Protein 5D01 (pdb70)

Foldseek 3Di:
DAFEEEEEDACPPPPVNVQRVVLQVVSVVVPHQYEYEYCHPRDSYYYHHFDWDCPVPNPDTCRLQSSLVVVLVCCVVVVGQEYEYEALPPTLVSVLSSCVVDPDHHAYEYEYECVVVVVCVVPVVCLQVSLVSQQSHRAYEYQAVLSVVVCCVRNVRPHDYHHQHAADDPLVVLCVVVVNDPQAAEEEEADQQDVQQPVVLVLLLVLLVVVVGHYAYEYEAYYDCVVVNVVSCVVSVCVVRYDYYHDPPLSPLLNHAEYEGQGNDGQAPPVVLSSLVSQHAYEYEPDHCPCVQDDDQALHHYHHRPPSVVSNVRVVCRRPDVPSSNRNSVRNVVCNVPRRHCVVSSVVVVVVSVVRD/DAFEEEEEEACDDDPVNQQRVVLQQVSVVVPHQYEYQYDDDDPRYHYDHQDFDDPDDDPDGPSLQSSLVRCLVCCVVVVGQEYEYEDLPPGLVSVLSSCVVNVDDRAYEYEYEQVVVVVCVVPVVCLASSLVSQQSHNAAEYQAPLSVVVNCVSNVHPHDYHYFHAADDDPLVVLCVVVVHDPQEAEEEEADQQDVQQVVVLVVLLVLLVVVPGHYAYEYEEYHDCPVVNVVSCVVSVVVVRYHPPYHDDPVLSRLLNHAEYERQGPDGQAPPVVLSNLVNLHAYEYAPDHRPCVQQPDQQQHHYDHRPPSVVSNVRVCVRRVDVPSSNRSSVSNVVCNVPSHDCVVSSVVVVVVSVVSD

Secondary structure (DSSP, 8-state):
---EEEEES-TTSHHHHHHHHHHHHHHHTTT-EEEEEE----SSEEEEE-----TTT-SS--HHHHHHHHHHHHHHHHT-SEEEEESIIIIIHHHHHHHHH-SS--EEEEEE-SHHHHHHHH-GGGHHHHHHHHHTSSEEEESSHHHHHHHHHHH--SS-EEE-------HHHHHHHTT--TT-EEEEEE----GGG-HHHHHHHHHHHHTTS-EEEEEE---TTHHHHHHHHHHHT-GGGEEEE----HHHHHT-SEEEE--S--S--HHHHHHHHTT--EEEESSTTHHHH--TTTSSEEE-TT-HHHHHHHHHHHHT-HHHHHHHHHHHHHHHHHTT-HHHHHHHHHHHHHHH-/---EEEEES-S-STHHHHHHHHHHHHHHHTT-EEEEEE----TTEEEEE-----SSS-SS--HHHHHHHHHHHHHHHTT-SEEEEESIIIIIHHHHHHHHHHTS--EEEEEE-SHHHHHHHH-GGGHHHHHHHHHTSSEEEESSHHHHHHHHHHT--SS-EEE--------HHHHHHHTT--TT-EEEEEE----GGG-HHHHHHHHHHHHTTSSEEEEEE---TTHHHHHHHHHHHT-STTEEE--S-S-HHHHHHT-SEEEE--S--S--HHHHHHHHTT--EEEESSTTGGGTSPTTTSSEEE-TT-HHHHHHHHHHHHH-HHHHHHHHHHHHHHHHTTT-HHHHHHHHHHHHHHH-

Sequence (717 aa):
RKLKIGITCYPSVGGSGIIATELGKQLAEKGHEIHFITSSYHPNIHFHEVEVNQYAVFKYPPYDLTLASKIAEVAERENLDIIHAHYALPHAVCAYLAKQMLKRNIGIVTTLHGTDITVLGYDPSLKDLIRFAIESSDRVTAVSSALAAETYYDLIKPEKKIETIYNFIKNTAAIKEKHGILPDEKVVIHVSNFRKVKRVQDVIRVFRNIAGKTKAKLLLVGDGPEKSTACELIRKYGLEDQVLMLGNQVEDLYSISDLKLLLSEKESFGLVLLEAMACGVPCIGTNIGGIPEVIKNNVSGFLVDVGDVTAATARAMSILEDEQLSNRFTKAAIEMLENEFSSKKIVSSQYEQIYADLARKLKIGITCYPSVGGSGIIATELGKQLAEKGHEIHFITSSYHPNIHFHEVEVNQYAVFKYPPYDLTLASKIAEVAERENLDIIHAHYALPHAVCAYLAKQMLKRNIGIVTTLHGTDITVLGYDPSLKDLIRFAIESSDRVTAVSSALAAETYDLIKPEKKIETIYNFIDKNTAAIKEKHGILPDEKVVIHVSNFRKVKRVQDVIRVFRNIAGKTKAKLLLVGDGPEKSTACELIRKYGLEDQVLMLGNQDRVEDLYSISDLKLLLSEKESFGLVLLEAMACGVPCIGTNIGGIPEVIKNNVSGFLVDVGDVTAATARAMSILEDEQLSNRFTKAAIEMLENEFSSKKIVSSQYEQIYADLA

Solvent-accessible surface area: 28253 Å² total; per-residue (Å²): 128,86,19,63,0,0,0,0,3,6,33,84,44,46,29,15,0,72,2,0,39,56,0,0,104,52,0,1,120,116,34,14,51,0,4,6,0,5,24,108,160,63,109,46,21,67,141,26,102,8,119,24,60,77,50,68,14,7,90,76,28,5,6,7,4,13,0,0,6,35,1,9,53,0,5,116,118,39,109,9,45,0,1,0,0,1,5,0,1,0,0,2,1,0,0,19,1,1,39,67,36,26,114,64,121,5,5,0,0,0,0,3,23,3,25,6,14,30,7,20,61,109,11,94,61,6,90,63,0,0,59,20,1,0,53,28,4,42,42,0,0,0,2,0,54,31,4,7,50,69,4,74,99,73,1,128,1,150,52,129,11,32,42,7,39,8,6,86,111,100,51,73,49,19,42,139,160,34,47,9,90,129,93,14,69,0,0,0,0,12,14,64,0,92,153,45,23,51,4,52,3,0,0,77,0,0,91,35,0,20,68,136,47,98,3,21,0,0,0,3,0,88,20,99,34,42,71,58,2,46,97,21,8,145,163,57,41,12,90,121,58,14,28,63,50,38,116,135,68,126,79,14,1,36,3,10,47,0,0,0,0,5,0,79,54,22,14,6,6,17,29,0,0,30,0,3,51,38,30,2,6,1,0,0,1,77,40,35,0,0,50,39,0,1,105,79,78,64,1,0,20,29,10,85,57,31,54,28,112,18,1,8,46,89,0,21,47,4,11,128,59,158,143,24,25,78,110,1,19,137,17,4,60,104,12,11,124,92,67,0,23,24,178,96,1,2,51,58,0,33,111,5,0,58,83,53,72,118,130,16,70,0,0,0,0,3,16,39,72,64,41,30,15,0,77,2,0,38,29,0,0,85,51,0,1,127,86,29,4,48,0,2,5,0,7,18,107,194,52,116,40,13,66,93,26,81,6,119,37,52,81,135,25,19,14,101,72,36,5,4,8,3,10,0,0,7,47,1,6,56,0,0,121,129,43,97,1,50,0,0,0,0,1,13,0,2,0,0,1,0,0,0,21,3,1,34,57,20,29,152,96,128,3,7,1,0,0,0,3,23,4,24,6,13,37,0,15,64,142,24,93,56,5,61,64,1,0,82,28,0,0,54,25,3,48,59,0,0,0,1,0,56,32,4,8,61,65,3,85,91,65,0,112,10,145,55,152,13,37,43,6,48,8,3,44,100,136,96,47,72,48,20,42,136,146,27,43,7,85,127,97,14,65,0,0,0,0,19,15,53,0,83,151,48,25,48,5,49,5,0,0,86,0,0,23,69,0,16,72,136,43,95,3,25,0,0,1,4,4,88,26,98,31,48,71,57,1,52,117,21,8,56,158,76,44,14,98,130,56,13,27,59,30,16,114,62,89,51,40,93,50,4,1,35,4,10,50,0,0,0,1,5,0,75,48,22,13,6,6,15,29,0,0,35,0,2,40,41,31,2,6,0,0,0,1,77,38,36,0,0,45,49,0,0,117,79,72,74,0,0,21,32,11,95,56,36,53,24,110,18,1,6,43,79,0,13,45,3,9,131,53,152,150,27,22,104,103,0,28,154,12,4,63,108,10,19,119,88,64,4,24,22,80,93,0,4,48,64,0,36,104,5,0,52,83,57,75

Radius of gyration: 32.42 Å; Cα contacts (8 Å, |Δi|>4): 1448; chains: 2; bounding box: 80×82×54 Å

B-factor: mean 44.94, std 14.2, range [20.78, 127.15]

InterPro domains:
  IPR001296 Glycosyl transferase, family 1 [PF00534] (188-351)
  IPR023881 N-acetyl-alpha-D-glucosaminyl L-malate synthase BshA [TIGR03999] (4-374)
  IPR028098 Glycosyltransferase subfamily 4-like, N-terminal domain [PF13439] (14-178)
  IPR050194 Glycosyltransferase group 1 [PTHR45947] (9-374)

Structure (mmCIF, N/CA/C/O backbone):
data_5D01
#
_entry.id   5D01
#
_cell.length_a   89.060
_cell.length_b   163.250
_cell.length_c   97.246
_cell.angle_alpha   90.000
_cell.angle_beta   90.000
_cell.angle_gamma   90.000
#
_symmetry.space_group_name_H-M   'C 2 2 21'
#
loop_
_entity.id
_entity.type
_entity.pdbx_description
1 polymer 'N-acetyl-alpha-D-glucosaminyl L-malate synthase'
2 non-polymer '(2S)-2-{[2-acetamido-2-deoxy-alpha-D-glucopyranosyl]oxy}butanedioic acid'
3 water water
#
loop_
_atom_site.group_PDB
_atom_site.id
_atom_site.type_symbol
_atom_site.label_atom_id
_atom_site.label_alt_id
_atom_site.label_comp_id
_atom_site.label_asym_id
_atom_site.label_entity_id
_atom_site.label_seq_id
_atom_site.pdbx_PDB_ins_code
_atom_site.Cartn_x
_atom_site.Cartn_y
_atom_site.Cartn_z
_atom_site.occupancy
_atom_site.B_iso_or_equiv
_atom_site.auth_seq_id
_atom_site.auth_comp_id
_atom_site.auth_asym_id
_atom_site.auth_atom_id
_atom_site.pdbx_PDB_model_num
ATOM 1 N N . ARG A 1 4 ? -45.894 -15.939 -4.959 1.00 59.27 2 ARG A N 1
ATOM 2 C CA . ARG A 1 4 ? -47.193 -16.663 -4.733 1.00 56.00 2 ARG A CA 1
ATOM 3 C C . ARG A 1 4 ? -47.238 -17.100 -3.287 1.00 55.35 2 ARG A C 1
ATOM 4 O O . ARG A 1 4 ? -46.332 -17.781 -2.848 1.00 60.02 2 ARG A O 1
ATOM 6 N N . LYS A 1 5 ? -48.254 -16.662 -2.540 1.00 54.90 3 LYS A N 1
ATOM 7 C CA . LYS A 1 5 ? -48.464 -17.085 -1.181 1.00 57.41 3 LYS A CA 1
ATOM 8 C C . LYS A 1 5 ? -48.839 -18.576 -1.217 1.00 58.44 3 LYS A C 1
ATOM 9 O O . LYS A 1 5 ? -49.534 -19.029 -2.134 1.00 52.77 3 LYS A O 1
ATOM 11 N N . LEU A 1 6 ? -48.341 -19.332 -0.233 1.00 54.83 4 LEU A N 1
ATOM 12 C CA . LEU A 1 6 ? -48.472 -20.794 -0.224 1.00 49.74 4 LEU A CA 1
ATOM 13 C C . LEU A 1 6 ? -48.979 -21.258 1.106 1.00 48.87 4 LEU A C 1
ATOM 14 O O . LEU A 1 6 ? -48.927 -20.548 2.120 1.00 50.39 4 LEU A O 1
ATOM 19 N N . LYS A 1 7 ? -49.485 -22.481 1.075 1.00 52.70 5 LYS A N 1
ATOM 20 C CA . LYS A 1 7 ? -49.950 -23.159 2.279 1.00 61.31 5 LYS A CA 1
ATOM 21 C C . LYS A 1 7 ? -48.914 -24.262 2.582 1.00 50.59 5 LYS A C 1
ATOM 22 O O . LYS A 1 7 ? -48.710 -25.173 1.773 1.00 50.42 5 LYS A O 1
ATOM 28 N N . ILE A 1 8 ? -48.224 -24.109 3.718 1.00 53.34 6 ILE A N 1
ATOM 29 C CA . ILE A 1 8 ? -47.043 -24.931 4.080 1.00 47.36 6 ILE A CA 1
ATOM 30 C C . ILE A 1 8 ? -47.300 -25.635 5.408 1.00 43.03 6 ILE A C 1
ATOM 31 O O . ILE A 1 8 ? -47.537 -25.002 6.414 1.00 39.65 6 ILE A O 1
ATOM 36 N N . GLY A 1 9 ? -47.301 -26.959 5.355 1.00 39.09 7 GLY A N 1
ATOM 37 C CA . GLY A 1 9 ? -47.324 -27.775 6.520 1.00 41.24 7 GLY A CA 1
ATOM 38 C C . GLY A 1 9 ? -45.901 -27.950 7.039 1.00 35.84 7 GLY A C 1
ATOM 39 O O . GLY A 1 9 ? -44.992 -28.090 6.270 1.00 34.90 7 GLY A O 1
ATOM 40 N N . ILE A 1 10 ? -45.759 -27.955 8.352 1.00 34.96 8 ILE A N 1
ATOM 41 C CA . ILE A 1 10 ? -44.484 -28.224 9.008 1.00 37.88 8 ILE A CA 1
ATOM 42 C C . ILE A 1 10 ? -44.676 -29.267 10.050 1.00 36.21 8 ILE A C 1
ATOM 43 O O . ILE A 1 10 ? -45.468 -29.099 10.957 1.00 41.28 8 ILE A O 1
ATOM 48 N N . THR A 1 11 ? -43.937 -30.351 9.914 1.00 31.36 9 THR A N 1
ATOM 49 C CA . THR A 1 11 ? -43.984 -31.400 10.894 1.00 32.50 9 THR A CA 1
ATOM 50 C C . THR A 1 11 ? -42.573 -31.635 11.488 1.00 32.62 9 THR A C 1
ATOM 51 O O . THR A 1 11 ? -41.557 -31.760 10.758 1.00 25.62 9 THR A O 1
ATOM 55 N N . CYS A 1 12 ? -42.539 -31.734 12.818 1.00 28.50 10 CYS A N 1
ATOM 56 C CA . CYS A 1 12 ? -41.302 -31.856 13.599 1.00 27.60 10 CYS A CA 1
ATOM 57 C C . CYS A 1 12 ? -41.673 -32.128 15.053 1.00 34.88 10 CYS A C 1
ATOM 58 O O . CYS A 1 12 ? -42.874 -32.107 15.451 1.00 25.85 10 CYS A O 1
ATOM 61 N N . TYR A 1 13 ? -40.657 -32.404 15.849 1.00 33.37 11 TYR A N 1
ATOM 62 C CA . TYR A 1 13 ? -40.809 -32.455 17.309 1.00 39.28 11 TYR A CA 1
ATOM 63 C C . TYR A 1 13 ? -40.574 -31.027 17.780 1.00 40.90 11 TYR A C 1
ATOM 64 O O . TYR A 1 13 ? -39.472 -30.523 17.713 1.00 47.66 11 TYR A O 1
ATOM 73 N N . PRO A 1 14 ? -41.605 -30.369 18.297 1.00 58.16 12 PRO A N 1
ATOM 74 C CA . PRO A 1 14 ? -41.668 -28.893 18.237 1.00 62.95 12 PRO A CA 1
ATOM 75 C C . PRO A 1 14 ? -40.698 -28.089 19.131 1.00 63.88 12 PRO A C 1
ATOM 76 O O . PRO A 1 14 ? -40.416 -26.942 18.792 1.00 61.50 12 PRO A O 1
ATOM 80 N N . SER A 1 15 ? -40.213 -28.660 20.209 1.00 62.13 13 SER A N 1
ATOM 81 C CA . SER A 1 15 ? -38.938 -28.212 20.685 1.00 74.80 13 SER A CA 1
ATOM 82 C C . SER A 1 15 ? -38.093 -29.195 21.402 1.00 70.83 13 SER A C 1
ATOM 83 O O . SER A 1 15 ? -37.873 -29.139 22.583 1.00 63.03 13 SER A O 1
ATOM 86 N N . VAL A 1 16 ? -37.521 -30.048 20.569 1.00 71.71 14 VAL A N 1
ATOM 87 C CA . VAL A 1 16 ? -36.233 -30.666 20.712 1.00 80.63 14 VAL A CA 1
ATOM 88 C C . VAL A 1 16 ? -35.409 -29.423 20.550 1.00 79.81 14 VAL A C 1
ATOM 89 O O . VAL A 1 16 ? -35.885 -28.539 19.891 1.00 87.11 14 VAL A O 1
ATOM 93 N N . GLY A 1 17 ? -34.303 -29.265 21.242 1.00 67.92 15 GLY A N 1
ATOM 94 C CA . GLY A 1 17 ? -33.691 -27.958 21.240 1.00 60.83 15 GLY A CA 1
ATOM 95 C C . GLY A 1 17 ? -33.476 -27.070 20.030 1.00 49.88 15 GLY A C 1
ATOM 96 O O . GLY A 1 17 ? -34.123 -26.076 19.853 1.00 46.09 15 GLY A O 1
ATOM 97 N N . GLY A 1 18 ? -32.519 -27.439 19.218 1.00 37.44 16 GLY A N 1
ATOM 98 C CA . GLY A 1 18 ? -32.118 -26.619 18.123 1.00 32.80 16 GLY A CA 1
ATOM 99 C C . GLY A 1 18 ? -33.066 -26.762 16.974 1.00 27.76 16 GLY A C 1
ATOM 100 O O . GLY A 1 18 ? -33.501 -25.795 16.447 1.00 26.81 16 GLY A O 1
ATOM 101 N N . SER A 1 19 ? -33.342 -27.976 16.553 1.00 29.24 17 SER A N 1
ATOM 102 C CA . SER A 1 19 ? -34.171 -28.150 15.340 1.00 29.97 17 SER A CA 1
ATOM 103 C C . SER A 1 19 ? -35.585 -27.643 15.534 1.00 34.84 17 SER A C 1
ATOM 104 O O . SER A 1 19 ? -36.227 -27.157 14.587 1.00 29.20 17 SER A O 1
ATOM 107 N N . GLY A 1 20 ? -36.104 -27.772 16.759 1.00 31.36 18 GLY A N 1
ATOM 108 C CA . GLY A 1 20 ? -37.430 -27.228 17.027 1.00 34.28 18 GLY A CA 1
ATOM 109 C C . GLY A 1 20 ? -37.500 -25.709 17.034 1.00 33.88 18 GLY A C 1
ATOM 110 O O . GLY A 1 20 ? -38.510 -25.139 16.651 1.00 36.25 18 GLY A O 1
ATOM 111 N N . ILE A 1 21 ? -36.407 -25.051 17.418 1.00 38.24 19 ILE A N 1
ATOM 112 C CA . ILE A 1 21 ? -36.321 -23.578 17.296 1.00 36.91 19 ILE A CA 1
ATOM 113 C C . ILE A 1 21 ? -36.300 -23.157 15.818 1.00 36.00 19 ILE A C 1
ATOM 114 O O . ILE A 1 21 ? -36.991 -22.245 15.359 1.00 39.14 19 ILE A O 1
ATOM 119 N N . ILE A 1 22 ? -35.516 -23.874 15.052 1.00 32.93 20 ILE A N 1
ATOM 120 C CA . ILE A 1 22 ? -35.382 -23.593 13.640 1.00 30.29 20 ILE A CA 1
ATOM 121 C C . ILE A 1 22 ? -36.694 -23.788 12.873 1.00 34.26 20 ILE A C 1
ATOM 122 O O . ILE A 1 22 ? -37.107 -22.945 12.055 1.00 36.86 20 ILE A O 1
ATOM 127 N N . ALA A 1 23 ? -37.352 -24.901 13.141 1.00 34.93 21 ALA A N 1
ATOM 128 C CA . ALA A 1 23 ? -38.580 -25.190 12.436 1.00 35.48 21 ALA A CA 1
ATOM 129 C C . ALA A 1 23 ? -39.640 -24.150 12.776 1.00 36.12 21 ALA A C 1
ATOM 130 O O . ALA A 1 23 ? -40.319 -23.682 11.902 1.00 38.10 21 ALA A O 1
ATOM 132 N N . THR A 1 24 ? -39.822 -23.847 14.049 1.00 36.22 22 THR A N 1
ATOM 133 C CA . THR A 1 24 ? -40.787 -22.834 14.457 1.00 41.66 22 THR A CA 1
ATOM 134 C C . THR A 1 24 ? -40.425 -21.398 14.035 1.00 40.99 22 THR A C 1
ATOM 135 O O . THR A 1 24 ? -41.270 -20.715 13.457 1.00 44.16 22 THR A O 1
ATOM 139 N N . GLU A 1 25 ? -39.196 -20.962 14.219 1.00 43.74 23 GLU A N 1
ATOM 140 C CA . GLU A 1 25 ? -38.771 -19.672 13.705 1.00 43.29 23 GLU A CA 1
ATOM 141 C C . GLU A 1 25 ? -38.974 -19.550 12.197 1.00 40.59 23 GLU A C 1
ATOM 142 O O . GLU A 1 25 ? -39.361 -18.534 11.710 1.00 41.78 23 GLU A O 1
ATOM 148 N N . LEU A 1 26 ? -38.650 -20.595 11.470 1.00 36.62 24 LEU A N 1
ATOM 149 C CA . LEU A 1 26 ? -38.828 -20.652 10.026 1.00 35.84 24 LEU A CA 1
ATOM 150 C C . LEU A 1 26 ? -40.300 -20.475 9.706 1.00 39.43 24 LEU A C 1
ATOM 151 O O . LEU A 1 26 ? -40.643 -19.697 8.841 1.00 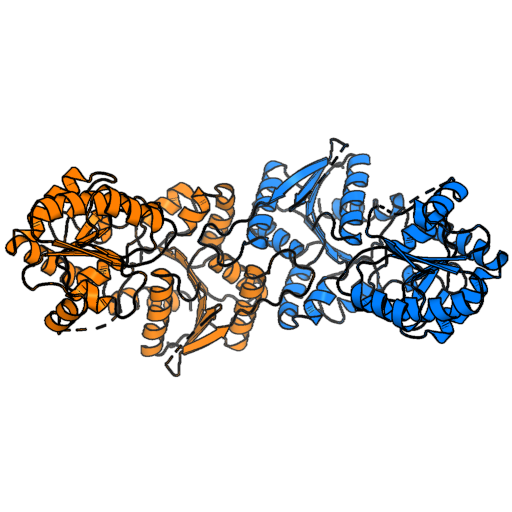38.51 24 LEU A O 1
ATOM 156 N N . GLY A 1 27 ? -41.165 -21.138 10.436 1.00 42.64 25 GLY A N 1
ATOM 157 C CA . GLY A 1 27 ? -42.579 -20.940 10.280 1.00 45.13 25 GLY A CA 1
ATOM 158 C C . GLY A 1 27 ? -42.978 -19.492 10.498 1.00 50.79 25 GLY A C 1
ATOM 159 O O . GLY A 1 27 ? -43.659 -18.925 9.707 1.00 45.49 25 GLY A O 1
ATOM 160 N N . LYS A 1 28 ? -42.523 -18.914 11.583 1.00 51.69 26 LYS A N 1
ATOM 161 C CA . LYS A 1 28 ? -42.803 -17.537 11.898 1.00 57.09 26 LYS A CA 1
ATOM 162 C C . LYS A 1 28 ? -42.406 -16.623 10.782 1.00 55.28 26 LYS A C 1
ATOM 163 O O . LYS A 1 28 ? -43.137 -15.751 10.413 1.00 59.68 26 LYS A O 1
ATOM 169 N N . GLN A 1 29 ? -41.219 -16.814 10.263 1.00 56.06 27 GLN A N 1
ATOM 170 C CA . GLN A 1 29 ? -40.693 -15.963 9.216 1.00 52.15 27 GLN A CA 1
ATOM 171 C C . GLN A 1 29 ? -41.500 -16.036 7.956 1.00 53.53 27 GLN A C 1
ATOM 172 O O . GLN A 1 29 ? -41.638 -15.039 7.241 1.00 47.90 27 GLN A O 1
ATOM 178 N N . LEU A 1 30 ? -42.011 -17.226 7.653 1.00 50.20 28 LEU A N 1
ATOM 179 C CA . LEU A 1 30 ? -42.828 -17.436 6.438 1.00 52.15 28 LEU A CA 1
ATOM 180 C C . LEU A 1 30 ? -44.247 -16.827 6.577 1.00 49.09 28 LEU A C 1
ATOM 181 O O . LEU A 1 30 ? -44.820 -16.318 5.615 1.00 49.53 28 LEU A O 1
ATOM 186 N N . ALA A 1 31 ? -44.800 -16.910 7.781 1.00 49.46 29 ALA A N 1
ATOM 187 C CA . ALA A 1 31 ? -46.068 -16.321 8.090 1.00 52.99 29 ALA A CA 1
ATOM 188 C C . ALA A 1 31 ? -45.933 -14.798 8.037 1.00 58.50 29 ALA A C 1
ATOM 189 O O . ALA A 1 31 ? -46.775 -14.171 7.416 1.00 52.00 29 ALA A O 1
ATOM 191 N N . GLU A 1 32 ? -44.859 -14.237 8.634 1.00 58.12 30 GLU A N 1
ATOM 192 C CA . GLU A 1 32 ? -44.470 -12.795 8.470 1.00 64.55 30 GLU A CA 1
ATOM 193 C C . GLU A 1 32 ? -44.278 -12.315 7.027 1.00 61.93 30 GLU A C 1
ATOM 194 O O . GLU A 1 32 ? -44.315 -11.124 6.792 1.00 75.03 30 GLU A O 1
ATOM 200 N N . LYS A 1 33 ? -44.013 -13.218 6.086 1.00 58.19 31 LYS A N 1
ATOM 201 C CA . LYS A 1 33 ? -44.020 -12.891 4.668 1.00 54.51 31 LYS A CA 1
ATOM 202 C C . LYS A 1 33 ? -45.348 -13.375 4.088 1.00 61.42 31 LYS A C 1
ATOM 203 O O . LYS A 1 33 ? -45.563 -13.377 2.869 1.00 54.68 31 LYS A O 1
ATOM 209 N N . GLY A 1 34 ? -46.242 -13.816 4.964 1.00 60.92 32 GLY A N 1
ATOM 210 C CA . GLY A 1 34 ? -47.626 -13.967 4.569 1.00 65.46 32 GLY A CA 1
ATOM 211 C C . GLY A 1 34 ? -48.088 -15.324 4.083 1.00 66.06 32 GLY A C 1
ATOM 212 O O . GLY A 1 34 ? -49.275 -15.482 3.831 1.00 56.46 32 GLY A O 1
ATOM 213 N N . HIS A 1 35 ? -47.184 -16.302 3.928 1.00 62.97 33 HIS A N 1
ATOM 214 C CA . HIS A 1 35 ? -47.621 -17.672 3.644 1.00 53.04 33 HIS A CA 1
ATOM 215 C C . HIS A 1 35 ? -48.547 -18.169 4.758 1.00 55.11 33 HIS A C 1
ATOM 216 O O . HIS A 1 35 ? -48.510 -17.690 5.896 1.00 55.35 33 HIS A O 1
ATOM 223 N N . GLU A 1 36 ? -49.370 -19.155 4.435 1.00 53.62 34 GLU A N 1
ATOM 224 C CA . GLU A 1 36 ? -50.244 -19.744 5.434 1.00 54.43 34 GLU A CA 1
ATOM 225 C C . GLU A 1 36 ? -49.500 -20.944 6.006 1.00 48.47 34 GLU A C 1
ATOM 226 O O . GLU A 1 36 ? -49.203 -21.880 5.265 1.00 42.88 34 GLU A O 1
ATOM 232 N N . ILE A 1 37 ? -49.190 -20.904 7.305 1.00 48.64 35 ILE A N 1
ATOM 233 C CA . ILE A 1 37 ? -48.451 -21.985 7.994 1.00 47.36 35 ILE A CA 1
ATOM 234 C C . ILE A 1 37 ? -49.276 -22.886 8.912 1.00 49.31 35 ILE A C 1
ATOM 235 O O . ILE A 1 37 ? -50.048 -22.415 9.768 1.00 55.48 35 ILE A O 1
ATOM 240 N N . HIS A 1 38 ? -49.061 -24.200 8.755 1.00 48.65 36 HIS A N 1
ATOM 241 C CA . HIS A 1 38 ? -49.734 -25.191 9.551 1.00 46.28 36 HIS A CA 1
ATOM 242 C C . HIS A 1 38 ? -48.768 -26.145 10.188 1.00 45.72 36 HIS A C 1
ATOM 243 O O . HIS A 1 38 ? -48.198 -26.993 9.513 1.00 36.28 36 HIS A O 1
ATOM 250 N N . PHE A 1 39 ? -48.646 -26.044 11.502 1.00 43.03 37 PHE A N 1
ATOM 251 C CA . PHE A 1 39 ? -47.843 -26.983 12.253 1.00 45.82 37 PHE A CA 1
ATOM 252 C C . PHE A 1 39 ? -48.657 -28.213 12.546 1.00 47.33 37 PHE A C 1
ATOM 253 O O . PHE A 1 39 ? -49.796 -28.111 12.964 1.00 47.46 37 PHE A O 1
ATOM 261 N N . ILE A 1 40 ? -48.066 -29.381 12.304 1.00 41.03 38 ILE A N 1
ATOM 262 C CA . ILE A 1 40 ? -48.717 -30.663 12.586 1.00 42.28 38 ILE A CA 1
ATOM 263 C C . ILE A 1 40 ? -47.718 -31.451 13.422 1.00 47.22 38 ILE A C 1
ATOM 264 O O . ILE A 1 40 ? -46.650 -31.864 12.914 1.00 38.52 38 ILE A O 1
ATOM 269 N N . THR A 1 41 ? -48.026 -31.576 14.714 1.00 48.37 39 THR A N 1
ATOM 270 C CA . THR A 1 41 ? -47.079 -32.102 15.691 1.00 50.44 39 THR A CA 1
ATOM 271 C C . THR A 1 41 ? -47.752 -32.863 16.869 1.00 56.00 39 THR A C 1
ATOM 272 O O . THR A 1 41 ? -48.913 -33.311 16.805 1.00 57.15 39 THR A O 1
ATOM 276 N N . SER A 1 42 ? -46.978 -33.039 17.927 1.00 62.87 40 SER A N 1
ATOM 277 C CA . SER A 1 42 ? -47.497 -33.397 19.234 1.00 64.04 40 SER A CA 1
ATOM 278 C C . SER A 1 42 ? -47.804 -32.150 20.078 1.00 64.38 40 SER A C 1
ATOM 279 O O . SER A 1 42 ? -48.806 -32.131 20.790 1.00 74.18 40 SER A O 1
ATOM 282 N N . SER A 1 43 ?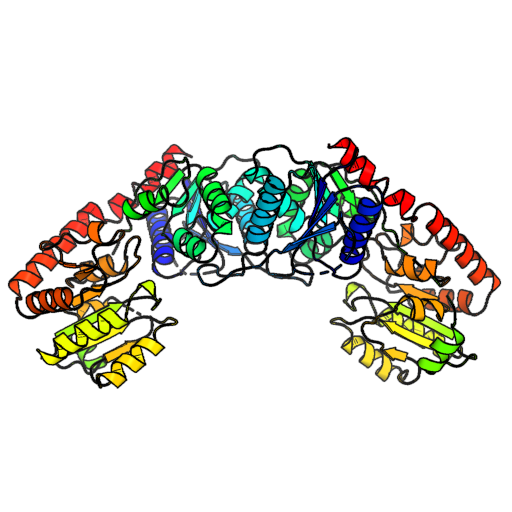 -46.945 -31.128 19.989 1.00 66.92 41 SER A N 1
ATOM 283 C CA . SER A 1 43 ? -46.938 -29.945 20.889 1.00 72.28 41 SER A CA 1
ATOM 284 C C . SER A 1 43 ? -46.732 -30.297 22.354 1.00 66.44 41 SER A C 1
ATOM 285 O O . SER A 1 43 ? -47.376 -31.210 22.842 1.00 58.04 41 SER A O 1
ATOM 288 N N . TYR A 1 51 ? -48.186 -16.011 18.192 1.00 78.82 49 TYR A N 1
ATOM 289 C CA . TYR A 1 51 ? -49.330 -15.100 18.254 1.00 82.60 49 TYR A CA 1
ATOM 290 C C . TYR A 1 51 ? -49.935 -14.827 16.852 1.00 85.30 49 TYR A C 1
ATOM 291 O O . TYR A 1 51 ? -51.152 -14.636 16.718 1.00 86.66 49 TYR A O 1
ATOM 293 N N . HIS A 1 52 ? -49.089 -14.859 15.816 1.00 84.14 50 HIS A N 1
ATOM 294 C CA . HIS A 1 52 ? -49.475 -14.520 14.425 1.00 77.73 50 HIS A CA 1
ATOM 295 C C . HIS A 1 52 ? -50.653 -15.369 13.932 1.00 83.39 50 HIS A C 1
ATOM 296 O O . HIS A 1 52 ? -50.804 -16.496 14.373 1.00 92.99 50 HIS A O 1
ATOM 303 N N . PRO A 1 53 ? -51.501 -14.832 13.028 1.00 90.77 51 PRO A N 1
ATOM 304 C CA . PRO A 1 53 ? -52.665 -15.619 12.618 1.00 89.59 51 PRO A CA 1
ATOM 305 C C . PRO A 1 53 ? -52.600 -16.200 11.194 1.00 91.09 51 PRO A C 1
ATOM 306 O O . PRO A 1 53 ? -53.594 -16.777 10.757 1.00 89.46 51 PRO A O 1
ATOM 310 N N . ASN A 1 54 ? -51.448 -16.117 10.536 1.00 82.99 52 ASN A N 1
ATOM 311 C CA . ASN A 1 54 ? -51.210 -16.868 9.319 1.00 76.55 52 ASN A CA 1
ATOM 312 C C . ASN A 1 54 ? -50.543 -18.201 9.747 1.00 74.04 52 ASN A C 1
ATOM 313 O O . ASN A 1 54 ? -49.990 -18.900 8.930 1.00 63.07 52 ASN A O 1
ATOM 318 N N . ILE A 1 55 ? -50.604 -18.525 11.030 1.00 67.83 53 ILE A N 1
ATOM 319 C CA . ILE A 1 55 ? -49.964 -19.692 11.618 1.00 72.23 53 ILE A CA 1
ATOM 320 C C . ILE A 1 55 ? -50.957 -20.477 12.454 1.00 74.06 53 ILE A C 1
ATOM 321 O O . ILE A 1 55 ? -51.530 -19.933 13.398 1.00 83.32 53 ILE A O 1
ATOM 326 N N . HIS A 1 56 ? -51.130 -21.763 12.159 1.00 76.39 54 HIS A N 1
ATOM 327 C CA . HIS A 1 56 ? -52.034 -22.605 12.964 1.00 67.37 54 HIS A CA 1
ATOM 328 C C . HIS A 1 56 ? -51.361 -23.869 13.424 1.00 64.35 54 HIS A C 1
ATOM 329 O O . HIS A 1 56 ? -50.259 -24.199 12.983 1.00 57.32 54 HIS A O 1
ATOM 336 N N . PHE A 1 57 ? -52.057 -24.579 14.295 1.00 56.80 55 PHE A N 1
ATOM 337 C CA . PHE A 1 57 ? -51.495 -25.690 14.980 1.00 58.18 55 PHE A CA 1
ATOM 338 C C . PHE A 1 57 ? -52.450 -26.846 14.936 1.00 61.99 55 PHE A C 1
ATOM 339 O O . PHE A 1 57 ? -53.633 -26.677 15.220 1.00 63.86 55 PHE A O 1
ATOM 347 N N . HIS A 1 58 ? -51.923 -28.016 14.613 1.00 51.36 56 HIS A N 1
ATOM 348 C CA . HIS A 1 58 ? -52.682 -29.227 14.612 1.00 45.87 56 HIS A CA 1
ATOM 349 C C . HIS A 1 58 ? -51.957 -30.251 15.398 1.00 47.27 56 HIS A C 1
ATOM 350 O O . HIS A 1 58 ? -50.792 -30.400 15.254 1.00 45.05 56 HIS A O 1
ATOM 357 N N . GLU A 1 59 ? -52.667 -30.973 16.231 1.00 53.24 57 GLU A N 1
ATOM 358 C CA . GLU A 1 59 ? -52.038 -31.871 17.150 1.00 59.73 57 GLU A CA 1
ATOM 359 C C . GLU A 1 59 ? -52.380 -33.300 16.888 1.00 61.53 57 GLU A C 1
ATOM 360 O O . GLU A 1 59 ? -53.477 -33.617 16.501 1.00 59.63 57 GLU A O 1
ATOM 366 N N . VAL A 1 60 ? -51.411 -34.163 17.122 1.00 57.49 58 VAL A N 1
ATOM 367 C CA . VAL A 1 60 ? -51.578 -35.569 16.985 1.00 58.97 58 VAL A CA 1
ATOM 368 C C . VAL A 1 60 ? -51.702 -36.150 18.361 1.00 65.22 58 VAL A C 1
ATOM 369 O O . VAL A 1 60 ? -50.906 -35.844 19.203 1.00 67.62 58 VAL A O 1
ATOM 373 N N . GLU A 1 61 ? -52.676 -37.024 18.558 1.00 66.55 59 GLU A N 1
ATOM 374 C CA . GLU A 1 61 ? -52.922 -37.685 19.817 1.00 63.73 59 GLU A CA 1
ATOM 375 C C . GLU A 1 61 ? -52.702 -39.137 19.577 1.00 60.04 59 GLU A C 1
ATOM 376 O O . GLU A 1 61 ? -53.138 -39.638 18.586 1.00 56.62 59 GLU A O 1
ATOM 382 N N . VAL A 1 62 ? -52.041 -39.826 20.481 1.00 59.68 60 VAL A N 1
ATOM 383 C CA . VAL A 1 62 ? -51.650 -41.183 20.212 1.00 59.23 60 VAL A CA 1
ATOM 384 C C . VAL A 1 62 ? -51.864 -42.147 21.349 1.00 59.06 60 VAL A C 1
ATOM 385 O O . VAL A 1 62 ? -51.328 -41.985 22.430 1.00 52.95 60 VAL A O 1
ATOM 389 N N . ASN A 1 63 ? -52.643 -43.174 21.071 1.00 51.99 61 ASN A N 1
ATOM 390 C CA . ASN A 1 63 ? -53.102 -44.077 22.091 1.00 54.47 61 ASN A CA 1
ATOM 391 C C . ASN A 1 63 ? -53.012 -45.505 21.656 1.00 52.69 61 ASN A C 1
ATOM 392 O O . ASN A 1 63 ? -53.058 -45.776 20.478 1.00 55.65 61 ASN A O 1
ATOM 397 N N . GLN A 1 64 ? -52.881 -46.419 22.595 1.00 43.16 62 GLN A N 1
ATOM 398 C CA . GLN A 1 64 ? -52.882 -47.806 22.253 1.00 49.96 62 GLN A CA 1
ATOM 399 C C . GLN A 1 64 ? -54.317 -48.319 22.056 1.00 48.20 62 GLN A C 1
ATOM 400 O O . GLN A 1 64 ? -54.578 -49.095 21.168 1.00 49.62 62 GLN A O 1
ATOM 406 N N . TYR A 1 65 ? -55.233 -47.900 22.909 1.00 42.88 63 TYR A N 1
ATOM 407 C CA . TYR A 1 65 ? -56.606 -48.370 22.838 1.00 45.41 63 TYR A CA 1
ATOM 408 C C . TYR A 1 65 ? -56.748 -49.875 23.017 1.00 42.73 63 TYR A C 1
ATOM 409 O O . TYR A 1 65 ? -57.651 -50.469 22.498 1.00 56.86 63 TYR A O 1
ATOM 418 N N . ALA A 1 66 ? -55.854 -50.484 23.752 1.00 42.58 64 ALA A N 1
ATOM 419 C CA . ALA A 1 66 ? -55.822 -51.904 23.949 1.00 44.73 64 ALA A CA 1
ATOM 420 C C . ALA A 1 66 ? -55.738 -52.699 22.665 1.00 40.70 64 ALA A C 1
ATOM 421 O O . ALA A 1 66 ? -55.880 -53.912 22.723 1.00 43.94 64 ALA A O 1
ATOM 423 N N . VAL A 1 67 ? -55.498 -52.054 21.521 1.00 35.58 65 VAL A N 1
ATOM 424 C CA . VAL A 1 67 ? -55.134 -52.805 20.314 1.00 33.86 65 VAL A CA 1
ATOM 425 C C . VAL A 1 67 ? -53.623 -52.693 19.982 1.00 30.35 65 VAL A C 1
ATOM 426 O O . VAL A 1 67 ? -52.972 -53.665 19.613 1.00 33.03 65 VAL A O 1
ATOM 430 N N . PHE A 1 68 ? -53.110 -51.480 19.965 1.00 30.03 66 PHE A N 1
ATOM 431 C CA . PHE A 1 68 ? -51.750 -51.272 19.574 1.00 36.76 66 PHE A CA 1
ATOM 432 C C . PHE A 1 68 ? -50.794 -51.628 20.734 1.00 42.14 66 PHE A C 1
ATOM 433 O O . PHE A 1 68 ? -51.002 -51.209 21.865 1.00 31.66 66 PHE A O 1
ATOM 441 N N . LYS A 1 69 ? -49.725 -52.338 20.413 1.00 46.17 67 LYS A N 1
ATOM 442 C CA . LYS A 1 69 ? -48.739 -52.768 21.378 1.00 46.65 67 LYS A CA 1
ATOM 443 C C . LYS A 1 69 ? -47.998 -51.549 21.857 1.00 46.19 67 LYS A C 1
ATOM 444 O O . LYS A 1 69 ? -47.701 -51.418 23.022 1.00 43.74 67 LYS A O 1
ATOM 450 N N . TYR A 1 70 ? -47.675 -50.662 20.932 1.00 39.23 68 TYR A N 1
ATOM 451 C CA . TYR A 1 70 ? -47.124 -49.356 21.238 1.00 41.71 68 TYR A CA 1
ATOM 452 C C . TYR A 1 70 ? -47.943 -48.249 20.629 1.00 44.29 68 TYR A C 1
ATOM 453 O O . TYR A 1 70 ? -48.538 -48.465 19.593 1.00 42.64 68 TYR A O 1
ATOM 462 N N . PRO A 1 71 ? -47.940 -47.046 21.227 1.00 49.42 69 PRO A N 1
ATOM 463 C CA . PRO A 1 71 ? -48.675 -45.953 20.568 1.00 52.79 69 PRO A CA 1
ATOM 464 C C . PRO A 1 71 ? -48.126 -45.635 19.142 1.00 50.67 69 PRO A C 1
ATOM 465 O O . PRO A 1 71 ? -46.902 -45.411 18.991 1.00 40.34 69 PRO A O 1
ATOM 469 N N . PRO A 1 72 ? -48.998 -45.653 18.103 1.00 48.53 70 PRO A N 1
ATOM 470 C CA . PRO A 1 72 ? -48.504 -45.552 16.727 1.00 42.32 70 PRO A CA 1
ATOM 471 C C . PRO A 1 72 ? -48.466 -44.082 16.361 1.00 39.78 70 PRO A C 1
ATOM 472 O O . PRO A 1 72 ? -49.403 -43.513 15.766 1.00 36.46 70 PRO A O 1
ATOM 476 N N . TYR A 1 73 ? -47.386 -43.445 16.805 1.00 36.94 71 TYR A N 1
ATOM 477 C CA . TYR A 1 73 ? -47.162 -42.064 16.552 1.00 34.95 71 TYR A CA 1
ATOM 478 C C . TYR A 1 73 ? -46.994 -41.870 15.078 1.00 32.77 71 TYR A C 1
ATOM 479 O O . TYR A 1 73 ? -47.577 -40.943 14.540 1.00 32.68 71 TYR A O 1
ATOM 488 N N . ASP A 1 74 ? -46.219 -42.742 14.437 1.00 32.53 72 ASP A N 1
ATOM 489 C CA . ASP A 1 74 ? -45.839 -42.521 13.058 1.00 37.92 72 ASP A CA 1
ATOM 490 C C . ASP A 1 74 ? -47.105 -42.632 12.197 1.00 35.99 72 ASP A C 1
ATOM 491 O O . ASP A 1 74 ? -47.300 -41.855 11.314 1.00 31.04 72 ASP A O 1
ATOM 496 N N . LEU A 1 75 ? -47.967 -43.611 12.473 1.00 34.68 73 LEU A N 1
ATOM 497 C CA . LEU A 1 75 ? -49.198 -43.749 11.696 1.00 34.60 73 LEU A CA 1
ATOM 498 C C . LEU A 1 75 ? -50.242 -42.707 11.995 1.00 36.10 73 LEU A C 1
ATOM 499 O O . LEU A 1 75 ? -50.952 -42.319 11.105 1.00 35.90 73 LEU A O 1
ATOM 504 N N . THR A 1 76 ? -50.342 -42.253 13.232 1.00 28.43 74 THR A N 1
ATOM 505 C CA . THR A 1 76 ? -51.260 -41.216 13.556 1.00 32.95 74 THR A CA 1
ATOM 506 C C . THR A 1 76 ? -50.814 -39.905 12.948 1.00 32.16 74 THR A C 1
ATOM 507 O O . THR A 1 76 ? -51.608 -39.082 12.495 1.00 33.89 74 THR A O 1
ATOM 511 N N . LEU A 1 77 ? -49.512 -39.651 12.974 1.00 31.47 75 LEU A N 1
ATOM 512 C CA . LEU A 1 77 ? -49.013 -38.427 12.439 1.00 28.03 75 LEU A CA 1
ATOM 513 C C . LEU A 1 77 ? -49.231 -38.411 10.935 1.00 27.19 75 LEU A C 1
ATOM 514 O O . LEU A 1 77 ? -49.568 -37.390 10.425 1.00 31.53 75 LEU A O 1
ATOM 519 N N . ALA A 1 78 ? -48.985 -39.521 10.243 1.00 26.62 76 ALA A N 1
ATOM 520 C CA . ALA A 1 78 ? -49.120 -39.548 8.781 1.00 26.04 76 ALA A CA 1
ATOM 521 C C . ALA A 1 78 ? -50.628 -39.311 8.450 1.00 29.60 76 ALA A C 1
ATOM 522 O O . ALA A 1 78 ? -50.981 -38.516 7.585 1.00 30.02 76 ALA A O 1
ATOM 524 N N . SER A 1 79 ? -51.481 -39.951 9.208 1.00 32.44 77 SER A N 1
ATOM 525 C CA . SER A 1 79 ? -52.903 -39.710 9.131 1.00 33.37 77 SER A CA 1
ATOM 526 C C . SER A 1 79 ? -53.248 -38.232 9.292 1.00 35.19 77 SER A C 1
ATOM 527 O O . SER A 1 79 ? -53.959 -37.705 8.504 1.00 37.94 77 SER A O 1
ATOM 530 N N . LYS A 1 80 ? -52.701 -37.561 10.285 1.00 35.26 78 LYS A N 1
ATOM 531 C CA . LYS A 1 80 ? -53.006 -36.168 10.499 1.00 35.19 78 LYS A CA 1
ATOM 532 C C . LYS A 1 80 ? -52.491 -35.256 9.415 1.00 37.35 78 LYS A C 1
ATOM 533 O O . LYS A 1 80 ? -53.123 -34.308 9.096 1.00 38.79 78 LYS A O 1
ATOM 539 N N . ILE A 1 81 ? -51.334 -35.556 8.864 1.00 36.06 79 ILE A N 1
ATOM 540 C CA . ILE A 1 81 ? -50.779 -34.767 7.795 1.00 33.51 79 ILE A CA 1
ATOM 541 C C . ILE A 1 81 ? -51.677 -34.840 6.576 1.00 32.09 79 ILE A C 1
ATOM 542 O O . ILE A 1 81 ? -51.936 -33.850 5.971 1.00 33.41 79 ILE A O 1
ATOM 547 N N . ALA A 1 82 ? -52.125 -36.031 6.235 1.00 29.33 80 ALA A N 1
ATOM 548 C CA . ALA A 1 82 ? -53.085 -36.261 5.129 1.00 35.17 80 ALA A CA 1
ATOM 549 C C . ALA A 1 82 ? -54.361 -35.510 5.396 1.00 36.13 80 ALA A C 1
ATOM 550 O O . ALA A 1 82 ? -54.861 -34.869 4.513 1.00 37.71 80 ALA A O 1
ATOM 552 N N . GLU A 1 83 ? -54.839 -35.549 6.624 1.00 40.98 81 GLU A N 1
ATOM 553 C CA . GLU A 1 83 ? -56.050 -34.855 6.991 1.00 44.73 81 GLU A CA 1
ATOM 554 C C . GLU A 1 83 ? -55.907 -33.337 6.842 1.00 47.62 81 GLU A C 1
ATOM 555 O O . GLU A 1 83 ? -56.736 -32.709 6.229 1.00 40.82 81 GLU A O 1
ATOM 561 N N . VAL A 1 84 ? -54.839 -32.761 7.367 1.00 43.55 82 VAL A N 1
ATOM 562 C CA . VAL A 1 84 ? -54.638 -31.338 7.293 1.00 39.91 82 VAL A CA 1
ATOM 563 C C . VAL A 1 84 ? -54.370 -30.931 5.862 1.00 42.11 82 VAL A C 1
ATOM 564 O O . VAL A 1 84 ? -54.837 -29.898 5.424 1.00 41.18 82 VAL A O 1
ATOM 568 N N . ALA A 1 85 ? -53.641 -31.755 5.116 1.00 41.99 83 ALA A N 1
ATOM 569 C CA . ALA A 1 85 ? -53.225 -31.383 3.779 1.00 46.16 83 ALA A CA 1
ATOM 570 C C . ALA A 1 85 ? -54.429 -31.260 2.867 1.00 55.31 83 ALA A C 1
ATOM 571 O O . ALA A 1 85 ? -54.511 -30.323 2.072 1.00 55.39 83 ALA A O 1
ATOM 573 N N . GLU A 1 86 ? -55.323 -32.232 2.971 1.00 55.75 84 GLU A N 1
ATOM 574 C CA . GLU A 1 86 ? -56.555 -32.235 2.215 1.00 60.57 84 GLU A CA 1
ATOM 575 C C . GLU A 1 86 ? -57.389 -31.051 2.624 1.00 59.20 84 GLU A C 1
ATOM 576 O O . GLU A 1 86 ? -57.742 -30.226 1.790 1.00 67.06 84 GLU A O 1
ATOM 582 N N . ARG A 1 87 ? -57.687 -30.947 3.907 1.00 50.05 85 ARG A N 1
ATOM 583 C CA . ARG A 1 87 ? -58.564 -29.895 4.348 1.00 53.17 85 ARG A CA 1
ATOM 584 C C . ARG A 1 87 ? -58.132 -28.513 3.911 1.00 56.55 85 ARG A C 1
ATOM 585 O O . ARG A 1 87 ? -58.978 -27.725 3.500 1.00 57.24 85 ARG A O 1
ATOM 593 N N . GLU A 1 88 ? -56.829 -28.218 3.991 1.00 50.80 86 GLU A N 1
ATOM 594 C CA . GLU A 1 88 ? -56.340 -26.864 3.826 1.00 47.73 86 GLU A CA 1
ATOM 595 C C . GLU A 1 88 ? -55.642 -26.709 2.513 1.00 47.47 86 GLU A C 1
ATOM 596 O O . GLU A 1 88 ? -55.041 -25.675 2.238 1.00 60.91 86 GLU A O 1
ATOM 602 N N . ASN A 1 89 ? -55.662 -27.755 1.711 1.00 47.18 87 ASN A N 1
ATOM 603 C CA . ASN A 1 89 ? -55.101 -27.689 0.381 1.00 52.32 87 ASN A CA 1
ATOM 604 C C . ASN A 1 89 ? -53.642 -27.279 0.414 1.00 51.05 87 ASN A C 1
ATOM 605 O O . ASN A 1 89 ? -53.221 -26.395 -0.359 1.00 44.34 87 ASN A O 1
ATOM 610 N N . LEU A 1 90 ? -52.862 -27.931 1.288 1.00 47.42 88 LEU A N 1
ATOM 611 C CA . LEU A 1 90 ? -51.438 -27.597 1.424 1.00 45.08 88 LEU A CA 1
ATOM 612 C C . LEU A 1 90 ? -50.669 -27.835 0.155 1.00 39.89 88 LEU A C 1
ATOM 613 O O . LEU A 1 90 ? -50.814 -28.853 -0.498 1.00 40.47 88 LEU A O 1
ATOM 618 N N . ASP A 1 91 ? -49.808 -26.900 -0.192 1.00 41.11 89 ASP A N 1
ATOM 619 C CA . ASP A 1 91 ? -48.926 -27.091 -1.307 1.00 40.09 89 ASP A CA 1
ATOM 620 C C . ASP A 1 91 ? -47.714 -27.911 -0.878 1.00 37.75 89 ASP A C 1
ATOM 621 O O . ASP A 1 91 ? -47.144 -28.623 -1.697 1.00 37.05 89 ASP A O 1
ATOM 626 N N . ILE A 1 92 ? -47.305 -27.763 0.387 1.00 42.23 90 ILE A N 1
ATOM 627 C CA . ILE A 1 92 ? -45.989 -28.296 0.861 1.00 39.85 90 ILE A CA 1
ATOM 628 C C . ILE A 1 92 ? -46.139 -28.938 2.240 1.00 35.67 90 ILE A C 1
ATOM 629 O O . ILE A 1 92 ? -46.885 -28.461 3.087 1.00 34.86 90 ILE A O 1
ATOM 634 N N . ILE A 1 93 ? -45.412 -30.017 2.468 1.00 34.11 91 ILE A N 1
ATOM 635 C CA . ILE A 1 93 ? -45.214 -30.497 3.854 1.00 35.29 91 ILE A CA 1
ATOM 636 C C . ILE A 1 93 ? -43.695 -30.522 4.047 1.00 30.41 91 ILE A C 1
ATOM 637 O O . ILE A 1 93 ? -43.008 -31.106 3.242 1.00 32.79 91 ILE A O 1
ATOM 642 N N . HIS A 1 94 ? -43.205 -29.786 5.040 1.00 30.01 92 HIS A N 1
ATOM 643 C CA . HIS A 1 94 ? -41.764 -29.665 5.291 1.00 31.66 92 HIS A CA 1
ATOM 644 C C . HIS A 1 94 ? -41.461 -30.450 6.547 1.00 26.79 92 HIS A C 1
ATOM 645 O O . HIS A 1 94 ? -41.938 -30.052 7.616 1.00 27.80 92 HIS A O 1
ATOM 652 N N . ALA A 1 95 ? -40.822 -31.607 6.390 1.00 29.48 93 ALA A N 1
ATOM 653 C CA . ALA A 1 95 ? -40.492 -32.522 7.516 1.00 27.84 93 ALA A CA 1
ATOM 654 C C . ALA A 1 95 ? -39.117 -32.169 8.036 1.00 31.17 93 ALA A C 1
ATOM 655 O O . ALA A 1 95 ? -38.219 -31.933 7.241 1.00 26.32 93 ALA A O 1
ATOM 657 N N . HIS A 1 96 ? -38.957 -32.147 9.359 1.00 26.29 94 HIS A N 1
ATOM 658 C CA . HIS A 1 96 ? -37.600 -32.059 9.991 1.00 26.63 94 HIS A CA 1
ATOM 659 C C . HIS A 1 96 ? -37.281 -33.390 10.630 1.00 27.13 94 HIS A C 1
ATOM 660 O O . HIS A 1 96 ? -38.046 -33.849 11.482 1.00 24.55 94 HIS A O 1
ATOM 667 N N . TYR A 1 97 ? -36.189 -34.000 10.149 1.00 23.07 95 TYR A N 1
ATOM 668 C CA . TYR A 1 97 ? -35.733 -35.340 10.389 1.00 23.85 95 TYR A CA 1
ATOM 669 C C . TYR A 1 97 ? -36.256 -36.256 9.301 1.00 26.68 95 TYR A C 1
ATOM 670 O O . TYR A 1 97 ? -37.470 -36.307 9.050 1.00 26.44 95 TYR A O 1
ATOM 679 N N . ALA A 1 98 ? -35.387 -37.119 8.817 1.00 26.51 96 ALA A N 1
ATOM 680 C CA . ALA A 1 98 ? -35.826 -38.216 7.949 1.00 29.22 96 ALA A CA 1
ATOM 681 C C . ALA A 1 98 ? -36.737 -39.174 8.693 1.00 26.29 96 ALA A C 1
ATOM 682 O O . ALA A 1 98 ? -37.778 -39.575 8.194 1.00 27.21 96 ALA A O 1
ATOM 684 N N . LEU A 1 99 ? -36.306 -39.575 9.896 1.00 25.55 97 LEU A N 1
ATOM 685 C CA . LEU A 1 99 ? -37.114 -40.389 10.785 1.00 25.07 97 LEU A CA 1
ATOM 686 C C . LEU A 1 99 ? -37.531 -39.688 12.062 1.00 25.32 97 LEU A C 1
ATOM 687 O O . LEU A 1 99 ? -36.722 -39.052 12.727 1.00 28.38 97 LEU A O 1
ATOM 692 N N . PRO A 1 100 ? -38.837 -39.722 12.379 1.00 26.98 98 PRO A N 1
ATOM 693 C CA . PRO A 1 100 ? -39.936 -40.390 11.615 1.00 25.59 98 PRO A CA 1
ATOM 694 C C . PRO A 1 100 ? -40.577 -39.549 10.504 1.00 24.40 98 PRO A C 1
ATOM 695 O O . PRO A 1 100 ? -41.347 -40.066 9.684 1.00 24.97 98 PRO A O 1
ATOM 699 N N . HIS A 1 101 ? -40.321 -38.262 10.552 1.00 21.40 99 HIS A N 1
ATOM 700 C CA . HIS A 1 101 ? -41.134 -37.246 9.933 1.00 24.75 99 HIS A CA 1
ATOM 701 C C . HIS A 1 101 ? -41.200 -37.335 8.385 1.00 27.68 99 HIS A C 1
ATOM 702 O O . HIS A 1 101 ? -42.301 -37.165 7.849 1.00 27.85 99 HIS A O 1
ATOM 709 N N . ALA A 1 102 ? -40.089 -37.620 7.684 1.00 26.13 100 ALA A N 1
ATOM 710 C CA . ALA A 1 102 ? -40.160 -37.735 6.230 1.00 30.22 100 ALA A CA 1
ATOM 711 C C . ALA A 1 102 ? -40.946 -38.960 5.815 1.00 29.48 100 ALA A C 1
ATOM 712 O O . ALA A 1 102 ? -41.711 -38.895 4.857 1.00 29.26 100 ALA A O 1
ATOM 714 N N . VAL A 1 103 ? -40.810 -40.055 6.562 1.00 27.42 101 VAL A N 1
ATOM 715 C CA . VAL A 1 103 ? -41.613 -41.223 6.315 1.00 27.43 101 VAL A CA 1
ATOM 716 C C . VAL A 1 103 ? -43.106 -40.994 6.540 1.00 31.05 101 VAL A C 1
ATOM 717 O O . VAL A 1 103 ? -43.911 -41.468 5.747 1.00 30.75 101 VAL A O 1
ATOM 721 N N . CYS A 1 104 ? -43.469 -40.260 7.579 1.00 29.63 102 CYS A N 1
ATOM 722 C CA . CYS A 1 104 ? -44.840 -39.894 7.807 1.00 26.98 102 CYS A CA 1
ATOM 723 C C . CYS A 1 104 ? -45.386 -38.990 6.671 1.00 29.45 102 CYS A C 1
ATOM 724 O O . CYS A 1 104 ? -46.530 -39.151 6.233 1.00 30.01 102 CYS A O 1
ATOM 727 N N . ALA A 1 105 ? -44.552 -38.109 6.156 1.00 32.49 103 ALA A N 1
ATOM 728 C CA . ALA A 1 105 ? -44.947 -37.242 5.053 1.00 31.97 103 ALA A CA 1
ATOM 729 C C . ALA A 1 105 ? -45.148 -38.036 3.742 1.00 32.43 103 ALA A C 1
ATOM 730 O O . ALA A 1 105 ? -46.110 -37.794 2.976 1.00 32.48 103 ALA A O 1
ATOM 732 N N . TYR A 1 106 ? -44.270 -38.986 3.510 1.00 31.25 104 TYR A N 1
ATOM 733 C CA . TYR A 1 106 ? -44.400 -39.907 2.417 1.00 30.82 104 TYR A CA 1
ATOM 734 C C . TYR A 1 106 ? -45.709 -40.676 2.471 1.00 32.94 104 TYR A C 1
ATOM 735 O O . TYR A 1 106 ? -46.390 -40.749 1.493 1.00 32.22 104 TYR A O 1
ATOM 744 N N . LEU A 1 107 ? -46.024 -41.272 3.601 1.00 28.58 105 LEU A N 1
ATOM 745 C CA . LEU A 1 107 ? -47.261 -42.010 3.718 1.00 32.48 105 LEU A CA 1
ATOM 746 C C . LEU A 1 107 ? -48.417 -41.108 3.407 1.00 30.10 105 LEU A C 1
ATOM 747 O O . LEU A 1 107 ? -49.230 -41.463 2.621 1.00 36.67 105 LEU A O 1
ATOM 752 N N . ALA A 1 108 ? -48.463 -39.932 4.006 1.00 31.19 106 ALA A N 1
ATOM 753 C CA . ALA A 1 108 ? -49.552 -38.996 3.790 1.00 30.16 106 ALA A CA 1
ATOM 754 C C . ALA A 1 108 ? -49.748 -38.668 2.335 1.00 36.54 106 ALA A C 1
ATOM 755 O O . ALA A 1 108 ? -50.825 -38.708 1.842 1.00 27.52 106 ALA A O 1
ATOM 757 N N . LYS A 1 109 ? -48.655 -38.345 1.678 1.00 34.44 107 LYS A N 1
ATOM 758 C CA . LYS A 1 109 ? -48.630 -38.096 0.234 1.00 36.86 107 LYS A CA 1
ATOM 759 C C . LYS A 1 109 ? -49.235 -39.224 -0.563 1.00 37.55 107 LYS A C 1
ATOM 760 O O . LYS A 1 109 ? -50.013 -38.965 -1.477 1.00 41.45 107 LYS A O 1
ATOM 766 N N . GLN A 1 110 ? -48.803 -40.455 -0.290 1.00 40.52 108 GLN A N 1
ATOM 767 C CA . GLN A 1 110 ? -49.416 -41.655 -0.872 1.00 35.32 108 GLN A CA 1
ATOM 768 C C . GLN A 1 110 ? -50.915 -41.774 -0.582 1.00 38.34 108 GLN A C 1
ATOM 769 O O . GLN A 1 110 ? -51.651 -42.141 -1.466 1.00 38.53 108 GLN A O 1
ATOM 775 N N . MET A 1 111 ? -51.369 -41.456 0.637 1.00 38.30 109 MET A N 1
ATOM 776 C CA . MET A 1 111 ? -52.816 -41.337 0.936 1.00 41.60 109 MET A CA 1
ATOM 777 C C . MET A 1 111 ? -53.567 -40.219 0.154 1.00 47.65 109 MET A C 1
ATOM 778 O O . MET A 1 111 ? -54.735 -40.364 -0.143 1.00 46.15 109 MET A O 1
ATOM 783 N N . LEU A 1 112 ? -52.884 -39.135 -0.174 1.00 41.73 110 LEU A N 1
ATOM 784 C CA . LEU A 1 112 ? -53.501 -38.008 -0.825 1.00 46.13 110 LEU A CA 1
ATOM 785 C C . LEU A 1 112 ? -53.756 -38.193 -2.322 1.00 43.24 110 LEU A C 1
ATOM 786 O O . LEU A 1 112 ? -52.916 -38.735 -3.070 1.00 35.76 110 LEU A O 1
ATOM 791 N N . LYS A 1 113 ? -54.951 -37.754 -2.722 1.00 53.11 111 LYS A N 1
ATOM 792 C CA . LYS A 1 113 ? -55.346 -37.646 -4.129 1.00 64.27 111 LYS A CA 1
ATOM 793 C C . LYS A 1 113 ? -54.549 -36.505 -4.821 1.00 67.54 111 LYS A C 1
ATOM 794 O O . LYS A 1 113 ? -53.896 -36.734 -5.842 1.00 60.97 111 LYS A O 1
ATOM 796 N N . ARG A 1 114 ? -54.587 -35.299 -4.240 1.00 72.53 112 ARG A N 1
ATOM 797 C CA . ARG A 1 114 ? -53.632 -34.218 -4.562 1.00 72.15 112 ARG A CA 1
ATOM 798 C C . ARG A 1 114 ? -52.185 -34.717 -4.625 1.00 67.93 112 ARG A C 1
ATOM 799 O O . ARG A 1 114 ? -51.760 -35.555 -3.839 1.00 72.94 112 ARG A O 1
ATOM 801 N N . ASN A 1 115 ? -51.428 -34.206 -5.575 1.00 64.61 113 ASN A N 1
ATOM 802 C CA . ASN A 1 115 ? -49.994 -34.151 -5.403 1.00 66.93 113 ASN A CA 1
ATOM 803 C C . ASN A 1 115 ? -49.704 -33.122 -4.271 1.00 61.56 113 ASN A C 1
ATOM 804 O O . ASN A 1 115 ? -50.566 -32.274 -3.935 1.00 60.88 113 ASN A O 1
ATOM 809 N N . ILE A 1 116 ? -48.524 -33.250 -3.658 1.00 47.38 114 ILE A N 1
ATOM 810 C CA . ILE A 1 116 ? -48.027 -32.317 -2.628 1.00 42.06 114 ILE A CA 1
ATOM 811 C C . ILE A 1 116 ? -46.496 -32.449 -2.654 1.00 33.37 114 ILE A C 1
ATOM 812 O O . ILE A 1 116 ? -45.974 -33.512 -2.944 1.00 32.92 114 ILE A O 1
ATOM 817 N N . GLY A 1 117 ? -45.796 -31.350 -2.419 1.00 34.27 115 GLY A N 1
ATOM 818 C CA . GLY A 1 117 ? -44.342 -31.369 -2.354 1.00 34.72 115 GLY A CA 1
ATOM 819 C C . GLY A 1 117 ? -43.824 -31.733 -0.937 1.00 32.73 115 GLY A C 1
ATOM 820 O O . GLY A 1 117 ? -44.148 -31.074 0.052 1.00 30.46 115 GLY A O 1
ATOM 821 N N . ILE A 1 118 ? -42.964 -32.724 -0.865 1.00 33.87 116 ILE A N 1
ATOM 822 C CA . ILE A 1 118 ? -42.372 -33.088 0.427 1.00 36.30 116 ILE A CA 1
ATOM 823 C C . ILE A 1 118 ? -40.959 -32.542 0.499 1.00 27.30 116 ILE A C 1
ATOM 824 O O . ILE A 1 118 ? -40.120 -32.883 -0.313 1.00 31.79 116 ILE A O 1
ATOM 829 N N . VAL A 1 119 ? -40.748 -31.636 1.435 1.00 29.47 117 VAL A N 1
ATOM 830 C CA . VAL A 1 119 ? -39.414 -31.109 1.746 1.00 25.81 117 VAL A CA 1
ATOM 831 C C . VAL A 1 119 ? -38.989 -31.676 3.090 1.00 28.45 117 VAL A C 1
ATOM 832 O O . VAL A 1 119 ? -39.773 -31.675 4.048 1.00 29.27 117 VAL A O 1
ATOM 836 N N . THR A 1 120 ? -37.812 -32.261 3.120 1.00 27.79 118 THR A N 1
ATOM 837 C CA . THR A 1 120 ? -37.265 -32.832 4.365 1.00 30.61 118 THR A CA 1
ATOM 838 C C . THR A 1 120 ? -35.984 -32.143 4.718 1.00 29.55 118 THR A C 1
ATOM 839 O O . THR A 1 120 ? -35.093 -32.047 3.865 1.00 28.21 118 THR A O 1
ATOM 843 N N . THR A 1 121 ? -35.815 -31.705 5.958 1.00 28.36 119 THR A N 1
ATOM 844 C CA . THR A 1 121 ? -34.520 -31.121 6.331 1.00 27.04 119 THR A CA 1
ATOM 845 C C . THR A 1 121 ? -33.855 -32.090 7.310 1.00 28.86 119 THR A C 1
ATOM 846 O O . THR A 1 121 ? -34.500 -32.539 8.255 1.00 25.41 119 THR A O 1
ATOM 850 N N . LEU A 1 122 ? -32.580 -32.395 7.073 1.00 22.62 120 LEU A N 1
ATOM 851 C CA . LEU A 1 122 ? -31.815 -33.244 7.911 1.00 25.50 120 LEU A CA 1
ATOM 852 C C . LEU A 1 122 ? -31.095 -32.341 8.912 1.00 22.19 120 LEU A C 1
ATOM 853 O O . LEU A 1 122 ? -30.479 -31.316 8.537 1.00 25.65 120 LEU A O 1
ATOM 858 N N . HIS A 1 123 ? -31.146 -32.730 10.164 1.00 23.96 121 HIS A N 1
ATOM 859 C CA . HIS A 1 123 ? -30.421 -32.019 11.199 1.00 21.81 121 HIS A CA 1
ATOM 860 C C . HIS A 1 123 ? -29.336 -32.821 11.841 1.00 24.17 121 HIS A C 1
ATOM 861 O O . HIS A 1 123 ? -28.602 -32.266 12.684 1.00 25.69 121 HIS A O 1
ATOM 868 N N . GLY A 1 124 ? -29.258 -34.101 11.531 1.00 26.47 122 GLY A N 1
ATOM 869 C CA . GLY A 1 124 ? -28.151 -34.988 11.989 1.00 26.88 122 GLY A CA 1
ATOM 870 C C . GLY A 1 124 ? -28.588 -36.076 12.940 1.00 24.74 122 GLY A C 1
ATOM 871 O O . GLY A 1 124 ? -27.837 -36.927 13.263 1.00 23.56 122 GLY A O 1
ATOM 872 N N . THR A 1 125 ? -29.862 -36.087 13.292 1.00 24.02 123 THR A N 1
ATOM 873 C CA . THR A 1 125 ? -30.376 -37.123 14.186 1.00 23.64 123 THR A CA 1
ATOM 874 C C . THR A 1 125 ? -30.504 -38.439 13.518 1.00 24.07 123 THR A C 1
ATOM 875 O O . THR A 1 125 ? -30.513 -39.503 14.157 1.00 23.81 123 THR A O 1
ATOM 879 N N . ASP A 1 126 ? -30.632 -38.438 12.185 1.00 21.88 124 ASP A N 1
ATOM 880 C CA . ASP A 1 126 ? -30.719 -39.679 11.520 1.00 22.39 124 ASP A CA 1
ATOM 881 C C . ASP A 1 126 ? -29.356 -40.399 11.566 1.00 23.75 124 ASP A C 1
ATOM 882 O O . ASP A 1 126 ? -29.271 -41.688 11.574 1.00 24.66 124 ASP A O 1
ATOM 887 N N . ILE A 1 127 ? -28.274 -39.615 11.598 1.00 24.13 125 ILE A N 1
ATOM 888 C CA . ILE A 1 127 ? -26.966 -40.211 11.868 1.00 25.77 125 ILE A CA 1
ATOM 889 C C . ILE A 1 127 ? -26.931 -40.837 13.276 1.00 27.04 125 ILE A C 1
ATOM 890 O O . ILE A 1 127 ? -26.471 -41.987 13.470 1.00 28.32 125 ILE A O 1
ATOM 895 N N . THR A 1 128 ? -27.465 -40.101 14.243 1.00 28.28 126 THR A N 1
ATOM 896 C CA . THR A 1 128 ? -27.507 -40.619 15.625 1.00 28.52 126 THR A CA 1
ATOM 897 C C . THR A 1 128 ? -28.283 -41.921 15.650 1.00 28.06 126 THR A C 1
ATOM 898 O O . THR A 1 128 ? -27.851 -42.882 16.255 1.00 28.06 126 THR A O 1
ATOM 902 N N . VAL A 1 129 ? -29.478 -41.943 15.029 1.00 28.53 127 VAL A N 1
ATOM 903 C CA . VAL A 1 129 ? -30.326 -43.160 15.031 1.00 30.49 127 VAL A CA 1
ATOM 904 C C . VAL A 1 129 ? -29.594 -44.339 14.461 1.00 31.50 127 VAL A C 1
ATOM 905 O O . VAL A 1 129 ? -29.646 -45.446 15.011 1.00 27.83 127 VAL A O 1
ATOM 909 N N . LEU A 1 130 ? -28.976 -44.129 13.281 1.00 29.57 128 LEU A N 1
ATOM 910 C CA . LEU A 1 130 ? -28.202 -45.173 12.620 1.00 29.09 128 LEU A CA 1
ATOM 911 C C . LEU A 1 130 ? -27.031 -45.730 13.494 1.00 30.58 128 LEU A C 1
ATOM 912 O O . LEU A 1 130 ? -26.763 -46.908 13.517 1.00 24.50 128 LEU A O 1
ATOM 917 N N . GLY A 1 131 ? -26.323 -44.868 14.203 1.00 33.09 129 GLY A N 1
ATOM 918 C CA . GLY A 1 131 ? -25.302 -45.363 15.110 1.00 36.54 129 GLY A CA 1
ATOM 919 C C . GLY A 1 131 ? -25.900 -46.376 16.070 1.00 37.16 129 GLY A C 1
ATOM 920 O O . GLY A 1 131 ? -25.313 -47.424 16.293 1.00 45.48 129 GLY A O 1
ATOM 921 N N . TYR A 1 132 ? -27.094 -46.096 16.609 1.00 36.71 130 TYR A N 1
ATOM 922 C CA . TYR A 1 132 ? -27.665 -46.987 17.647 1.00 38.66 130 TYR A CA 1
ATOM 923 C C . TYR A 1 132 ? -28.274 -48.214 16.991 1.00 41.94 130 TYR A C 1
ATOM 924 O O . TYR A 1 132 ? -28.212 -49.299 17.529 1.00 39.74 130 TYR A O 1
ATOM 933 N N . ASP A 1 133 ? -28.908 -48.042 15.830 1.00 37.44 131 ASP A N 1
ATOM 934 C CA . ASP A 1 133 ? -29.525 -49.168 15.157 1.00 34.63 131 ASP A CA 1
ATOM 935 C C . ASP A 1 133 ? -29.155 -49.191 13.693 1.00 35.54 131 ASP A C 1
ATOM 936 O O . ASP A 1 133 ? -29.860 -48.602 12.865 1.00 29.46 131 ASP A O 1
ATOM 941 N N . PRO A 1 134 ? -28.054 -49.901 13.371 1.00 39.08 132 PRO A N 1
ATOM 942 C CA . PRO A 1 134 ? -27.582 -50.016 11.996 1.00 41.82 132 PRO A CA 1
ATOM 943 C C . PRO A 1 134 ? -28.602 -50.658 11.030 1.00 40.79 132 PRO A C 1
ATOM 944 O O . PRO A 1 134 ? -28.571 -50.380 9.832 1.00 38.73 132 PRO A O 1
ATOM 948 N N . SER A 1 135 ? -29.495 -51.496 11.524 1.00 39.83 133 SER A N 1
ATOM 949 C CA . SER A 1 135 ? -30.581 -51.998 10.665 1.00 41.46 133 SER A CA 1
ATOM 950 C C . SER A 1 135 ? -31.526 -50.933 10.042 1.00 37.02 133 SER A C 1
ATOM 951 O O . SER A 1 135 ? -32.296 -51.252 9.123 1.00 40.72 133 SER A O 1
ATOM 954 N N . LEU A 1 136 ? -31.499 -49.667 10.491 1.00 37.27 134 LEU A N 1
ATOM 955 C CA . LEU A 1 136 ? -32.440 -48.712 9.903 1.00 32.44 134 LEU A CA 1
ATOM 956 C C . LEU A 1 136 ? -31.837 -47.982 8.707 1.00 32.24 134 LEU A C 1
ATOM 957 O O . LEU A 1 136 ? -32.467 -47.065 8.175 1.00 26.27 134 LEU A O 1
ATOM 962 N N . LYS A 1 137 ? -30.613 -48.352 8.297 1.00 29.01 135 LYS A N 1
ATOM 963 C CA . LYS A 1 137 ? -29.990 -47.661 7.156 1.00 30.73 135 LYS A CA 1
ATOM 964 C C . LYS A 1 137 ? -30.939 -47.583 5.933 1.00 24.95 135 LYS A C 1
ATOM 965 O O . LYS A 1 137 ? -31.122 -46.510 5.362 1.00 26.88 135 LYS A O 1
ATOM 971 N N . ASP A 1 138 ? -31.490 -48.703 5.529 1.00 29.20 136 ASP A N 1
ATOM 972 C CA . ASP A 1 138 ? -32.266 -48.748 4.236 1.00 32.89 136 ASP A CA 1
ATOM 973 C C . ASP A 1 138 ? -33.543 -47.895 4.390 1.00 27.63 136 ASP A C 1
ATOM 974 O O . ASP A 1 138 ? -33.991 -47.189 3.462 1.00 23.81 136 ASP A O 1
ATOM 979 N N . LEU A 1 139 ? -34.097 -47.887 5.616 1.00 29.37 137 LEU A N 1
ATOM 980 C CA . LEU A 1 139 ? -35.289 -47.044 5.889 1.00 27.77 137 LEU A CA 1
ATOM 981 C C . LEU A 1 139 ? -34.941 -45.591 5.795 1.00 25.52 137 LEU A C 1
ATOM 982 O O . LEU A 1 139 ? -35.626 -44.766 5.140 1.00 26.65 137 LEU A O 1
ATOM 987 N N . ILE A 1 140 ? -33.864 -45.223 6.451 1.00 25.93 138 ILE A N 1
ATOM 988 C CA . ILE A 1 140 ? -33.431 -43.891 6.357 1.00 24.45 138 ILE A CA 1
ATOM 989 C C . ILE A 1 140 ? -33.157 -43.504 4.852 1.00 23.91 138 ILE A C 1
ATOM 990 O O . ILE A 1 140 ? -33.534 -42.410 4.405 1.00 25.41 138 ILE A O 1
ATOM 995 N N . ARG A 1 141 ? -32.502 -44.371 4.112 1.00 27.67 139 ARG A N 1
ATOM 996 C CA . ARG A 1 141 ? -32.238 -44.051 2.685 1.00 29.97 139 ARG A CA 1
ATOM 997 C C . ARG A 1 141 ? -33.548 -43.908 1.953 1.00 26.44 139 ARG A C 1
ATOM 998 O O . ARG A 1 141 ? -33.770 -42.954 1.226 1.00 32.57 139 ARG A O 1
ATOM 1006 N N . PHE A 1 142 ? -34.473 -44.815 2.253 1.00 32.09 140 PHE A N 1
ATOM 1007 C CA . PHE A 1 142 ? -35.823 -44.678 1.681 1.00 28.46 140 PHE A CA 1
ATOM 1008 C C . PHE A 1 142 ? -36.541 -43.350 1.986 1.00 30.50 140 PHE A C 1
ATOM 1009 O O . PHE A 1 142 ? -37.055 -42.619 1.073 1.00 30.66 140 PHE A O 1
ATOM 1017 N N . ALA A 1 143 ? -36.431 -42.905 3.240 1.00 30.85 141 ALA A N 1
ATOM 1018 C CA . ALA A 1 143 ? -37.008 -41.656 3.634 1.00 28.22 141 ALA A CA 1
ATOM 1019 C C . ALA A 1 143 ? -36.457 -40.539 2.817 1.00 26.59 141 ALA A C 1
ATOM 1020 O O . ALA A 1 143 ? -37.161 -39.643 2.381 1.00 26.77 141 ALA A O 1
ATOM 1022 N N . ILE A 1 144 ? -35.147 -40.541 2.658 1.00 27.69 142 ILE A N 1
ATOM 1023 C CA . ILE A 1 144 ? -34.521 -39.458 1.973 1.00 26.17 142 ILE A CA 1
ATOM 1024 C C . ILE A 1 144 ? -34.932 -39.506 0.472 1.00 26.72 142 ILE A C 1
ATOM 1025 O O . ILE A 1 144 ? -35.321 -38.512 -0.121 1.00 27.52 142 ILE A O 1
ATOM 1030 N N . GLU A 1 145 ? -34.822 -40.671 -0.114 1.00 36.05 143 GLU A N 1
ATOM 1031 C CA . GLU A 1 145 ? -35.052 -40.818 -1.554 1.00 38.42 143 GLU A CA 1
ATOM 1032 C C . GLU A 1 145 ? -36.511 -40.498 -1.900 1.00 34.71 143 GLU A C 1
ATOM 1033 O O . GLU A 1 145 ? -36.778 -39.870 -2.888 1.00 38.45 143 GLU A O 1
ATOM 1039 N N . SER A 1 146 ? -37.443 -40.797 -1.011 1.00 37.61 144 SER A N 1
ATOM 1040 C CA . SER A 1 146 ? -38.873 -40.535 -1.238 1.00 36.96 144 SER A CA 1
ATOM 1041 C C . SER A 1 146 ? -39.363 -39.121 -0.951 1.00 35.21 144 SER A C 1
ATOM 1042 O O . SER A 1 146 ? -40.554 -38.848 -1.100 1.00 38.49 144 SER A O 1
ATOM 1045 N N . SER A 1 147 ? -38.512 -38.238 -0.444 1.00 34.94 145 SER A N 1
ATOM 1046 C CA . SER A 1 147 ? -38.872 -36.844 -0.312 1.00 32.59 145 SER A CA 1
ATOM 1047 C C . SER A 1 147 ? -38.610 -36.170 -1.689 1.00 34.53 145 SER A C 1
ATOM 1048 O O . SER A 1 147 ? -37.708 -36.581 -2.404 1.00 38.70 145 SER A O 1
ATOM 1051 N N . ASP A 1 148 ? -39.331 -35.107 -1.996 1.00 34.54 146 ASP A N 1
ATOM 1052 C CA . ASP A 1 148 ? -39.161 -34.412 -3.299 1.00 39.36 146 ASP A CA 1
ATOM 1053 C C . ASP A 1 148 ? -37.880 -33.580 -3.289 1.00 37.85 146 ASP A C 1
ATOM 1054 O O . ASP A 1 148 ? -37.060 -33.674 -4.191 1.00 34.80 146 ASP A O 1
ATOM 1059 N N . ARG A 1 149 ? -37.674 -32.846 -2.204 1.00 33.14 147 ARG A N 1
ATOM 1060 C CA . ARG A 1 149 ? -36.454 -32.025 -2.029 1.00 34.75 147 ARG A CA 1
ATOM 1061 C C . ARG A 1 149 ? -35.869 -32.257 -0.617 1.00 33.29 147 ARG A C 1
ATOM 1062 O O . ARG A 1 149 ? -36.620 -32.308 0.313 1.00 31.67 147 ARG A O 1
ATOM 1070 N N . VAL A 1 150 ? -34.562 -32.386 -0.466 1.00 33.70 148 VAL A N 1
ATOM 1071 C CA . VAL A 1 150 ? -34.007 -32.617 0.851 1.00 34.22 148 VAL A CA 1
ATOM 1072 C C . VAL A 1 150 ? -32.942 -31.580 1.092 1.00 35.45 148 VAL A C 1
ATOM 1073 O O . VAL A 1 150 ? -32.152 -31.238 0.157 1.00 31.17 148 VAL A O 1
ATOM 1077 N N . THR A 1 151 ? -32.922 -31.073 2.329 1.00 29.65 149 THR A N 1
ATOM 1078 C CA . THR A 1 151 ? -31.961 -30.087 2.778 1.00 28.84 149 THR A CA 1
ATOM 1079 C C . THR A 1 151 ? -31.203 -30.649 4.003 1.00 28.57 149 THR A C 1
ATOM 1080 O O . THR A 1 151 ? -31.635 -31.632 4.620 1.00 27.38 149 THR A O 1
ATOM 1084 N N . ALA A 1 152 ? -30.036 -30.094 4.256 1.00 27.90 150 ALA A N 1
ATOM 1085 C CA . ALA A 1 152 ? -29.203 -30.481 5.422 1.00 26.28 150 ALA A CA 1
ATOM 1086 C C . ALA A 1 152 ? -28.675 -29.154 5.950 1.00 28.94 150 ALA A C 1
ATOM 1087 O O . ALA A 1 152 ? -28.416 -28.216 5.185 1.00 29.59 150 ALA A O 1
ATOM 1089 N N . VAL A 1 153 ? -28.567 -29.053 7.274 1.00 26.36 151 VAL A N 1
ATOM 1090 C CA . VAL A 1 153 ? -28.215 -27.821 7.909 1.00 26.40 151 VAL A CA 1
ATOM 1091 C C . VAL A 1 153 ? -26.694 -27.492 7.812 1.00 25.13 151 VAL A C 1
ATOM 1092 O O . VAL A 1 153 ? -26.294 -26.431 8.255 1.00 26.89 151 VAL A O 1
ATOM 1096 N N . SER A 1 154 ? -25.880 -28.420 7.326 1.00 26.45 152 SER A N 1
ATOM 1097 C CA . SER A 1 154 ? -24.507 -28.100 6.925 1.00 26.62 152 SER A CA 1
ATOM 1098 C C . SER A 1 154 ? -24.052 -28.939 5.733 1.00 28.87 152 SER A C 1
ATOM 1099 O O . SER A 1 154 ? -24.650 -29.973 5.471 1.00 26.11 152 SER A O 1
ATOM 1102 N N . SER A 1 155 ? -22.987 -28.514 5.022 1.00 27.20 153 SER A N 1
ATOM 1103 C CA . SER A 1 155 ? -22.408 -29.376 3.962 1.00 29.76 153 SER A CA 1
ATOM 1104 C C . SER A 1 155 ? -21.697 -30.588 4.519 1.00 29.55 153 SER A C 1
ATOM 1105 O O . SER A 1 155 ? -21.720 -31.660 3.919 1.00 27.76 153 SER A O 1
ATOM 1108 N N . ALA A 1 156 ? -21.073 -30.469 5.703 1.00 29.08 154 ALA A N 1
ATOM 1109 C CA . ALA A 1 156 ? -20.631 -31.668 6.424 1.00 24.49 154 ALA A CA 1
ATOM 1110 C C . ALA A 1 156 ? -21.680 -32.738 6.668 1.00 25.06 154 ALA A C 1
ATOM 1111 O O . ALA A 1 156 ? -21.444 -33.937 6.448 1.00 25.04 154 ALA A O 1
ATOM 1113 N N . LEU A 1 157 ? -22.872 -32.335 7.132 1.00 28.06 155 LEU A N 1
ATOM 1114 C CA . LEU A 1 157 ? -23.927 -33.311 7.324 1.00 26.87 155 LEU A CA 1
ATOM 1115 C C . LEU A 1 157 ? -24.358 -33.912 5.983 1.00 23.27 155 LEU A C 1
ATOM 1116 O O . LEU A 1 157 ? -24.529 -35.122 5.904 1.00 26.02 155 LEU A O 1
ATOM 1121 N N . ALA A 1 158 ? -24.540 -33.085 4.953 1.00 28.35 156 ALA A N 1
ATOM 1122 C CA . ALA A 1 158 ? -24.889 -33.611 3.626 1.00 28.93 156 ALA A CA 1
ATOM 1123 C C . ALA A 1 158 ? -23.917 -34.667 3.214 1.00 26.84 156 ALA A C 1
ATOM 1124 O O . ALA A 1 158 ? -24.369 -35.761 2.822 1.00 27.30 156 ALA A O 1
ATOM 1126 N N . ALA A 1 159 ? -22.601 -34.406 3.425 1.00 26.93 157 ALA A N 1
ATOM 1127 C CA . ALA A 1 159 ? -21.545 -35.360 3.025 1.00 27.39 157 ALA A CA 1
ATOM 1128 C C . ALA A 1 159 ? -21.475 -36.606 3.836 1.00 31.17 157 ALA A C 1
ATOM 1129 O O . ALA A 1 159 ? -21.318 -37.697 3.282 1.00 29.71 157 ALA A O 1
ATOM 1131 N N . GLU A 1 160 ? -21.628 -36.489 5.161 1.00 28.08 158 GLU A N 1
ATOM 1132 C CA . GLU A 1 160 ? -21.712 -37.646 5.982 1.00 26.28 158 GLU A CA 1
ATOM 1133 C C . GLU A 1 160 ? -22.960 -38.491 5.687 1.00 23.31 158 GLU A C 1
ATOM 1134 O O . GLU A 1 160 ? -22.911 -39.686 5.747 1.00 26.45 158 GLU A O 1
ATOM 1140 N N . THR A 1 161 ? -24.097 -37.859 5.467 1.00 25.41 159 THR A N 1
ATOM 1141 C CA . THR A 1 161 ? -25.269 -38.607 5.059 1.00 27.44 159 THR A CA 1
ATOM 1142 C C . THR A 1 161 ? -25.017 -39.501 3.810 1.00 31.82 159 THR A C 1
ATOM 1143 O O . THR A 1 161 ? -25.194 -40.734 3.843 1.00 30.12 159 THR A O 1
ATOM 1147 N N A TYR A 1 162 ? -24.604 -38.837 2.737 0.50 34.98 160 TYR A N 1
ATOM 1148 N N B TYR A 1 162 ? -24.522 -38.892 2.726 0.50 34.78 160 TYR A N 1
ATOM 1149 C CA A TYR A 1 162 ? -24.150 -39.509 1.541 0.50 34.56 160 TYR A CA 1
ATOM 1150 C CA B TYR A 1 162 ? -24.085 -39.678 1.560 0.50 33.39 160 TYR A CA 1
ATOM 1151 C C A TYR A 1 162 ? -23.163 -40.672 1.831 0.50 32.00 160 TYR A C 1
ATOM 1152 C C B TYR A 1 162 ? -23.178 -40.797 1.938 0.50 31.93 160 TYR A C 1
ATOM 1153 O O A TYR A 1 162 ? -23.363 -41.745 1.315 0.50 33.90 160 TYR A O 1
ATOM 1154 O O B TYR A 1 162 ? -23.404 -41.940 1.600 0.50 33.02 160 TYR A O 1
ATOM 1171 N N . ASP A 1 163 ? -22.136 -40.476 2.664 1.00 35.94 161 ASP A N 1
ATOM 1172 C CA . ASP A 1 163 ? -21.134 -41.493 2.964 1.00 34.53 161 ASP A CA 1
ATOM 1173 C C . ASP A 1 163 ? -21.665 -42.646 3.809 1.00 40.57 161 ASP A C 1
ATOM 1174 O O . ASP A 1 163 ? -21.153 -43.731 3.704 1.00 41.66 161 ASP A O 1
ATOM 1179 N N . LEU A 1 164 ? -22.630 -42.402 4.668 1.00 35.31 162 LEU A N 1
ATOM 1180 C CA . LEU A 1 164 ? -23.132 -43.420 5.559 1.00 34.39 162 LEU A CA 1
ATOM 1181 C C . LEU A 1 164 ? -24.413 -44.072 5.064 1.00 33.00 162 LEU A C 1
ATOM 1182 O O . LEU A 1 164 ? -24.591 -45.223 5.273 1.00 33.53 162 LEU A O 1
ATOM 1187 N N . ILE A 1 165 ? -25.290 -43.308 4.437 1.00 37.35 163 ILE A N 1
ATOM 1188 C CA . ILE A 1 165 ? -26.596 -43.775 3.992 1.00 40.46 163 ILE A CA 1
ATOM 1189 C C . ILE A 1 165 ? -26.643 -44.019 2.496 1.00 38.64 163 ILE A C 1
ATOM 1190 O O . ILE A 1 165 ? -27.311 -44.879 2.050 1.00 36.21 163 ILE A O 1
ATOM 1195 N N . LYS A 1 166 ? -25.939 -43.215 1.736 1.00 39.57 164 LYS A N 1
ATOM 1196 C CA . LYS A 1 166 ? -25.847 -43.373 0.302 1.00 43.63 164 LYS A CA 1
ATOM 1197 C C . LYS A 1 166 ? -27.167 -43.191 -0.438 1.00 41.30 164 LYS A C 1
ATOM 1198 O O . LYS A 1 166 ? -27.486 -43.938 -1.338 1.00 44.03 164 LYS A O 1
ATOM 1204 N N . PRO A 1 167 ? -27.940 -42.119 0.025 1.00 34.50 165 PRO A N 1
ATOM 1205 C CA . PRO A 1 167 ? -29.167 -41.928 -0.739 1.00 35.50 165 PRO A CA 1
ATOM 1206 C C . PRO A 1 167 ? -28.799 -41.310 -2.040 1.00 42.24 165 PRO A C 1
ATOM 1207 O O . PRO A 1 167 ? -27.972 -40.432 -2.063 1.00 39.75 165 PRO A O 1
ATOM 1211 N N . GLU A 1 168 ? -29.423 -41.757 -3.106 1.00 46.26 166 GLU A N 1
ATOM 1212 C CA . GLU A 1 168 ? -29.262 -41.080 -4.364 1.00 54.66 166 GLU A CA 1
ATOM 1213 C C . GLU A 1 168 ? -30.429 -40.100 -4.452 1.00 47.39 166 GLU A C 1
ATOM 1214 O O . GLU A 1 168 ? -31.555 -40.418 -4.797 1.00 54.83 166 GLU A O 1
ATOM 1220 N N . LYS A 1 169 ? -30.088 -38.907 -4.013 1.00 41.12 167 LYS A N 1
ATOM 1221 C CA . LYS A 1 169 ? -30.956 -37.784 -3.878 1.00 40.34 167 LYS A CA 1
ATOM 1222 C C . LYS A 1 169 ? -30.001 -36.658 -3.634 1.00 37.30 167 LYS A C 1
ATOM 1223 O O . LYS A 1 169 ? -28.950 -36.861 -3.052 1.00 38.61 167 LYS A O 1
ATOM 1229 N N . LYS A 1 170 ? -30.338 -35.495 -4.150 1.00 38.45 168 LYS A N 1
ATOM 1230 C CA . LYS A 1 170 ? -29.568 -34.295 -3.902 1.00 40.95 168 LYS A CA 1
ATOM 1231 C C . LYS A 1 170 ? -29.898 -33.815 -2.479 1.00 36.30 168 LYS A C 1
ATOM 1232 O O . LYS A 1 170 ? -31.050 -33.686 -2.108 1.00 32.16 168 LYS A O 1
ATOM 1238 N N . ILE A 1 171 ? -28.877 -33.549 -1.702 1.00 35.91 169 ILE A N 1
ATOM 1239 C CA . ILE A 1 171 ? -29.086 -32.868 -0.434 1.00 34.16 169 ILE A CA 1
ATOM 1240 C C . ILE A 1 171 ? -28.475 -31.495 -0.448 1.00 32.54 169 ILE A C 1
ATOM 1241 O O . ILE A 1 171 ? -27.256 -31.328 -0.516 1.00 35.98 169 ILE A O 1
ATOM 1246 N N . GLU A 1 172 ? -29.325 -30.494 -0.302 1.00 34.32 170 GLU A N 1
ATOM 1247 C CA . GLU A 1 172 ? -28.925 -29.101 -0.514 1.00 36.89 170 GLU A CA 1
ATOM 1248 C C . GLU A 1 172 ? -28.596 -28.486 0.843 1.00 34.28 170 GLU A C 1
ATOM 1249 O O . GLU A 1 172 ? -29.375 -28.610 1.785 1.00 33.71 170 GLU A O 1
ATOM 1255 N N . THR A 1 173 ? -27.474 -27.797 0.944 1.00 35.77 171 THR A N 1
ATOM 1256 C CA . THR A 1 173 ? -27.086 -27.113 2.220 1.00 33.46 171 THR A CA 1
ATOM 1257 C C . THR A 1 173 ? -27.840 -25.821 2.391 1.00 34.40 171 THR A C 1
ATOM 1258 O O . THR A 1 173 ? -27.782 -24.941 1.510 1.00 35.71 171 THR A O 1
ATOM 1262 N N . ILE A 1 174 ? -28.627 -25.722 3.471 1.00 25.79 172 ILE A N 1
ATOM 1263 C CA . ILE A 1 174 ? -29.268 -24.496 3.848 1.00 26.53 172 ILE A CA 1
ATOM 1264 C C . ILE A 1 174 ? -28.996 -24.443 5.361 1.00 29.29 172 ILE A C 1
ATOM 1265 O O . ILE A 1 174 ? -29.291 -25.408 6.072 1.00 23.22 172 ILE A O 1
ATOM 1270 N N . TYR A 1 175 ? -28.322 -23.372 5.781 1.00 29.62 173 TYR A N 1
ATOM 1271 C CA . TYR A 1 175 ? -27.736 -23.291 7.105 1.00 29.83 173 TYR A CA 1
ATOM 1272 C C . TYR A 1 175 ? -28.845 -22.949 8.038 1.00 31.80 173 TYR A C 1
ATOM 1273 O O . TYR A 1 175 ? -29.939 -22.553 7.616 1.00 30.48 173 TYR A O 1
ATOM 1282 N N . ASN A 1 176 ? -28.560 -23.086 9.323 1.00 29.21 174 ASN A N 1
ATOM 1283 C CA . ASN A 1 176 ? -29.366 -22.503 10.326 1.00 28.40 174 ASN A CA 1
ATOM 1284 C C . ASN A 1 176 ? -29.101 -21.014 10.423 1.00 31.20 174 ASN A C 1
ATOM 1285 O O . ASN A 1 176 ? -28.120 -20.531 9.906 1.00 32.46 174 ASN A O 1
ATOM 1290 N N . PHE A 1 177 ? -30.050 -20.296 11.034 1.00 31.55 175 PHE A N 1
ATOM 1291 C CA . PHE A 1 177 ? -30.032 -18.819 11.117 1.00 36.64 175 PHE A CA 1
ATOM 1292 C C . PHE A 1 177 ? -30.362 -18.337 12.529 1.00 41.19 175 PHE A C 1
ATOM 1293 O O . PHE A 1 177 ? -30.846 -19.112 13.345 1.00 37.35 175 PHE A O 1
ATOM 1301 N N . ILE A 1 178 ? -30.141 -17.059 12.794 1.00 45.78 176 ILE A N 1
ATOM 1302 C CA . ILE A 1 178 ? -30.620 -16.447 14.045 1.00 47.88 176 ILE A CA 1
ATOM 1303 C C . ILE A 1 178 ? -31.400 -15.205 13.658 1.00 46.84 176 ILE A C 1
ATOM 1304 O O . ILE A 1 178 ? -31.125 -14.649 12.587 1.00 43.79 176 ILE A O 1
ATOM 1309 N N . LYS A 1 186 ? -27.564 -5.189 27.770 1.00 62.58 184 LYS A N 1
ATOM 1310 C CA . LYS A 1 186 ? -28.202 -5.733 28.970 1.00 69.79 184 LYS A CA 1
ATOM 1311 C C . LYS A 1 186 ? -27.552 -5.143 30.264 1.00 70.50 184 LYS A C 1
ATOM 1312 O O . LYS A 1 186 ? -26.440 -4.611 30.220 1.00 66.29 184 LYS A O 1
ATOM 1314 N N . ASN A 1 187 ? -28.264 -5.201 31.395 1.00 66.39 185 ASN A N 1
ATOM 1315 C CA . ASN A 1 187 ? -27.668 -4.847 32.678 1.00 59.64 185 ASN A CA 1
ATOM 1316 C C . ASN A 1 187 ? -26.818 -6.008 33.190 1.00 56.19 185 ASN A C 1
ATOM 1317 O O . ASN A 1 187 ? -27.222 -6.794 34.053 1.00 58.49 185 ASN A O 1
ATOM 1322 N N . THR A 1 188 ? -25.622 -6.129 32.641 1.00 54.24 186 THR A N 1
ATOM 1323 C CA . THR A 1 188 ? -24.785 -7.245 32.969 1.00 52.03 186 THR A CA 1
ATOM 1324 C C . THR A 1 188 ? -24.440 -7.246 34.472 1.00 53.10 186 THR A C 1
ATOM 1325 O O . THR A 1 188 ? -24.272 -8.306 35.071 1.00 44.21 186 THR A O 1
ATOM 1329 N N . ALA A 1 189 ? -24.381 -6.062 35.077 1.00 49.31 187 ALA A N 1
ATOM 1330 C CA . ALA A 1 189 ? -24.077 -5.935 36.512 1.00 45.07 187 ALA A CA 1
ATOM 1331 C C . ALA A 1 189 ? -25.107 -6.701 37.300 1.00 46.42 187 ALA A C 1
ATOM 1332 O O . ALA A 1 189 ? -24.742 -7.621 38.040 1.00 45.96 187 ALA A O 1
ATOM 1334 N N . ALA A 1 190 ? -26.384 -6.340 37.118 1.00 40.09 188 ALA A N 1
ATOM 1335 C CA . ALA A 1 190 ? -27.481 -6.987 37.835 1.00 45.53 188 ALA A CA 1
ATOM 1336 C C . ALA A 1 190 ? -27.511 -8.515 37.640 1.00 51.25 188 ALA A C 1
ATOM 1337 O O . ALA A 1 190 ? -27.550 -9.276 38.615 1.00 47.78 188 ALA A O 1
ATOM 1339 N N . ILE A 1 191 ? -27.451 -8.971 36.389 1.00 48.03 189 ILE A N 1
ATOM 1340 C CA . ILE A 1 191 ? -27.386 -10.407 36.096 1.00 39.58 189 ILE A CA 1
ATOM 1341 C C . ILE A 1 191 ? -26.219 -11.077 36.767 1.00 39.29 189 ILE A C 1
ATOM 1342 O O . ILE A 1 191 ? -26.346 -12.201 37.255 1.00 40.76 189 ILE A O 1
ATOM 1347 N N . LYS A 1 192 ? -25.067 -10.454 36.775 1.00 39.25 190 LYS A N 1
ATOM 1348 C CA . LYS A 1 192 ? -23.928 -11.094 37.374 1.00 43.30 190 LYS A CA 1
ATOM 1349 C C . LYS A 1 192 ? -24.113 -11.196 38.885 1.00 54.50 190 LYS A C 1
ATOM 1350 O O . LYS A 1 192 ? -23.644 -12.125 39.524 1.00 46.36 190 LYS A O 1
ATOM 1356 N N . GLU A 1 193 ? -24.821 -10.214 39.425 1.00 58.67 191 GLU A N 1
ATOM 1357 C CA . GLU A 1 193 ? -25.130 -10.129 40.831 1.00 62.66 191 GLU A CA 1
ATOM 1358 C C . GLU A 1 193 ? -26.094 -11.191 41.284 1.00 60.92 191 GLU A C 1
ATOM 1359 O O . GLU A 1 193 ? -25.874 -11.832 42.271 1.00 55.53 191 GLU A O 1
ATOM 1365 N N . LYS A 1 194 ? -27.149 -11.358 40.510 1.00 57.50 192 LYS A N 1
ATOM 1366 C CA . LYS A 1 194 ? -28.085 -12.446 40.627 1.00 58.51 192 LYS A CA 1
ATOM 1367 C C . LYS A 1 194 ? -27.412 -13.807 40.724 1.00 56.70 192 LYS A C 1
ATOM 1368 O O . LYS A 1 194 ? -27.915 -14.668 41.385 1.00 58.27 192 LYS A O 1
ATOM 1374 N N . HIS A 1 195 ? -26.271 -13.992 40.085 1.00 50.47 193 HIS A N 1
ATOM 1375 C CA . HIS A 1 195 ? -25.615 -15.279 40.059 1.00 46.99 193 HIS A CA 1
ATOM 1376 C C . HIS A 1 195 ? -24.369 -15.337 40.944 1.00 51.73 193 HIS A C 1
ATOM 1377 O O . HIS A 1 195 ? -23.582 -16.262 40.866 1.00 45.32 193 HIS A O 1
ATOM 1384 N N . GLY A 1 196 ? -24.194 -14.345 41.798 1.00 54.54 194 GLY A N 1
ATOM 1385 C CA . GLY A 1 196 ? -23.003 -14.316 42.637 1.00 50.50 194 GLY A CA 1
ATOM 1386 C C . GLY A 1 196 ? -21.702 -14.272 41.854 1.00 49.66 194 GLY A C 1
ATOM 1387 O O . GLY A 1 196 ? -20.665 -14.717 42.338 1.00 48.67 194 GLY A O 1
ATOM 1388 N N . ILE A 1 197 ? -21.752 -13.727 40.634 1.00 50.59 195 ILE A N 1
ATOM 1389 C CA . ILE A 1 197 ? -20.552 -13.555 39.824 1.00 48.44 195 ILE A CA 1
ATOM 1390 C C . ILE A 1 197 ? -20.045 -12.191 40.204 1.00 45.24 195 ILE A C 1
ATOM 1391 O O . ILE A 1 197 ? -20.831 -11.244 40.228 1.00 43.26 195 ILE A O 1
ATOM 1396 N N . LEU A 1 198 ? -18.769 -12.121 40.554 1.00 47.07 196 LEU A N 1
ATOM 1397 C CA . LEU A 1 198 ? -18.158 -10.889 41.047 1.00 51.35 196 LEU A CA 1
ATOM 1398 C C . LEU A 1 198 ? -17.564 -10.195 39.818 1.00 55.61 196 LEU A C 1
ATOM 1399 O O . LEU A 1 198 ? -17.349 -10.838 38.776 1.00 36.16 196 LEU A O 1
ATOM 1404 N N . PRO A 1 199 ? -17.231 -8.898 39.952 1.00 59.78 197 PRO A N 1
ATOM 1405 C CA . PRO A 1 199 ? -16.882 -8.116 38.768 1.00 52.42 197 PRO A CA 1
ATOM 1406 C C . PRO A 1 199 ? -15.492 -8.387 38.230 1.00 53.61 197 PRO A C 1
ATOM 1407 O O . PRO A 1 199 ? -15.155 -7.901 37.143 1.00 56.54 197 PRO A O 1
ATOM 1411 N N . ASP A 1 200 ? -14.681 -9.157 38.951 1.00 47.80 198 ASP A N 1
ATOM 1412 C CA . ASP A 1 200 ? -13.341 -9.463 38.462 1.00 52.33 198 ASP A CA 1
ATOM 1413 C C . ASP A 1 200 ? -13.233 -10.926 38.053 1.00 47.22 198 ASP A C 1
ATOM 1414 O O . ASP A 1 200 ? -12.147 -11.461 37.851 1.00 49.46 198 ASP A O 1
ATOM 1419 N N . GLU A 1 201 ? -14.391 -11.567 37.912 1.00 48.53 199 GLU A N 1
ATOM 1420 C CA . GLU A 1 201 ? -14.448 -12.952 37.439 1.00 45.60 199 GLU A CA 1
ATOM 1421 C C . GLU A 1 201 ? -14.788 -12.992 35.955 1.00 43.63 199 GLU A C 1
ATOM 1422 O O . GLU A 1 201 ? -15.872 -12.495 35.552 1.00 39.74 199 GLU A O 1
ATOM 1428 N N . LYS A 1 202 ? -13.863 -13.562 35.192 1.00 40.44 200 LYS A N 1
ATOM 1429 C CA . LYS A 1 202 ? -14.101 -14.073 33.831 1.00 47.15 200 LYS A CA 1
ATOM 1430 C C . LYS A 1 202 ? -15.123 -15.209 33.828 1.00 50.95 200 LYS A C 1
ATOM 1431 O O . LYS A 1 202 ? -15.261 -15.977 34.806 1.00 50.97 200 LYS A O 1
ATOM 1437 N N . VAL A 1 203 ? -15.869 -15.319 32.739 1.00 46.86 201 VAL A N 1
ATOM 1438 C CA . VAL A 1 203 ? -17.048 -16.188 32.737 1.00 41.01 201 VAL A CA 1
ATOM 1439 C C . VAL A 1 203 ? -17.031 -16.977 31.448 1.00 45.56 201 VAL A C 1
ATOM 1440 O O . VAL A 1 203 ? -17.059 -16.370 30.365 1.00 34.93 201 VAL A O 1
ATOM 1444 N N . VAL A 1 204 ? -16.911 -18.288 31.574 1.00 40.56 202 VAL A N 1
ATOM 1445 C CA . VAL A 1 204 ? -16.878 -19.188 30.469 1.00 37.58 202 VAL A CA 1
ATOM 1446 C C . VAL A 1 204 ? -18.269 -19.817 30.411 1.00 44.82 202 VAL A C 1
ATOM 1447 O O . VAL A 1 204 ? -18.829 -20.147 31.465 1.00 39.78 202 VAL A O 1
ATOM 1451 N N . ILE A 1 205 ? -18.850 -19.980 29.210 1.00 35.93 203 ILE A N 1
ATOM 1452 C CA . ILE A 1 205 ? -20.187 -20.595 29.115 1.00 34.85 203 ILE A CA 1
ATOM 1453 C C . ILE A 1 205 ? -20.224 -21.823 28.187 1.00 36.26 203 ILE A C 1
ATOM 1454 O O . ILE A 1 205 ? -19.430 -21.925 27.234 1.00 37.52 203 ILE A O 1
ATOM 1459 N N . HIS A 1 206 ? -21.062 -22.808 28.549 1.00 39.30 204 HIS A N 1
ATOM 1460 C CA . HIS A 1 206 ? -21.342 -23.977 27.715 1.00 34.14 204 HIS A CA 1
ATOM 1461 C C . HIS A 1 206 ? -22.805 -24.302 27.800 1.00 36.91 204 HIS A C 1
ATOM 1462 O O . HIS A 1 206 ? -23.328 -24.520 28.892 1.00 33.24 204 HIS A O 1
ATOM 1469 N N . VAL A 1 207 ? -23.448 -24.358 26.631 1.00 35.65 205 VAL A N 1
ATOM 1470 C CA . VAL A 1 207 ? -24.885 -24.617 26.471 1.00 34.62 205 VAL A CA 1
ATOM 1471 C C . VAL A 1 207 ? -25.073 -25.876 25.600 1.00 36.21 205 VAL A C 1
ATOM 1472 O O . VAL A 1 207 ? -24.617 -25.963 24.427 1.00 33.84 205 VAL A O 1
ATOM 1476 N N . SER A 1 208 ? -25.694 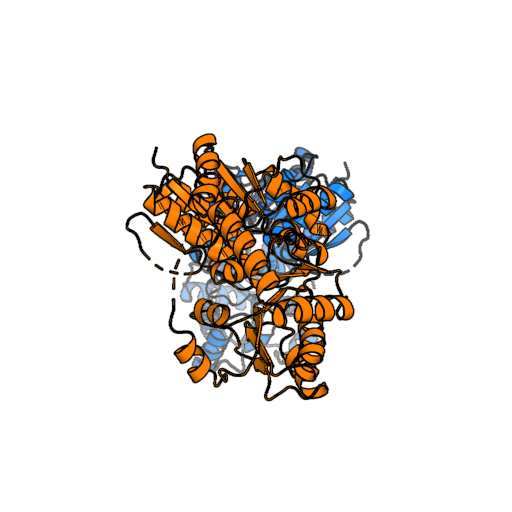-26.884 26.191 1.00 35.07 206 SER A N 1
ATOM 1477 C CA . SER A 1 208 ? -25.952 -28.144 25.497 1.00 36.21 206 SER A CA 1
ATOM 1478 C C . SER A 1 208 ? -27.062 -28.993 26.149 1.00 36.93 206 SER A C 1
ATOM 1479 O O . SER A 1 208 ? -27.705 -28.617 27.194 1.00 34.66 206 SER A O 1
ATOM 1482 N N . ASN A 1 209 ? -27.298 -30.134 25.501 1.00 34.75 207 ASN A N 1
ATOM 1483 C CA . ASN A 1 209 ? -28.279 -31.120 25.967 1.00 33.88 207 ASN A CA 1
ATOM 1484 C C . ASN A 1 209 ? -27.570 -32.218 26.760 1.00 34.82 207 ASN A C 1
ATOM 1485 O O . ASN A 1 209 ? -28.149 -33.231 27.075 1.00 39.91 207 ASN A O 1
ATOM 1490 N N . PHE A 1 210 ? -26.278 -32.058 26.972 1.00 37.99 208 PHE A N 1
ATOM 1491 C CA . PHE A 1 210 ? -25.495 -32.909 27.840 1.00 41.65 208 PHE A CA 1
ATOM 1492 C C . PHE A 1 210 ? -25.448 -34.368 27.407 1.00 45.15 208 PHE A C 1
ATOM 1493 O O . PHE A 1 210 ? -25.477 -35.290 28.213 1.00 40.62 208 PHE A O 1
ATOM 1501 N N . ARG A 1 211 ? -25.283 -34.586 26.122 1.00 39.32 209 ARG A N 1
ATOM 1502 C CA . ARG A 1 211 ? -25.192 -35.915 25.631 1.00 36.74 209 ARG A CA 1
ATOM 1503 C C . ARG A 1 211 ? -23.746 -36.213 25.579 1.00 37.42 209 ARG A C 1
ATOM 1504 O O . ARG A 1 211 ? -22.953 -35.307 25.616 1.00 34.15 209 ARG A O 1
ATOM 1512 N N . LYS A 1 212 ? -23.418 -37.480 25.422 1.00 37.12 210 LYS A N 1
ATOM 1513 C CA . LYS A 1 212 ? -22.034 -37.887 25.395 1.00 40.61 210 LYS A CA 1
ATOM 1514 C C . LYS A 1 212 ? -21.221 -37.195 24.301 1.00 41.30 210 LYS A C 1
ATOM 1515 O O . LYS A 1 212 ? -20.063 -36.842 24.513 1.00 32.53 210 LYS A O 1
ATOM 1521 N N . VAL A 1 213 ? -21.819 -37.042 23.114 1.00 36.95 211 VAL A N 1
ATOM 1522 C CA . VAL A 1 213 ? -21.110 -36.431 22.000 1.00 36.72 211 VAL A CA 1
ATOM 1523 C C . VAL A 1 213 ? -20.755 -34.950 22.185 1.00 32.84 211 VAL A C 1
ATOM 1524 O O . VAL A 1 213 ? -19.967 -34.420 21.391 1.00 34.05 211 VAL A O 1
ATOM 1528 N N . LYS A 1 214 ? -21.325 -34.308 23.193 1.00 32.69 212 LYS A N 1
ATOM 1529 C CA . LYS A 1 214 ? -20.954 -32.974 23.583 1.00 33.27 212 LYS A CA 1
ATOM 1530 C C . LYS A 1 214 ? -19.651 -32.916 24.403 1.00 37.36 212 LYS A C 1
ATOM 1531 O O . LYS A 1 214 ? -19.048 -31.852 24.494 1.00 36.13 212 LYS A O 1
ATOM 1537 N N . ARG A 1 215 ? -19.221 -34.025 25.013 1.00 37.01 213 ARG A N 1
ATOM 1538 C CA . ARG A 1 215 ? -17.906 -34.031 25.697 1.00 36.65 213 ARG A CA 1
ATOM 1539 C C . ARG A 1 215 ? -17.776 -32.935 26.760 1.00 36.39 213 ARG A C 1
ATOM 1540 O O . ARG A 1 215 ? -16.819 -32.155 26.782 1.00 37.55 213 ARG A O 1
ATOM 1548 N N . VAL A 1 216 ? -18.801 -32.840 27.589 1.00 35.67 214 VAL A N 1
ATOM 1549 C CA . VAL A 1 216 ? -18.819 -31.856 28.672 1.00 45.01 214 VAL A CA 1
ATOM 1550 C C . VAL A 1 216 ? -17.626 -32.072 29.607 1.00 43.68 214 VAL A C 1
ATOM 1551 O O . VAL A 1 216 ? -17.123 -31.111 30.223 1.00 49.31 214 VAL A O 1
ATOM 1555 N N . GLN A 1 217 ? -17.165 -33.307 29.669 1.00 39.53 215 GLN A N 1
ATOM 1556 C CA . GLN A 1 217 ? -15.981 -33.618 30.467 1.00 48.27 215 GLN A CA 1
ATOM 1557 C C . GLN A 1 217 ? -14.812 -32.780 29.933 1.00 51.53 215 GLN A C 1
ATOM 1558 O O . GLN A 1 217 ? -14.061 -32.186 30.720 1.00 46.26 215 GLN A O 1
ATOM 1564 N N . ASP A 1 218 ? -14.679 -32.692 28.605 1.00 48.67 216 ASP A N 1
ATOM 1565 C CA . ASP A 1 218 ? -13.617 -31.864 28.024 1.00 46.86 216 ASP A CA 1
ATOM 1566 C C . ASP A 1 218 ? -13.773 -30.367 28.290 1.00 44.82 216 ASP A C 1
ATOM 1567 O O . ASP A 1 218 ? -12.762 -29.632 28.418 1.00 44.16 216 ASP A O 1
ATOM 1572 N N . VAL A 1 219 ? -15.019 -29.923 28.382 1.00 42.22 217 VAL A N 1
ATOM 1573 C CA . VAL A 1 219 ? -15.310 -28.543 28.666 1.00 46.67 217 VAL A CA 1
ATOM 1574 C C . VAL A 1 219 ? -14.798 -28.277 30.071 1.00 49.43 217 VAL A C 1
ATOM 1575 O O . VAL A 1 219 ? -14.182 -27.248 30.336 1.00 42.01 217 VAL A O 1
ATOM 1579 N N . ILE A 1 220 ? -15.071 -29.224 30.956 1.00 53.60 218 ILE A N 1
ATOM 1580 C CA . ILE A 1 220 ? -14.759 -29.051 32.385 1.00 49.38 218 ILE A CA 1
ATOM 1581 C C . ILE A 1 220 ? -13.264 -29.096 32.614 1.00 41.95 218 ILE A C 1
ATOM 1582 O O . ILE A 1 220 ? -12.772 -28.297 33.383 1.00 50.33 218 ILE A O 1
ATOM 1587 N N . ARG A 1 221 ? -12.527 -29.948 31.900 1.00 44.94 219 ARG A N 1
ATOM 1588 C CA . ARG A 1 221 ? -11.041 -29.945 31.989 1.00 50.97 219 ARG A CA 1
ATOM 1589 C C . ARG A 1 221 ? -10.397 -28.636 31.571 1.00 55.29 219 ARG A C 1
ATOM 1590 O O . ARG A 1 221 ? -9.587 -28.041 32.313 1.00 51.19 219 ARG A O 1
ATOM 1598 N N . VAL A 1 222 ? -10.739 -28.207 30.366 1.00 51.57 220 VAL A N 1
ATOM 1599 C CA . VAL A 1 222 ? -10.408 -26.880 29.895 1.00 46.56 220 VAL A CA 1
ATOM 1600 C C . VAL A 1 222 ? -10.731 -25.820 30.936 1.00 47.89 220 VAL A C 1
ATOM 1601 O O . VAL A 1 222 ? -9.898 -24.967 31.220 1.00 42.03 220 VAL A O 1
ATOM 1605 N N . PHE A 1 223 ? -11.938 -25.829 31.501 1.00 45.83 221 PHE A N 1
ATOM 1606 C CA . PHE A 1 223 ? -12.251 -24.782 32.479 1.00 46.08 221 PHE A CA 1
ATOM 1607 C C . PHE A 1 223 ? -11.373 -24.808 33.764 1.00 54.94 221 PHE A C 1
ATOM 1608 O O . PHE A 1 223 ? -11.089 -23.749 34.366 1.00 56.06 221 PHE A O 1
ATOM 1616 N N . ARG A 1 224 ? -10.994 -26.013 34.192 1.00 54.59 222 ARG A N 1
ATOM 1617 C CA . ARG A 1 224 ? -10.184 -26.188 35.387 1.00 57.86 222 ARG A CA 1
ATOM 1618 C C . ARG A 1 224 ? -8.874 -25.488 35.158 1.00 53.61 222 ARG A C 1
ATOM 1619 O O . ARG A 1 224 ? -8.393 -24.764 36.013 1.00 58.45 222 ARG A O 1
ATOM 1627 N N . ASN A 1 225 ? -8.298 -25.733 33.992 1.00 53.23 223 ASN A N 1
ATOM 1628 C CA . ASN A 1 225 ? -7.099 -25.051 33.549 1.00 52.23 223 ASN A CA 1
ATOM 1629 C C . ASN A 1 225 ? -7.243 -23.540 33.555 1.00 56.70 223 ASN A C 1
ATOM 1630 O O . ASN A 1 225 ? -6.315 -22.832 33.932 1.00 57.45 223 ASN A O 1
ATOM 1635 N N . ILE A 1 226 ? -8.401 -23.039 33.137 1.00 54.64 224 ILE A N 1
ATOM 1636 C CA . ILE A 1 226 ? -8.612 -21.607 33.080 1.00 51.39 224 ILE A CA 1
ATOM 1637 C C . ILE A 1 226 ? -8.730 -21.054 34.501 1.00 55.00 224 ILE A C 1
ATOM 1638 O O . ILE A 1 226 ? -8.096 -20.042 34.851 1.00 50.83 224 ILE A O 1
ATOM 1643 N N . ALA A 1 227 ? -9.601 -21.681 35.281 1.00 53.14 225 ALA A N 1
ATOM 1644 C CA . ALA A 1 227 ? -9.890 -21.233 36.656 1.00 54.07 225 ALA A CA 1
ATOM 1645 C C . ALA A 1 227 ? -8.647 -21.337 37.529 1.00 53.33 225 ALA A C 1
ATOM 1646 O O . ALA A 1 227 ? -8.568 -20.659 38.537 1.00 45.64 225 ALA A O 1
ATOM 1648 N N . GLY A 1 228 ? -7.698 -22.181 37.115 1.00 54.31 226 GLY A N 1
ATOM 1649 C CA . GLY A 1 228 ? -6.364 -22.239 37.697 1.00 59.20 226 GLY A CA 1
ATOM 1650 C C . GLY A 1 228 ? -5.415 -21.134 37.254 1.00 62.99 226 GLY A C 1
ATOM 1651 O O . GLY A 1 228 ? -4.402 -20.927 37.891 1.00 60.97 226 GLY A O 1
ATOM 1652 N N . LYS A 1 229 ? -5.738 -20.415 36.175 1.00 60.74 227 LYS A N 1
ATOM 1653 C CA . LYS A 1 229 ? -4.884 -19.347 35.635 1.00 58.59 227 LYS A CA 1
ATOM 1654 C C . LYS A 1 229 ? -5.477 -17.973 35.834 1.00 53.84 227 LYS A C 1
ATOM 1655 O O . LYS A 1 229 ? -4.830 -16.961 35.559 1.00 63.67 227 LYS A O 1
ATOM 1661 N N . THR A 1 230 ? -6.703 -17.911 36.314 1.00 50.61 228 THR A N 1
ATOM 1662 C CA . THR A 1 230 ? -7.349 -16.630 36.418 1.00 49.74 228 THR A CA 1
ATOM 1663 C C . THR A 1 230 ? -8.656 -16.855 37.112 1.00 48.15 228 THR A C 1
ATOM 1664 O O . THR A 1 230 ? -9.207 -17.948 37.088 1.00 58.51 228 THR A O 1
ATOM 1668 N N . LYS A 1 231 ? -9.178 -15.805 37.713 1.00 52.51 229 LYS A N 1
ATOM 1669 C CA . LYS A 1 231 ? -10.424 -15.896 38.458 1.00 57.34 229 LYS A CA 1
ATOM 1670 C C . LYS A 1 231 ? -11.655 -16.020 37.546 1.00 59.77 229 LYS A C 1
ATOM 1671 O O . LYS A 1 231 ? -11.999 -15.071 36.833 1.00 55.81 229 LYS A O 1
ATOM 1677 N N . ALA A 1 232 ? -12.343 -17.166 37.624 1.00 58.51 230 ALA A N 1
ATOM 1678 C CA . ALA A 1 232 ? -13.341 -17.546 36.614 1.00 55.67 230 ALA A CA 1
ATOM 1679 C C . ALA A 1 232 ? -14.550 -18.331 37.144 1.00 54.27 230 ALA A C 1
ATOM 1680 O O . ALA A 1 232 ? -14.430 -19.136 38.079 1.00 53.46 230 ALA A O 1
ATOM 1682 N N . LYS A 1 233 ? -15.721 -18.057 36.586 1.00 47.19 231 LYS A N 1
ATOM 1683 C CA . LYS A 1 233 ? -16.893 -18.910 36.759 1.00 44.75 231 LYS A CA 1
ATOM 1684 C C . LYS A 1 233 ? -17.226 -19.635 35.431 1.00 49.98 231 LYS A C 1
ATOM 1685 O O . LYS A 1 233 ? -16.731 -19.235 34.336 1.00 43.55 231 LYS A O 1
ATOM 1691 N N . LEU A 1 234 ? -17.998 -20.724 35.560 1.00 44.06 232 LEU A N 1
ATOM 1692 C CA . LEU A 1 234 ? -18.493 -21.533 34.440 1.00 44.39 232 LEU A CA 1
ATOM 1693 C C . LEU A 1 234 ? -20.014 -21.675 34.534 1.00 50.12 232 LEU A C 1
ATOM 1694 O O . LEU A 1 234 ? -20.565 -22.124 35.549 1.00 49.89 232 LEU A O 1
ATOM 1699 N N . LEU A 1 235 ? -20.706 -21.233 33.490 1.00 43.41 233 LEU A N 1
ATOM 1700 C CA . LEU A 1 235 ? -22.124 -21.457 33.401 1.00 45.20 233 LEU A CA 1
ATOM 1701 C C . LEU A 1 235 ? -22.292 -22.719 32.554 1.00 52.99 233 LEU A C 1
ATOM 1702 O O . LEU A 1 235 ? -21.851 -22.787 31.367 1.00 43.82 233 LEU A O 1
ATOM 1707 N N . LEU A 1 236 ? -22.863 -23.744 33.178 1.00 43.93 234 LEU A N 1
ATOM 1708 C CA . LEU A 1 236 ? -23.202 -24.935 32.437 1.00 44.91 234 LEU A CA 1
ATOM 1709 C C . LEU A 1 236 ? -24.678 -24.890 32.266 1.00 44.03 234 LEU A C 1
ATOM 1710 O O . LEU A 1 236 ? -25.423 -24.969 33.251 1.00 41.74 234 LEU A O 1
ATOM 1715 N N . VAL A 1 237 ? -25.127 -24.794 31.014 1.00 37.43 235 VAL A N 1
ATOM 1716 C CA . VAL A 1 237 ? -26.528 -24.535 30.800 1.00 35.84 235 VAL A CA 1
ATOM 1717 C C . VAL A 1 237 ? -27.201 -25.632 29.979 1.00 41.46 235 VAL A C 1
ATOM 1718 O O . VAL A 1 237 ? -26.797 -25.951 28.845 1.00 39.86 235 VAL A O 1
ATOM 1722 N N . GLY A 1 238 ? -28.251 -26.187 30.543 1.00 38.05 236 GLY A N 1
ATOM 1723 C CA . GLY A 1 238 ? -29.023 -27.235 29.925 1.00 41.55 236 GLY A CA 1
ATOM 1724 C C . GLY A 1 238 ? -29.113 -28.440 30.825 1.00 46.06 236 GLY A C 1
ATOM 1725 O O . GLY A 1 238 ? -28.571 -28.435 31.904 1.00 48.76 236 GLY A O 1
ATOM 1726 N N . ASP A 1 239 ? -29.801 -29.473 30.379 1.00 50.02 237 ASP A N 1
ATOM 1727 C CA . ASP A 1 239 ? -29.887 -30.729 31.123 1.00 52.94 237 ASP A CA 1
ATOM 1728 C C . ASP A 1 239 ? -29.689 -31.928 30.194 1.00 51.79 237 ASP A C 1
ATOM 1729 O O . ASP A 1 239 ? -29.759 -31.810 28.996 1.00 45.56 237 ASP A O 1
ATOM 1734 N N . GLY A 1 240 ? -29.415 -33.076 30.768 1.00 49.64 238 GLY A N 1
ATOM 1735 C CA . GLY A 1 240 ? -29.201 -34.259 29.996 1.00 45.04 238 GLY A CA 1
ATOM 1736 C C . GLY A 1 240 ? -28.425 -35.307 30.731 1.00 47.24 238 GLY A C 1
ATOM 1737 O O . GLY A 1 240 ? -27.837 -35.077 31.759 1.00 44.96 238 GLY A O 1
ATOM 1738 N N . PRO A 1 241 ? -28.418 -36.485 30.176 1.00 46.87 239 PRO A N 1
ATOM 1739 C CA . PRO A 1 241 ? -27.942 -37.629 30.920 1.00 50.72 239 PRO A CA 1
ATOM 1740 C C . PRO A 1 241 ? -26.591 -37.413 31.583 1.00 51.53 239 PRO A C 1
ATOM 1741 O O . PRO A 1 241 ? -26.354 -37.925 32.684 1.00 50.04 239 PRO A O 1
ATOM 1745 N N . GLU A 1 242 ? -25.711 -36.667 30.911 1.00 50.00 240 GLU A N 1
ATOM 1746 C CA . GLU A 1 242 ? -24.327 -36.561 31.330 1.00 41.40 240 GLU A CA 1
ATOM 1747 C C . GLU A 1 242 ? -24.130 -35.431 32.323 1.00 45.39 240 GLU A C 1
ATOM 1748 O O . GLU A 1 242 ? -22.988 -35.066 32.653 1.00 40.82 240 GLU A O 1
ATOM 1754 N N . LYS A 1 243 ? -25.220 -34.887 32.825 1.00 42.48 241 LYS A N 1
ATOM 1755 C CA . LYS A 1 243 ? -25.056 -33.816 33.774 1.00 49.37 241 LYS A CA 1
ATOM 1756 C C . LYS A 1 243 ? -24.369 -34.337 35.055 1.00 53.01 241 LYS A C 1
ATOM 1757 O O . LYS A 1 243 ? -23.522 -33.651 35.649 1.00 45.58 241 LYS A O 1
ATOM 1763 N N . SER A 1 244 ? -24.730 -35.570 35.441 1.00 54.89 242 SER A N 1
ATOM 1764 C CA . SER A 1 244 ? -24.202 -36.231 36.628 1.00 51.03 242 SER A CA 1
ATOM 1765 C C . SER A 1 244 ? -22.713 -36.469 36.504 1.00 47.93 242 SER A C 1
ATOM 1766 O O . SER A 1 244 ? -21.958 -36.178 37.426 1.00 59.60 242 SER A O 1
ATOM 1769 N N . THR A 1 245 ? -22.299 -37.034 35.378 1.00 45.19 243 THR A N 1
ATOM 1770 C CA . THR A 1 245 ? -20.892 -37.133 34.984 1.00 46.86 243 THR A CA 1
ATOM 1771 C C . THR A 1 245 ? -20.188 -35.794 35.246 1.00 52.84 243 THR A C 1
ATOM 1772 O O . THR A 1 245 ? -19.126 -35.737 35.899 1.00 49.65 243 THR A O 1
ATOM 1776 N N . ALA A 1 246 ? -20.826 -34.718 34.764 1.00 51.72 244 ALA A N 1
ATOM 1777 C CA . ALA A 1 246 ? -20.286 -33.366 34.859 1.00 52.23 244 ALA A CA 1
ATOM 1778 C C . ALA A 1 246 ? -20.087 -32.977 36.333 1.00 49.60 244 ALA A C 1
ATOM 1779 O O . ALA A 1 246 ? -19.011 -32.592 36.680 1.00 39.66 244 ALA A O 1
ATOM 1781 N N . CYS A 1 247 ? -21.135 -33.065 37.150 1.00 53.72 245 CYS A N 1
ATOM 1782 C CA . CYS A 1 247 ? -21.084 -32.752 38.588 1.00 50.90 245 CYS A CA 1
ATOM 1783 C C . CYS A 1 247 ? -20.019 -33.461 39.397 1.00 50.01 245 CYS A C 1
ATOM 1784 O O . CYS A 1 247 ? -19.574 -32.936 40.394 1.00 55.92 245 CYS A O 1
ATOM 1787 N N . GLU A 1 248 ? -19.685 -34.676 38.999 1.00 53.81 246 GLU A N 1
ATOM 1788 C CA . GLU A 1 248 ? -18.690 -35.484 39.693 1.00 61.92 246 GLU A CA 1
ATOM 1789 C C . GLU A 1 248 ? -17.313 -35.007 39.321 1.00 60.02 246 GLU A C 1
ATOM 1790 O O . GLU A 1 248 ? -16.366 -35.065 40.134 1.00 52.47 246 GLU A O 1
ATOM 1796 N N . LEU A 1 249 ? -17.190 -34.560 38.072 1.00 56.32 247 LEU A N 1
ATOM 1797 C CA . LEU A 1 249 ? -15.911 -34.097 37.581 1.00 51.80 247 LEU A CA 1
ATOM 1798 C C . LEU A 1 249 ? -15.624 -32.765 38.239 1.00 48.00 247 LEU A C 1
ATOM 1799 O O . LEU A 1 249 ? -14.472 -32.416 38.513 1.00 56.83 247 LEU A O 1
ATOM 1804 N N . ILE A 1 250 ? -16.681 -32.014 38.466 1.00 43.57 248 ILE A N 1
ATOM 1805 C CA . ILE A 1 250 ? -16.557 -30.770 39.174 1.00 51.77 248 ILE A CA 1
ATOM 1806 C C . ILE A 1 250 ? -16.042 -31.078 40.610 1.00 56.68 248 ILE A C 1
ATOM 1807 O O . ILE A 1 250 ? -14.920 -30.699 40.966 1.00 50.13 248 ILE A O 1
ATOM 1812 N N . ARG A 1 251 ? -16.825 -31.815 41.397 1.00 56.39 249 ARG A N 1
ATOM 1813 C CA . ARG A 1 251 ? -16.364 -32.255 42.734 1.00 56.53 249 ARG A CA 1
ATOM 1814 C C . ARG A 1 251 ? -14.952 -32.897 42.676 1.00 54.93 249 ARG A C 1
ATOM 1815 O O . ARG A 1 251 ? -14.070 -32.523 43.442 1.00 53.58 249 ARG A O 1
ATOM 1823 N N . LYS A 1 252 ? -14.672 -33.767 41.712 1.00 54.44 250 LYS A N 1
ATOM 1824 C CA . LYS A 1 252 ? -13.336 -34.372 41.654 1.00 56.34 250 LYS A CA 1
ATOM 1825 C C . LYS A 1 252 ? -12.201 -33.328 41.550 1.00 67.51 250 LYS A C 1
ATOM 1826 O O . LYS A 1 252 ? -11.060 -33.563 41.991 1.00 63.56 250 LYS A O 1
ATOM 1832 N N . TYR A 1 253 ? -12.523 -32.177 40.968 1.00 73.13 251 TYR A N 1
ATOM 1833 C CA . TYR A 1 253 ? -11.593 -31.062 40.871 1.00 70.59 251 TYR A CA 1
ATOM 1834 C C . TYR A 1 253 ? -11.908 -29.958 41.903 1.00 62.65 251 TYR A C 1
ATOM 1835 O O . TYR A 1 253 ? -11.250 -28.930 41.898 1.00 57.97 251 TYR A O 1
ATOM 1844 N N . GLY A 1 254 ? -12.929 -30.149 42.739 1.00 59.96 252 GLY A N 1
ATOM 1845 C CA . GLY A 1 254 ? -13.356 -29.147 43.727 1.00 57.51 252 GLY A CA 1
ATOM 1846 C C . GLY A 1 254 ? -13.805 -27.791 43.186 1.00 64.81 252 GLY A C 1
ATOM 1847 O O . GLY A 1 254 ? -13.596 -26.742 43.825 1.00 65.07 252 GLY A O 1
ATOM 1848 N N . LEU A 1 255 ? -14.451 -27.784 42.023 1.00 64.40 253 LEU A N 1
ATOM 1849 C CA . LEU A 1 255 ? -14.854 -26.521 41.393 1.00 58.74 253 LEU A CA 1
ATOM 1850 C C . LEU A 1 255 ? -16.289 -26.183 41.689 1.00 59.76 253 LEU A C 1
ATOM 1851 O O . LEU A 1 255 ? -16.855 -25.283 41.078 1.00 58.68 253 LEU A O 1
ATOM 1856 N N . GLU A 1 256 ? -16.884 -26.866 42.655 1.00 53.82 254 GLU A N 1
ATOM 1857 C CA . GLU A 1 256 ? -18.315 -26.703 42.879 1.00 63.74 254 GLU A CA 1
ATOM 1858 C C . GLU A 1 256 ? -18.699 -25.251 42.958 1.00 60.53 254 GLU A C 1
ATOM 1859 O O . GLU A 1 256 ? -19.756 -24.844 42.481 1.00 63.53 254 GLU A O 1
ATOM 1865 N N . ASP A 1 257 ? -17.852 -24.471 43.605 1.00 64.85 255 ASP A N 1
ATOM 1866 C CA . ASP A 1 257 ? -18.205 -23.110 43.973 1.00 63.53 255 ASP A CA 1
ATOM 1867 C C . ASP A 1 257 ? -18.025 -22.188 42.756 1.00 59.28 255 ASP A C 1
ATOM 1868 O O . ASP A 1 257 ? -18.670 -21.159 42.629 1.00 62.31 255 ASP A O 1
ATOM 1873 N N . GLN A 1 258 ? -17.180 -22.618 41.835 1.00 59.29 256 GLN A N 1
ATOM 1874 C CA . GLN A 1 258 ? -16.907 -21.875 40.621 1.00 57.47 256 GLN A CA 1
ATOM 1875 C C . GLN A 1 258 ? -17.794 -22.257 39.397 1.00 59.18 256 GLN A C 1
ATOM 1876 O O . GLN A 1 258 ? -17.553 -21.737 38.279 1.00 54.60 256 GLN A O 1
ATOM 1882 N N . VAL A 1 259 ? -18.820 -23.109 39.606 1.00 57.41 257 VAL A N 1
ATOM 1883 C CA . VAL A 1 259 ? -19.742 -23.537 38.525 1.00 50.65 257 VAL A CA 1
ATOM 1884 C C . VAL A 1 259 ? -21.206 -23.282 38.887 1.00 49.97 257 VAL A C 1
ATOM 1885 O O . VAL A 1 259 ? -21.647 -23.566 39.995 1.00 50.80 257 VAL A O 1
ATOM 1889 N N . LEU A 1 260 ? -21.934 -22.723 37.950 1.00 37.96 258 LEU A N 1
ATOM 1890 C CA . LEU A 1 260 ? -23.344 -22.586 38.088 1.00 36.22 258 LEU A CA 1
ATOM 1891 C C . LEU A 1 260 ? -23.942 -23.586 37.167 1.00 46.14 258 LEU A C 1
ATOM 1892 O O . LEU A 1 260 ? -23.602 -23.631 36.013 1.00 40.28 258 LEU A O 1
ATOM 1897 N N . MET A 1 261 ? -24.826 -24.414 37.681 1.00 45.63 259 MET A N 1
ATOM 1898 C CA . MET A 1 261 ? -25.518 -25.342 36.829 1.00 50.11 259 MET A CA 1
ATOM 1899 C C . MET A 1 261 ? -26.920 -24.890 36.738 1.00 50.13 259 MET A C 1
ATOM 1900 O O . MET A 1 261 ? -27.630 -24.913 37.692 1.00 47.62 259 MET A O 1
ATOM 1905 N N . LEU A 1 262 ? -27.311 -24.468 35.565 1.00 49.06 260 LEU A N 1
ATOM 1906 C CA . LEU A 1 262 ? -28.669 -24.057 35.360 1.00 55.20 260 LEU A CA 1
ATOM 1907 C C . LEU A 1 262 ? -29.339 -24.968 34.374 1.00 64.96 260 LEU A C 1
ATOM 1908 O O . LEU A 1 262 ? -28.703 -25.566 33.531 1.00 57.39 260 LEU A O 1
ATOM 1913 N N . GLY A 1 263 ? -30.644 -25.083 34.498 1.00 69.11 261 GLY A N 1
ATOM 1914 C CA . GLY A 1 263 ? -31.425 -25.800 33.491 1.00 77.20 261 GLY A CA 1
ATOM 1915 C C . GLY A 1 263 ? -31.582 -24.879 32.299 1.00 73.64 261 GLY A C 1
ATOM 1916 O O . GLY A 1 263 ? -30.725 -24.045 32.045 1.00 79.58 261 GLY A O 1
ATOM 1917 N N . ASN A 1 264 ? -32.673 -25.021 31.569 1.00 75.43 262 ASN A N 1
ATOM 1918 C CA . ASN A 1 264 ? -32.986 -24.075 30.511 1.00 75.98 262 ASN A CA 1
ATOM 1919 C C . ASN A 1 264 ? -33.904 -22.979 31.038 1.00 80.34 262 ASN A C 1
ATOM 1920 O O . ASN A 1 264 ? -34.677 -23.209 31.988 1.00 80.35 262 ASN A O 1
ATOM 1925 N N . GLN A 1 265 ? -33.791 -21.776 30.482 1.00 69.39 263 GLN A N 1
ATOM 1926 C CA . GLN A 1 265 ? -34.844 -20.777 30.674 1.00 72.51 263 GLN A CA 1
ATOM 1927 C C . GLN A 1 265 ? -35.160 -20.231 29.292 1.00 79.39 263 GLN A C 1
ATOM 1928 O O . GLN A 1 265 ? -35.020 -20.971 28.308 1.00 79.01 263 GLN A O 1
ATOM 1930 N N . VAL A 1 268 ? -31.789 -17.459 27.524 1.00 49.54 266 VAL A N 1
ATOM 1931 C CA . VAL A 1 268 ? -30.356 -17.776 27.565 1.00 43.87 266 VAL A CA 1
ATOM 1932 C C . VAL A 1 268 ? -29.493 -16.552 27.167 1.00 38.19 266 VAL A C 1
ATOM 1933 O O . VAL A 1 268 ? -28.322 -16.473 27.503 1.00 40.01 266 VAL A O 1
ATOM 1937 N N . GLU A 1 269 ? -30.082 -15.584 26.473 1.00 45.23 267 GLU A N 1
ATOM 1938 C CA . GLU A 1 269 ? -29.390 -14.324 26.112 1.00 50.35 267 GLU A CA 1
ATOM 1939 C C . GLU A 1 269 ? -28.717 -13.655 27.311 1.00 51.75 267 GLU A C 1
ATOM 1940 O O . GLU A 1 269 ? -27.602 -13.142 27.195 1.00 45.37 267 GLU A O 1
ATOM 1946 N N . ASP A 1 270 ? -29.419 -13.649 28.454 1.00 46.66 268 ASP A N 1
ATOM 1947 C CA . ASP A 1 270 ? -28.919 -13.018 29.687 1.00 46.45 268 ASP A CA 1
ATOM 1948 C C . ASP A 1 270 ? -27.589 -13.554 29.984 1.00 40.99 268 ASP A C 1
ATOM 1949 O O . ASP A 1 270 ? -26.717 -12.827 30.371 1.00 37.51 268 ASP A O 1
ATOM 1954 N N . LEU A 1 271 ? -27.442 -14.867 29.839 1.00 40.37 269 LEU A N 1
ATOM 1955 C CA . LEU A 1 271 ? -26.231 -15.548 30.227 1.00 35.89 269 LEU A CA 1
ATOM 1956 C C . LEU A 1 271 ? -25.098 -15.403 29.259 1.00 36.58 269 LEU A C 1
ATOM 1957 O O . LEU A 1 271 ? -23.879 -15.357 29.627 1.00 30.47 269 LEU A O 1
ATOM 1962 N N . TYR A 1 272 ? -25.476 -15.511 27.985 1.00 39.27 270 TYR A N 1
ATOM 1963 C CA . TYR A 1 272 ? -24.556 -15.182 26.944 1.00 37.76 270 TYR A CA 1
ATOM 1964 C C . TYR A 1 272 ? -24.021 -13.737 27.201 1.00 32.63 270 TYR A C 1
ATOM 1965 O O . TYR A 1 272 ? -22.842 -13.536 27.100 1.00 32.90 270 TYR A O 1
ATOM 1974 N N . SER A 1 273 ? -24.862 -12.766 27.552 1.00 36.55 271 SER A N 1
ATOM 1975 C CA . SER A 1 273 ? -24.358 -11.395 27.712 1.00 41.81 271 SER A CA 1
ATOM 1976 C C . SER A 1 273 ? -23.345 -11.190 28.852 1.00 42.64 271 SER A C 1
ATOM 1977 O O . SER A 1 273 ? -22.527 -10.276 28.790 1.00 39.28 271 SER A O 1
ATOM 1980 N N . ILE A 1 274 ? -23.320 -12.059 29.843 1.00 38.62 272 ILE A N 1
ATOM 1981 C CA . ILE A 1 274 ? -22.338 -11.880 30.912 1.00 40.84 272 ILE A CA 1
ATOM 1982 C C . ILE A 1 274 ? -21.131 -12.737 30.677 1.00 41.56 272 ILE A C 1
ATOM 1983 O O . ILE A 1 274 ? -20.211 -12.759 31.497 1.00 44.28 272 ILE A O 1
ATOM 1988 N N . SER A 1 275 ? -21.106 -13.459 29.552 1.00 39.65 273 SER A N 1
ATOM 1989 C CA . SER A 1 275 ? -20.002 -14.356 29.282 1.00 34.39 273 SER A CA 1
ATOM 1990 C C . SER A 1 275 ? -18.897 -13.779 28.422 1.00 37.45 273 SER A C 1
ATOM 1991 O O . SER A 1 275 ? -19.160 -13.049 27.463 1.00 39.90 273 SER A O 1
ATOM 1994 N N . ASP A 1 276 ? -17.664 -14.185 28.711 1.00 37.01 274 ASP A N 1
ATOM 1995 C CA . ASP A 1 276 ? -16.492 -13.840 27.896 1.00 42.84 274 ASP A CA 1
ATOM 1996 C C . ASP A 1 276 ? -16.086 -14.920 26.919 1.00 40.46 274 ASP A C 1
ATOM 1997 O O . ASP A 1 276 ? -15.267 -14.634 26.083 1.00 32.95 274 ASP A O 1
ATOM 2002 N N . LEU A 1 277 ? -16.530 -16.168 27.086 1.00 36.57 275 LEU A N 1
ATOM 2003 C CA . LEU A 1 277 ? -16.069 -17.210 26.185 1.00 35.89 275 LEU A CA 1
ATOM 2004 C C . LEU A 1 277 ? -17.067 -18.347 26.183 1.00 39.73 275 LEU A C 1
ATOM 2005 O O . LEU A 1 277 ? -17.619 -18.698 27.249 1.00 36.12 275 LEU A O 1
ATOM 2010 N N . LYS A 1 278 ? -17.329 -18.888 24.998 1.00 35.57 276 LYS A N 1
ATOM 2011 C CA . LYS A 1 278 ? -18.279 -19.991 24.795 1.00 31.63 276 LYS A CA 1
ATOM 2012 C C . LYS A 1 278 ? -17.510 -21.163 24.292 1.00 35.82 276 LYS A C 1
ATOM 2013 O O . LYS A 1 278 ? -16.765 -21.022 23.317 1.00 32.39 276 LYS A O 1
ATOM 2019 N N . LEU A 1 279 ? -17.710 -22.337 24.913 1.00 35.22 277 LEU A N 1
ATOM 2020 C CA . LEU A 1 279 ? -17.095 -23.563 24.473 1.00 35.81 277 LEU A CA 1
ATOM 2021 C C . LEU A 1 279 ? -18.106 -24.588 23.996 1.00 33.29 277 LEU A C 1
ATOM 2022 O O . LEU A 1 279 ? -19.087 -24.891 24.675 1.00 36.10 277 LEU A O 1
ATOM 2027 N N . LEU A 1 280 ? -17.771 -25.186 22.874 1.00 30.55 278 LEU A N 1
ATOM 2028 C CA . LEU A 1 280 ? -18.532 -26.263 22.237 1.00 30.31 278 LEU A CA 1
ATOM 2029 C C . LEU A 1 280 ? -17.504 -27.215 21.722 1.00 33.54 278 LEU A C 1
ATOM 2030 O O . LEU A 1 280 ? -16.896 -26.981 20.644 1.00 34.89 278 LEU A O 1
ATOM 2035 N N . LEU A 1 281 ? -17.290 -28.310 22.448 1.00 31.57 279 LEU A N 1
ATOM 2036 C CA . LEU A 1 281 ? -16.165 -29.196 22.128 1.00 34.19 279 LEU A CA 1
ATOM 2037 C C . LEU A 1 281 ? -16.629 -30.573 21.732 1.00 31.18 279 LEU A C 1
ATOM 2038 O O . LEU A 1 281 ? -16.030 -31.576 22.054 1.00 29.89 279 LEU A O 1
ATOM 2043 N N . SER A 1 282 ? -17.692 -30.623 20.943 1.00 31.98 280 SER A N 1
ATOM 2044 C CA . SER A 1 282 ? -18.355 -31.898 20.622 1.00 28.35 280 SER A CA 1
ATOM 2045 C C . SER A 1 282 ? -17.565 -32.768 19.736 1.00 29.83 280 SER A C 1
ATOM 2046 O O . SER A 1 282 ? -16.703 -32.284 18.919 1.00 36.59 280 SER A O 1
ATOM 2049 N N . GLU A 1 283 ? -17.831 -34.060 19.820 1.00 28.71 281 GLU A N 1
ATOM 2050 C CA . GLU A 1 283 ? -17.296 -34.971 18.776 1.00 32.29 281 GLU A CA 1
ATOM 2051 C C . GLU A 1 283 ? -18.220 -35.183 17.547 1.00 32.92 281 GLU A C 1
ATOM 2052 O O . GLU A 1 283 ? -17.789 -35.706 16.527 1.00 31.29 281 GLU A O 1
ATOM 2058 N N . LYS A 1 284 ? -19.468 -34.771 17.672 1.00 34.15 282 LYS A N 1
ATOM 2059 C CA . LYS A 1 284 ? -20.497 -34.828 16.598 1.00 34.42 282 LYS A CA 1
ATOM 2060 C C . LYS A 1 284 ? -21.365 -33.584 16.738 1.00 28.92 282 LYS A C 1
ATOM 2061 O O . LYS A 1 284 ? -21.890 -33.307 17.801 1.00 29.96 282 LYS A O 1
ATOM 2067 N N . GLU A 1 285 ? -21.476 -32.801 15.684 1.00 27.31 283 GLU A N 1
ATOM 2068 C CA . GLU A 1 285 ? -22.221 -31.564 15.703 1.00 26.16 283 GLU A CA 1
ATOM 2069 C C . GLU A 1 285 ? -22.508 -31.152 14.246 1.00 32.15 283 GLU A C 1
ATOM 2070 O O . GLU A 1 285 ? -21.643 -30.635 13.556 1.00 28.31 283 GLU A O 1
ATOM 2076 N N . SER A 1 286 ? -23.749 -31.340 13.801 1.00 28.09 284 SER A N 1
ATOM 2077 C CA . SER A 1 286 ? -24.093 -31.007 12.401 1.00 28.13 284 SER A CA 1
ATOM 2078 C C . SER A 1 286 ? -24.040 -29.507 12.142 1.00 25.86 284 SER A C 1
ATOM 2079 O O . SER A 1 286 ? -23.718 -29.043 11.057 1.00 28.17 284 SER A O 1
ATOM 2082 N N . PHE A 1 287 ? -24.428 -28.732 13.118 1.00 23.17 285 PHE A N 1
ATOM 2083 C CA . PHE A 1 287 ? -24.364 -27.292 12.995 1.00 25.30 285 PHE A CA 1
ATOM 2084 C C . PHE A 1 287 ? -23.833 -26.567 14.266 1.00 28.94 285 PHE A C 1
ATOM 2085 O O . PHE A 1 287 ? -22.810 -25.861 14.217 1.00 28.79 285 PHE A O 1
ATOM 2093 N N . GLY A 1 288 ? -24.584 -26.670 15.357 1.00 28.29 286 GLY A N 1
ATOM 2094 C CA . GLY A 1 288 ? -24.243 -25.926 16.579 1.00 28.10 286 GLY A CA 1
ATOM 2095 C C . GLY A 1 288 ? -24.900 -24.601 16.681 1.00 27.22 286 GLY A C 1
ATOM 2096 O O . GLY A 1 288 ? -24.283 -23.571 16.626 1.00 28.45 286 GLY A O 1
ATOM 2097 N N . LEU A 1 289 ? -26.218 -24.635 16.745 1.00 28.70 287 LEU A N 1
ATOM 2098 C CA . LEU A 1 289 ? -26.964 -23.448 16.810 1.00 26.49 287 LEU A CA 1
ATOM 2099 C C . LEU A 1 289 ? -26.567 -22.542 17.993 1.00 34.05 287 LEU A C 1
ATOM 2100 O O . LEU A 1 289 ? -26.615 -21.299 17.896 1.00 33.91 287 LEU A O 1
ATOM 2105 N N . VAL A 1 290 ? -26.157 -23.158 19.103 1.00 30.91 288 VAL A N 1
ATOM 2106 C CA . VAL A 1 290 ? -25.682 -22.356 20.250 1.00 30.98 288 VAL A CA 1
ATOM 2107 C C . VAL A 1 290 ? -24.582 -21.416 19.882 1.00 28.02 288 VAL A C 1
ATOM 2108 O O . VAL A 1 290 ? -24.500 -20.284 20.399 1.00 33.60 288 VAL A O 1
ATOM 2112 N N . LEU A 1 291 ? -23.746 -21.835 18.933 1.00 30.71 289 LEU A N 1
ATOM 2113 C CA . LEU A 1 291 ? -22.781 -20.936 18.375 1.00 33.02 289 LEU A CA 1
ATOM 2114 C C . LEU A 1 291 ? -23.348 -19.642 17.868 1.00 31.64 289 LEU A C 1
ATOM 2115 O O . LEU A 1 291 ? -22.798 -18.596 18.202 1.00 30.93 289 LEU A O 1
ATOM 2120 N N . LEU A 1 292 ? -24.436 -19.681 17.081 1.00 32.25 290 LEU A N 1
ATOM 2121 C CA . LEU A 1 292 ? -24.961 -18.442 16.525 1.00 32.74 290 LEU A CA 1
ATOM 2122 C C . LEU A 1 292 ? -25.559 -17.577 17.639 1.00 32.88 290 LEU A C 1
ATOM 2123 O O . LEU A 1 292 ? -25.447 -16.363 17.598 1.00 31.70 290 LEU A O 1
ATOM 2128 N N . GLU A 1 293 ? -26.200 -18.202 18.626 1.00 30.37 291 GLU A N 1
ATOM 2129 C CA . GLU A 1 293 ? -26.713 -17.431 19.753 1.00 31.78 291 GLU A CA 1
ATOM 2130 C C . GLU A 1 293 ? -25.572 -16.765 20.540 1.00 27.58 291 GLU A C 1
ATOM 2131 O O . GLU A 1 293 ? -25.632 -15.602 20.857 1.00 33.25 291 GLU A O 1
ATOM 2137 N N . ALA A 1 294 ? -24.502 -17.483 20.775 1.00 32.12 292 ALA A N 1
ATOM 2138 C CA . ALA A 1 294 ? -23.373 -16.899 21.428 1.00 29.26 292 ALA A CA 1
ATOM 2139 C C . ALA A 1 294 ? -22.841 -15.721 20.671 1.00 34.20 292 ALA A C 1
ATOM 2140 O O . ALA A 1 294 ? -22.727 -14.579 21.224 1.00 31.70 292 ALA A O 1
ATOM 2142 N N . MET A 1 295 ? -22.578 -15.941 19.381 1.00 31.59 293 MET A N 1
ATOM 2143 C CA . MET A 1 295 ? -22.081 -14.870 18.479 1.00 31.94 293 MET A CA 1
ATOM 2144 C C . MET A 1 295 ? -22.888 -13.585 18.460 1.00 32.14 293 MET A C 1
ATOM 2145 O O . MET A 1 295 ? -22.363 -12.454 18.503 1.00 37.57 293 MET A O 1
ATOM 2150 N N . ALA A 1 296 ? -24.167 -13.770 18.408 1.00 27.17 294 ALA A N 1
ATOM 2151 C CA . ALA A 1 296 ? -25.074 -12.689 18.397 1.00 30.78 294 ALA A CA 1
ATOM 2152 C C . ALA A 1 296 ? -25.026 -11.864 19.677 1.00 41.11 294 ALA A C 1
ATOM 2153 O O . ALA A 1 296 ? -25.358 -10.686 19.646 1.00 36.98 294 ALA A O 1
ATOM 2155 N N . CYS A 1 297 ? -24.673 -12.506 20.786 1.00 37.23 295 CYS A N 1
ATOM 2156 C CA . CYS A 1 297 ? -24.517 -11.824 22.085 1.00 43.85 295 CYS A CA 1
ATOM 2157 C C . CYS A 1 297 ? -23.108 -11.371 22.379 1.00 43.12 295 CYS A C 1
ATOM 2158 O O . CYS A 1 297 ? -22.832 -10.966 23.506 1.00 44.05 295 CYS A O 1
ATOM 2161 N N . GLY A 1 298 ? -22.227 -11.462 21.381 1.00 38.07 296 GLY A N 1
ATOM 2162 C CA . GLY A 1 298 ? -20.920 -10.845 21.429 1.00 37.79 296 GLY A CA 1
ATOM 2163 C C . GLY A 1 298 ? -19.939 -11.710 22.184 1.00 39.90 296 GLY A C 1
ATOM 2164 O O . GLY A 1 298 ? -18.965 -11.196 22.757 1.00 37.48 296 GLY A O 1
ATOM 2165 N N . VAL A 1 299 ? -20.182 -13.021 22.203 1.00 36.56 297 VAL A N 1
ATOM 2166 C CA . VAL A 1 299 ? -19.288 -13.964 22.900 1.00 34.68 297 VAL A CA 1
ATOM 2167 C C . VAL A 1 299 ? -18.425 -14.763 21.933 1.00 36.40 297 VAL A C 1
ATOM 2168 O O . VAL A 1 299 ? -18.937 -15.517 21.165 1.00 32.75 297 VAL A O 1
ATOM 2172 N N . PRO A 1 300 ? -17.101 -14.693 22.075 1.00 35.74 298 PRO A N 1
ATOM 2173 C CA . PRO A 1 300 ? -16.215 -15.456 21.241 1.00 35.85 298 PRO A CA 1
ATOM 2174 C C . PRO A 1 300 ? -16.284 -16.924 21.532 1.00 39.99 298 PRO A C 1
ATOM 2175 O O . PRO A 1 300 ? -16.480 -17.356 22.706 1.00 32.29 298 PRO A O 1
ATOM 2179 N N . CYS A 1 301 ? -16.095 -17.713 20.481 1.00 35.74 299 CYS A N 1
ATOM 2180 C CA . CYS A 1 301 ? -16.331 -19.123 20.581 1.00 31.80 299 CYS A CA 1
ATOM 2181 C C . CYS A 1 301 ? -15.085 -19.902 20.277 1.00 33.80 299 CYS A C 1
ATOM 2182 O O . CYS A 1 301 ? -14.306 -19.565 19.380 1.00 36.74 299 CYS A O 1
ATOM 2185 N N . ILE A 1 302 ? -14.916 -20.985 20.997 1.00 34.57 300 ILE A N 1
ATOM 2186 C CA . ILE A 1 302 ? -13.987 -22.022 20.601 1.00 35.94 300 ILE A CA 1
ATOM 2187 C C . ILE A 1 302 ? -14.773 -23.286 20.336 1.00 33.52 300 ILE A C 1
ATOM 2188 O O . ILE A 1 302 ? -15.595 -23.722 21.194 1.00 31.96 300 ILE A O 1
ATOM 2193 N N . GLY A 1 303 ? -14.524 -23.894 19.169 1.00 31.94 301 GLY A N 1
ATOM 2194 C CA . GLY A 1 303 ? -15.243 -25.129 18.777 1.00 30.37 301 GLY A CA 1
ATOM 2195 C C . GLY A 1 303 ? -14.322 -26.204 18.310 1.00 33.83 301 GLY A C 1
ATOM 2196 O O . GLY A 1 303 ? -13.154 -25.964 18.024 1.00 39.45 301 GLY A O 1
ATOM 2197 N N . THR A 1 304 ? -14.818 -27.418 18.234 1.00 33.68 302 THR A N 1
ATOM 2198 C CA . THR A 1 304 ? -14.018 -28.480 17.699 1.00 33.42 302 THR A CA 1
ATOM 2199 C C . THR A 1 304 ? -14.105 -28.467 16.178 1.00 35.14 302 THR A C 1
ATOM 2200 O O . THR A 1 304 ? -15.056 -27.962 15.614 1.00 32.65 302 THR A O 1
ATOM 2204 N N . ASN A 1 305 ? -13.104 -29.050 15.553 1.00 33.53 303 ASN A N 1
ATOM 2205 C CA . ASN A 1 305 ? -12.921 -29.004 14.105 1.00 43.87 303 ASN A CA 1
ATOM 2206 C C . ASN A 1 305 ? -13.679 -30.153 13.369 1.00 41.91 303 ASN A C 1
ATOM 2207 O O . ASN A 1 305 ? -13.145 -30.805 12.468 1.00 44.56 303 ASN A O 1
ATOM 2212 N N . ILE A 1 306 ? -14.954 -30.353 13.722 1.00 45.58 304 ILE A N 1
ATOM 2213 C CA . ILE A 1 306 ? -15.767 -31.476 13.221 1.00 37.65 304 ILE A CA 1
ATOM 2214 C C . ILE A 1 306 ? -17.158 -31.014 12.803 1.00 32.30 304 ILE A C 1
ATOM 2215 O O . ILE A 1 306 ? -17.659 -29.970 13.230 1.00 32.93 304 ILE A O 1
ATOM 2220 N N . GLY A 1 307 ? -17.775 -31.802 11.944 1.00 32.57 305 GLY A N 1
ATOM 2221 C CA . GLY A 1 307 ? -19.109 -31.512 11.432 1.00 30.17 305 GLY A CA 1
ATOM 2222 C C . GLY A 1 307 ? -19.253 -30.159 10.827 1.00 30.10 305 GLY A C 1
ATOM 2223 O O . GLY A 1 307 ? -18.465 -29.733 10.000 1.00 29.46 305 GLY A O 1
ATOM 2224 N N . GLY A 1 308 ? -20.315 -29.491 11.194 1.00 26.30 306 GLY A N 1
ATOM 2225 C CA . GLY A 1 308 ? -20.553 -28.203 10.663 1.00 29.15 306 GLY A CA 1
ATOM 2226 C C . GLY A 1 308 ? -19.875 -27.102 11.434 1.00 26.10 306 GLY A C 1
ATOM 2227 O O . GLY A 1 308 ? -19.952 -25.934 11.028 1.00 24.79 306 GLY A O 1
ATOM 2228 N N . ILE A 1 309 ? -19.242 -27.408 12.567 1.00 27.79 307 ILE A N 1
ATOM 2229 C CA . ILE A 1 309 ? -18.678 -26.295 13.334 1.00 26.45 307 ILE A CA 1
ATOM 2230 C C . ILE A 1 309 ? -17.635 -25.483 12.497 1.00 27.98 307 ILE A C 1
ATOM 2231 O O . ILE A 1 309 ? -17.602 -24.281 12.565 1.00 27.88 307 ILE A O 1
ATOM 2236 N N . PRO A 1 310 ? -16.778 -26.138 11.710 1.00 30.19 308 PRO A N 1
ATOM 2237 C CA . PRO A 1 310 ? -15.886 -25.329 10.803 1.00 29.49 308 PRO A CA 1
ATOM 2238 C C . PRO A 1 310 ? -16.629 -24.488 9.728 1.00 31.32 308 PRO A C 1
ATOM 2239 O O . PRO A 1 310 ? -16.046 -23.617 9.140 1.00 33.91 308 PRO A O 1
ATOM 2243 N N . GLU A 1 311 ? -17.920 -24.704 9.521 1.00 29.81 309 GLU A N 1
ATOM 2244 C CA . GLU A 1 311 ? -18.736 -23.847 8.636 1.00 29.25 309 GLU A CA 1
ATOM 2245 C C . GLU A 1 311 ? -19.309 -22.644 9.304 1.00 31.53 309 GLU A C 1
ATOM 2246 O O . GLU A 1 311 ? -19.763 -21.712 8.617 1.00 34.35 309 GLU A O 1
ATOM 2252 N N . VAL A 1 312 ? -19.180 -22.580 10.632 1.00 30.13 310 VAL A N 1
ATOM 2253 C CA . VAL A 1 312 ? -19.684 -21.481 11.405 1.00 30.59 310 VAL A CA 1
ATOM 2254 C C . VAL A 1 312 ? -18.521 -20.650 11.899 1.00 31.71 310 VAL A C 1
ATOM 2255 O O . VAL A 1 312 ? -18.535 -19.446 11.736 1.00 40.59 310 VAL A O 1
ATOM 2259 N N . ILE A 1 313 ? -17.511 -21.310 12.477 1.00 33.04 311 ILE A N 1
ATOM 2260 C CA . ILE A 1 313 ? -16.348 -20.635 12.991 1.00 34.32 311 ILE A CA 1
ATOM 2261 C C . ILE A 1 313 ? -15.208 -20.574 11.940 1.00 34.49 311 ILE A C 1
ATOM 2262 O O . ILE A 1 313 ? -14.784 -21.598 11.410 1.00 32.63 311 ILE A O 1
ATOM 2267 N N . LYS A 1 314 ? -14.701 -19.372 11.666 1.00 37.46 312 LYS A N 1
ATOM 2268 C CA . LYS A 1 314 ? -13.445 -19.234 10.920 1.00 37.99 312 LYS A CA 1
ATOM 2269 C C . LYS A 1 314 ? -12.267 -19.109 11.907 1.00 38.62 312 LYS A C 1
ATOM 2270 O O . LYS A 1 314 ? -12.155 -18.115 12.642 1.00 40.23 312 LYS A O 1
ATOM 2276 N N . ASN A 1 315 ? -11.426 -20.133 11.915 1.00 32.41 313 ASN A N 1
ATOM 2277 C CA . ASN A 1 315 ? -10.345 -20.234 12.846 1.00 40.34 313 ASN A CA 1
ATOM 2278 C C . ASN A 1 315 ? -9.388 -19.029 12.753 1.00 45.71 313 ASN A C 1
ATOM 2279 O O . ASN A 1 315 ? -8.954 -18.630 11.681 1.00 42.03 313 ASN A O 1
ATOM 2284 N N . ASN A 1 316 ? -9.144 -18.427 13.904 1.00 45.65 314 ASN A N 1
ATOM 2285 C CA . ASN A 1 316 ? -8.353 -17.208 14.060 1.00 50.44 314 ASN A CA 1
ATOM 2286 C C . ASN A 1 316 ? -8.975 -15.984 13.477 1.00 45.19 314 ASN A C 1
ATOM 2287 O O . ASN A 1 316 ? -8.307 -14.990 13.324 1.00 45.19 314 ASN A O 1
ATOM 2292 N N . VAL A 1 317 ? -10.272 -16.009 13.204 1.00 37.31 315 VAL A N 1
ATOM 2293 C CA . VAL A 1 317 ? -10.893 -14.875 12.598 1.00 35.33 315 VAL A CA 1
ATOM 2294 C C . VAL A 1 317 ? -12.204 -14.528 13.248 1.00 31.99 315 VAL A C 1
ATOM 2295 O O . VAL A 1 317 ? -12.452 -13.387 13.585 1.00 36.45 315 VAL A O 1
ATOM 2299 N N . SER A 1 318 ? -13.074 -15.526 13.405 1.00 37.42 316 SER A N 1
ATOM 2300 C CA . SER A 1 318 ? -14.324 -15.343 14.135 1.00 35.35 316 SER A CA 1
ATOM 2301 C C . SER A 1 318 ? -14.413 -16.361 15.325 1.00 36.44 316 SER A C 1
ATOM 2302 O O . SER A 1 318 ? -15.510 -16.807 15.702 1.00 42.84 316 SER A O 1
ATOM 2305 N N . GLY A 1 319 ? -13.266 -16.764 15.840 1.00 36.27 317 GLY A N 1
ATOM 2306 C CA . GLY A 1 319 ? -13.186 -17.762 16.916 1.00 35.44 317 GLY A CA 1
ATOM 2307 C C . GLY A 1 319 ? -12.044 -18.705 16.640 1.00 36.96 317 GLY A C 1
ATOM 2308 O O . GLY A 1 319 ? -11.288 -18.485 15.694 1.00 37.45 317 GLY A O 1
ATOM 2309 N N . PHE A 1 320 ? -11.903 -19.750 17.454 1.00 34.15 318 PHE A N 1
ATOM 2310 C CA . PHE A 1 320 ? -10.888 -20.756 17.257 1.00 32.95 318 PHE A CA 1
ATOM 2311 C C . PHE A 1 320 ? -11.508 -22.133 17.083 1.00 38.43 318 PHE A C 1
ATOM 2312 O O . PHE A 1 320 ? -12.531 -22.461 17.667 1.00 35.88 318 PHE A O 1
ATOM 2320 N N . LEU A 1 321 ? -10.811 -22.955 16.333 1.00 31.39 319 LEU A N 1
ATOM 2321 C CA . LEU A 1 321 ? -11.168 -24.323 16.161 1.00 36.63 319 LEU A CA 1
ATOM 2322 C C . LEU A 1 321 ? -10.055 -25.158 16.684 1.00 37.65 319 LEU A C 1
ATOM 2323 O O . LEU A 1 321 ? -8.921 -24.815 16.471 1.00 38.46 319 LEU A O 1
ATOM 2328 N N . VAL A 1 322 ? -10.379 -26.282 17.294 1.00 38.18 320 VAL A N 1
ATOM 2329 C CA . VAL A 1 322 ? -9.384 -27.231 17.780 1.00 40.84 320 VAL A CA 1
ATOM 2330 C C . VAL A 1 322 ? -9.809 -28.650 17.463 1.00 42.12 320 VAL A C 1
ATOM 2331 O O . VAL A 1 322 ? -10.958 -28.917 17.077 1.00 48.52 320 VAL A O 1
ATOM 2335 N N . ASP A 1 323 ? -8.896 -29.580 17.682 1.00 45.66 321 ASP A N 1
ATOM 2336 C CA . ASP A 1 323 ? -9.221 -30.970 17.514 1.00 45.49 321 ASP A CA 1
ATOM 2337 C C . ASP A 1 323 ? -10.010 -31.497 18.644 1.00 43.09 321 ASP A C 1
ATOM 2338 O O . ASP A 1 323 ? -9.818 -31.102 19.806 1.00 45.74 321 ASP A O 1
ATOM 2343 N N . VAL A 1 324 ? -10.880 -32.438 18.290 1.00 44.54 322 VAL A N 1
ATOM 2344 C CA . VAL A 1 324 ? -11.691 -33.136 19.261 1.00 43.90 322 VAL A CA 1
ATOM 2345 C C . VAL A 1 324 ? -10.799 -33.710 20.333 1.00 43.40 322 VAL A C 1
ATOM 2346 O O . VAL A 1 324 ? -9.890 -34.478 20.022 1.00 41.05 322 VAL A O 1
ATOM 2350 N N . GLY A 1 325 ? -11.082 -33.384 21.581 1.00 41.98 323 GLY A N 1
ATOM 2351 C CA . GLY A 1 325 ? -10.321 -33.989 22.678 1.00 44.63 323 GLY A CA 1
ATOM 2352 C C . GLY A 1 325 ? -9.108 -33.169 23.093 1.00 44.57 323 GLY A C 1
ATOM 2353 O O . GLY A 1 325 ? -8.640 -33.285 24.232 1.00 53.81 323 GLY A O 1
ATOM 2354 N N . ASP A 1 326 ? -8.605 -32.328 22.196 1.00 45.49 324 ASP A N 1
ATOM 2355 C CA . ASP A 1 326 ? -7.425 -31.511 22.477 1.00 46.27 324 ASP A CA 1
ATOM 2356 C C . ASP A 1 326 ? -7.689 -30.445 23.549 1.00 43.92 324 ASP A C 1
ATOM 2357 O O . ASP A 1 326 ? -7.841 -29.254 23.258 1.00 51.80 324 ASP A O 1
ATOM 2362 N N . VAL A 1 327 ? -7.730 -30.875 24.808 1.00 44.13 325 VAL A N 1
ATOM 2363 C CA . VAL A 1 327 ? -7.857 -29.951 25.965 1.00 43.46 325 VAL A CA 1
ATOM 2364 C C . VAL A 1 327 ? -6.684 -28.968 26.062 1.00 40.26 325 VAL A C 1
ATOM 2365 O O . VAL A 1 327 ? -6.828 -27.797 26.428 1.00 43.52 325 VAL A O 1
ATOM 2369 N N . THR A 1 328 ? -5.532 -29.422 25.639 1.00 42.55 326 THR A N 1
ATOM 2370 C CA . THR A 1 328 ? -4.369 -28.572 25.666 1.00 47.12 326 THR A CA 1
ATOM 2371 C C . THR A 1 328 ? -4.606 -27.403 24.739 1.00 46.55 326 THR A C 1
ATOM 2372 O O . THR A 1 328 ? -4.559 -26.267 25.207 1.00 42.97 326 THR A O 1
ATOM 2376 N N . ALA A 1 329 ? -4.869 -27.658 23.434 1.00 43.97 327 ALA A N 1
ATOM 2377 C CA . ALA A 1 329 ? -5.035 -26.549 22.464 1.00 40.74 327 ALA A CA 1
ATOM 2378 C C . ALA A 1 329 ? -6.155 -25.656 22.902 1.00 38.93 327 ALA A C 1
ATOM 2379 O O . ALA A 1 329 ? -6.038 -24.451 22.848 1.00 46.95 327 ALA A O 1
ATOM 2381 N N . ALA A 1 330 ? -7.218 -26.242 23.401 1.00 40.23 328 ALA A N 1
ATOM 2382 C CA . ALA A 1 330 ? -8.397 -25.498 23.796 1.00 45.92 328 ALA A CA 1
ATOM 2383 C C . ALA A 1 330 ? -8.143 -24.531 24.916 1.00 44.69 328 ALA A C 1
ATOM 2384 O O . ALA A 1 330 ? -8.675 -23.453 24.911 1.00 39.44 328 ALA A O 1
ATOM 2386 N N . THR A 1 331 ? -7.356 -24.950 25.894 1.00 39.56 329 THR A N 1
ATOM 2387 C CA . THR A 1 331 ? -6.994 -24.078 26.992 1.00 39.45 329 THR A CA 1
ATOM 2388 C C . THR A 1 331 ? -6.151 -22.928 26.485 1.00 32.25 329 THR A C 1
ATOM 2389 O O . THR A 1 331 ? -6.396 -21.814 26.798 1.00 37.47 329 THR A O 1
ATOM 2393 N N . ALA A 1 332 ? -5.182 -23.212 25.646 1.00 38.47 330 ALA A N 1
ATOM 2394 C CA . ALA A 1 332 ? -4.328 -22.128 25.097 1.00 40.58 330 ALA A CA 1
ATOM 2395 C C . ALA A 1 332 ? -5.139 -21.059 24.372 1.00 45.74 330 ALA A C 1
ATOM 2396 O O . ALA A 1 332 ? -4.931 -19.836 24.585 1.00 47.89 330 ALA A O 1
ATOM 2398 N N . ARG A 1 333 ? -6.097 -21.486 23.534 1.00 42.01 331 ARG A N 1
ATOM 2399 C CA . ARG A 1 333 ? -6.938 -20.501 22.830 1.00 41.39 331 ARG A CA 1
ATOM 2400 C C . ARG A 1 333 ? -7.788 -19.710 23.767 1.00 37.77 331 ARG A C 1
ATOM 2401 O O . ARG A 1 333 ? -8.031 -18.501 23.575 1.00 36.54 331 ARG A O 1
ATOM 2409 N N . ALA A 1 334 ? -8.318 -20.412 24.749 1.00 39.49 332 ALA A N 1
ATOM 2410 C CA . ALA A 1 334 ? -9.184 -19.774 25.687 1.00 40.11 332 ALA A CA 1
ATOM 2411 C C . ALA A 1 334 ? -8.414 -18.663 26.374 1.00 39.55 332 ALA A C 1
ATOM 2412 O O . ALA A 1 334 ? -8.903 -17.551 26.481 1.00 42.18 332 ALA A O 1
ATOM 2414 N N . MET A 1 335 ? -7.214 -18.966 26.820 1.00 48.53 333 MET A N 1
ATOM 2415 C CA . MET A 1 335 ? -6.428 -17.997 27.531 1.00 50.70 333 MET A CA 1
ATOM 2416 C C . MET A 1 335 ? -6.094 -16.805 26.661 1.00 47.77 333 MET A C 1
ATOM 2417 O O . MET A 1 335 ? -6.165 -15.707 27.136 1.00 49.26 333 MET A O 1
ATOM 2422 N N . SER A 1 336 ? -5.773 -17.016 25.390 1.00 47.79 334 SER A N 1
ATOM 2423 C CA . SER A 1 336 ? -5.558 -15.893 24.484 1.00 45.15 334 SER A CA 1
ATOM 2424 C C . SER A 1 336 ? -6.754 -15.002 24.369 1.00 50.02 334 SER A C 1
ATOM 2425 O O . SER A 1 336 ? -6.601 -13.830 24.265 1.00 63.61 334 SER A O 1
ATOM 2428 N N . ILE A 1 337 ? -7.943 -15.556 24.375 1.00 45.58 335 ILE A N 1
ATOM 2429 C CA . ILE A 1 337 ? -9.136 -14.768 24.294 1.00 41.47 335 ILE A CA 1
ATOM 2430 C C . ILE A 1 337 ? -9.377 -14.005 25.577 1.00 45.12 335 ILE A C 1
ATOM 2431 O O . ILE A 1 337 ? -9.714 -12.849 25.556 1.00 48.31 335 ILE A O 1
ATOM 2436 N N . LEU A 1 338 ? -9.249 -14.682 26.698 1.00 47.27 336 LEU A N 1
ATOM 2437 C CA . LEU A 1 338 ? -9.650 -14.108 27.956 1.00 48.11 336 LEU A CA 1
ATOM 2438 C C . LEU A 1 338 ? -8.753 -12.953 28.385 1.00 50.57 336 LEU A C 1
ATOM 2439 O O . LEU A 1 338 ? -9.182 -12.069 29.092 1.00 49.59 336 LEU A O 1
ATOM 2444 N N . GLU A 1 339 ? -7.516 -12.965 27.929 1.00 49.31 337 GLU A N 1
ATOM 2445 C CA . GLU A 1 339 ? -6.548 -11.903 28.313 1.00 56.98 337 GLU A CA 1
ATOM 2446 C C . GLU A 1 339 ? -6.079 -10.996 27.171 1.00 60.45 337 GLU A C 1
ATOM 2447 O O . GLU A 1 339 ? -5.135 -10.221 27.351 1.00 53.81 337 GLU A O 1
ATOM 2453 N N . ASP A 1 340 ? -6.729 -11.095 26.009 1.00 52.79 338 ASP A N 1
ATOM 2454 C CA . ASP A 1 340 ? -6.523 -10.148 24.926 1.00 46.28 338 ASP A CA 1
ATOM 2455 C C . ASP A 1 340 ? -7.881 -9.585 24.492 1.00 47.47 338 ASP A C 1
ATOM 2456 O O . ASP A 1 340 ? -8.617 -10.158 23.657 1.00 42.59 338 ASP A O 1
ATOM 2461 N N . GLU A 1 341 ? -8.220 -8.442 25.071 1.00 47.53 339 GLU A N 1
ATOM 2462 C CA . GLU A 1 341 ? -9.434 -7.738 24.722 1.00 53.73 339 GLU A CA 1
ATOM 2463 C C . GLU A 1 341 ? -9.471 -7.419 23.200 1.00 55.92 339 GLU A C 1
ATOM 2464 O O . GLU A 1 341 ? -10.542 -7.258 22.601 1.00 46.90 339 GLU A O 1
ATOM 2470 N N . GLN A 1 342 ? -8.282 -7.271 22.613 1.00 57.03 340 GLN A N 1
ATOM 2471 C CA . GLN A 1 342 ? -8.133 -6.919 21.198 1.00 60.78 340 GLN A CA 1
ATOM 2472 C C . GLN A 1 342 ? -8.644 -8.048 20.310 1.00 53.89 340 GLN A C 1
ATOM 2473 O O . GLN A 1 342 ? -9.502 -7.837 19.451 1.00 49.18 340 GLN A O 1
ATOM 2479 N N . LEU A 1 343 ? -8.083 -9.229 20.537 1.00 51.25 341 LEU A N 1
ATOM 2480 C CA . LEU A 1 343 ? -8.456 -10.472 19.880 1.00 53.33 341 LEU A CA 1
ATOM 2481 C C . LEU A 1 343 ? -9.918 -10.748 20.113 1.00 50.67 341 LEU A C 1
ATOM 2482 O O . LEU A 1 343 ? -10.699 -11.011 19.192 1.00 49.58 341 LEU A O 1
ATOM 2487 N N . SER A 1 344 ? -10.316 -10.692 21.367 1.00 49.90 342 SER A N 1
ATOM 2488 C CA . SER A 1 344 ? -11.691 -10.994 21.648 1.00 46.49 342 SER A CA 1
ATOM 2489 C C . SER A 1 344 ? -12.629 -10.078 20.849 1.00 44.26 342 SER A C 1
ATOM 2490 O O . SER A 1 344 ? -13.633 -10.537 20.283 1.00 39.96 342 SER A O 1
ATOM 2493 N N . ASN A 1 345 ? -12.333 -8.785 20.813 1.00 41.93 343 ASN A N 1
ATOM 2494 C CA . ASN A 1 345 ? -13.213 -7.875 20.110 1.00 44.64 343 ASN A CA 1
ATOM 2495 C C . ASN A 1 345 ? -13.180 -8.098 18.567 1.00 38.56 343 ASN A C 1
ATOM 2496 O O . ASN A 1 345 ? -14.148 -7.825 17.865 1.00 36.39 343 ASN A O 1
ATOM 2501 N N . ARG A 1 346 ? -12.090 -8.570 18.034 1.00 36.53 344 ARG A N 1
ATOM 2502 C CA . ARG A 1 346 ? -12.075 -8.711 16.571 1.00 45.42 344 ARG A CA 1
ATOM 2503 C C . ARG A 1 346 ? -12.863 -9.940 16.180 1.00 42.20 344 ARG A C 1
ATOM 2504 O O . ARG A 1 346 ? -13.663 -9.848 15.279 1.00 42.52 344 ARG A O 1
ATOM 2512 N N . PHE A 1 347 ? -12.711 -11.030 16.959 1.00 38.74 345 PHE A N 1
ATOM 2513 C CA . PHE A 1 347 ? -13.472 -12.243 16.780 1.00 38.10 345 PHE A CA 1
ATOM 2514 C C . PHE A 1 347 ? -14.923 -11.910 16.820 1.00 37.81 345 PHE A C 1
ATOM 2515 O O . PHE A 1 347 ? -15.672 -12.279 15.941 1.00 37.64 345 PHE A O 1
ATOM 2523 N N . THR A 1 348 ? -15.289 -11.169 17.842 1.00 36.30 346 THR A N 1
ATOM 2524 C CA . THR A 1 348 ? -16.641 -10.795 18.105 1.00 41.15 346 THR A CA 1
ATOM 2525 C C . THR A 1 348 ? -17.315 -10.032 16.937 1.00 45.11 346 THR A C 1
ATOM 2526 O O . THR A 1 348 ? -18.501 -10.306 16.546 1.00 35.16 346 THR A O 1
ATOM 2530 N N . LYS A 1 349 ? -16.590 -9.029 16.428 1.00 43.22 347 LYS A N 1
ATOM 2531 C CA . LYS A 1 349 ? -17.082 -8.231 15.283 1.00 41.09 347 LYS A CA 1
ATOM 2532 C C . LYS A 1 349 ? -17.174 -9.093 13.996 1.00 37.89 347 LYS A C 1
ATOM 2533 O O . LYS A 1 349 ? -18.181 -9.064 13.312 1.00 42.18 347 LYS A O 1
ATOM 2539 N N . ALA A 1 350 ? -16.157 -9.881 13.710 1.00 36.34 348 ALA A N 1
ATOM 2540 C CA . ALA A 1 350 ? -16.171 -10.734 12.523 1.00 38.40 348 ALA A CA 1
ATOM 2541 C C . ALA A 1 350 ? -17.364 -11.716 12.617 1.00 43.50 348 ALA A C 1
ATOM 2542 O O . ALA A 1 350 ? -18.176 -11.876 11.673 1.00 33.25 348 ALA A O 1
ATOM 2544 N N . ALA A 1 351 ? -17.537 -12.324 13.793 1.00 38.00 349 ALA A N 1
ATOM 2545 C CA . ALA A 1 351 ? -18.657 -13.278 13.974 1.00 36.52 349 ALA A CA 1
ATOM 2546 C C . ALA A 1 351 ? -20.032 -12.682 13.707 1.00 39.01 349 ALA A C 1
ATOM 2547 O O . ALA A 1 351 ? -20.901 -13.282 13.061 1.00 36.44 349 ALA A O 1
ATOM 2549 N N . ILE A 1 352 ? -20.241 -11.472 14.156 1.00 36.46 350 ILE A N 1
ATOM 2550 C CA . ILE A 1 352 ? -21.493 -10.795 13.903 1.00 39.12 350 ILE A CA 1
ATOM 2551 C C . ILE A 1 352 ? -21.638 -10.455 12.382 1.00 43.97 350 ILE A C 1
ATOM 2552 O O . ILE A 1 352 ? -22.774 -10.397 11.854 1.00 35.68 350 ILE A O 1
ATOM 2557 N N . GLU A 1 353 ? -20.530 -10.227 11.672 1.00 41.98 351 GLU A N 1
ATOM 2558 C CA . GLU A 1 353 ? -20.673 -9.893 10.238 1.00 47.75 351 GLU A CA 1
ATOM 2559 C C . GLU A 1 353 ? -21.091 -11.146 9.499 1.00 46.90 351 GLU A C 1
ATOM 2560 O O . GLU A 1 353 ? -22.010 -11.083 8.688 1.00 41.47 351 GLU A O 1
ATOM 2566 N N . MET A 1 354 ? -20.467 -12.282 9.840 1.00 45.34 352 MET A N 1
ATOM 2567 C CA . MET A 1 354 ? -20.921 -13.591 9.350 1.00 48.30 352 MET A CA 1
ATOM 2568 C C . MET A 1 354 ? -22.389 -13.815 9.568 1.00 43.02 352 MET A C 1
ATOM 2569 O O . MET A 1 354 ? -23.087 -14.259 8.659 1.00 38.18 352 MET A O 1
ATOM 2574 N N . LEU A 1 355 ? -22.847 -13.537 10.781 1.00 39.40 353 LEU A N 1
ATOM 2575 C CA . LEU A 1 355 ? -24.261 -13.620 11.111 1.00 42.19 353 LEU A CA 1
ATOM 2576 C C . LEU A 1 355 ? -25.179 -12.863 10.194 1.00 45.34 353 LEU A C 1
ATOM 2577 O O . LEU A 1 355 ? -26.262 -13.334 9.850 1.00 51.34 353 LEU A O 1
ATOM 2582 N N . GLU A 1 356 ? -24.810 -11.651 9.853 1.00 47.56 354 GLU A N 1
ATOM 2583 C CA . GLU A 1 356 ? -25.705 -10.821 9.047 1.00 53.22 354 GLU A CA 1
ATOM 2584 C C . GLU A 1 356 ? -25.625 -11.184 7.566 1.00 50.30 354 GLU A C 1
ATOM 2585 O O . GLU A 1 356 ? -26.464 -10.810 6.783 1.00 53.99 354 GLU A O 1
ATOM 2591 N N . ASN A 1 357 ? -24.573 -11.878 7.183 1.00 46.70 355 ASN A N 1
ATOM 2592 C CA . ASN A 1 357 ? -24.425 -12.291 5.833 1.00 50.65 355 ASN A CA 1
ATOM 2593 C C . ASN A 1 357 ? -24.893 -13.742 5.689 1.00 48.84 355 ASN A C 1
ATOM 2594 O O . ASN A 1 357 ? -26.063 -13.999 5.356 1.00 56.70 355 ASN A O 1
ATOM 2599 N N . GLU A 1 358 ? -24.033 -14.679 6.033 1.00 37.23 356 GLU A N 1
ATOM 2600 C CA . GLU A 1 358 ? -24.299 -16.105 5.823 1.00 43.85 356 GLU A CA 1
ATOM 2601 C C . GLU A 1 358 ? -25.466 -16.710 6.594 1.00 41.75 356 GLU A C 1
ATOM 2602 O O . GLU A 1 358 ? -26.009 -17.714 6.190 1.00 42.24 356 GLU A O 1
ATOM 2608 N N . PHE A 1 359 ? -25.816 -16.163 7.742 1.00 35.12 357 PHE A N 1
ATOM 2609 C CA . PHE A 1 359 ? -26.692 -16.915 8.629 1.00 36.66 357 PHE A CA 1
ATOM 2610 C C . PHE A 1 359 ? -27.897 -16.078 8.924 1.00 38.17 357 PHE A C 1
ATOM 2611 O O . PHE A 1 359 ? -28.573 -16.259 9.940 1.00 43.49 357 PHE A O 1
ATOM 2619 N N . SER A 1 360 ? -28.157 -15.114 8.056 1.00 34.40 358 SER A N 1
ATOM 2620 C CA . SER A 1 360 ? -29.228 -14.188 8.309 1.00 38.99 358 SER A CA 1
ATOM 2621 C C . SER A 1 360 ? -30.519 -14.898 8.026 1.00 38.30 358 SER A C 1
ATOM 2622 O O . SER A 1 360 ? -30.609 -15.733 7.110 1.00 33.73 358 SER A O 1
ATOM 2625 N N . SER A 1 361 ? -31.539 -14.586 8.804 1.00 42.61 359 SER A N 1
ATOM 2626 C CA . SER A 1 361 ? -32.813 -15.206 8.545 1.00 43.28 359 SER A CA 1
ATOM 2627 C C . SER A 1 361 ? -33.376 -14.756 7.196 1.00 48.20 359 SER A C 1
ATOM 2628 O O . SER A 1 361 ? -33.948 -15.553 6.457 1.00 43.76 359 SER A O 1
ATOM 2631 N N . LYS A 1 362 ? -33.199 -13.499 6.842 1.00 46.85 360 LYS A N 1
ATOM 2632 C CA . LYS A 1 362 ? -33.644 -13.072 5.515 1.00 53.29 360 LYS A CA 1
ATOM 2633 C C . LYS A 1 362 ? -33.064 -13.961 4.396 1.00 47.03 360 LYS A C 1
ATOM 2634 O O . LYS A 1 362 ? -33.776 -14.396 3.518 1.00 44.09 360 LYS A O 1
ATOM 2640 N N . LYS A 1 363 ? -31.774 -14.222 4.422 1.00 44.79 361 LYS A N 1
ATOM 2641 C CA . LYS A 1 363 ? -31.179 -15.040 3.369 1.00 44.28 361 LYS A CA 1
ATOM 2642 C C . LYS A 1 363 ? -31.785 -16.479 3.336 1.00 46.78 361 LYS A C 1
ATOM 2643 O O . LYS A 1 363 ? -32.379 -16.903 2.320 1.00 44.41 361 LYS A O 1
ATOM 2649 N N . ILE A 1 364 ? -31.685 -17.181 4.475 1.00 37.87 362 ILE A N 1
ATOM 2650 C CA . ILE A 1 364 ? -31.999 -18.621 4.611 1.00 38.47 362 ILE A CA 1
ATOM 2651 C C . ILE A 1 364 ? -33.481 -18.814 4.374 1.00 34.69 362 ILE A C 1
ATOM 2652 O O . ILE A 1 364 ? -33.905 -19.761 3.739 1.00 34.81 362 ILE A O 1
ATOM 2657 N N . VAL A 1 365 ? -34.303 -17.946 4.956 1.00 37.03 363 VAL A N 1
ATOM 2658 C CA . VAL A 1 365 ? -35.736 -18.094 4.780 1.00 36.88 363 VAL A CA 1
ATOM 2659 C C . VAL A 1 365 ? -36.079 -18.010 3.267 1.00 39.91 363 VAL A C 1
ATOM 2660 O O . VAL A 1 365 ? -36.926 -18.765 2.791 1.00 34.69 363 VAL A O 1
ATOM 2664 N N A SER A 1 366 ? -35.398 -17.129 2.524 0.50 40.71 364 SER A N 1
ATOM 2665 N N B SER A 1 366 ? -35.408 -17.121 2.528 0.50 38.24 364 SER A N 1
ATOM 2666 C CA A SER A 1 366 ? -35.634 -17.015 1.082 0.50 41.62 364 SER A CA 1
ATOM 2667 C CA B SER A 1 366 ? -35.635 -17.018 1.087 0.50 37.39 364 SER A CA 1
ATOM 2668 C C A SER A 1 366 ? -35.121 -18.258 0.354 0.50 40.67 364 SER A C 1
ATOM 2669 C C B SER A 1 366 ? -35.128 -18.265 0.362 0.50 38.42 364 SER A C 1
ATOM 2670 O O A SER A 1 366 ? -35.662 -18.650 -0.673 0.50 40.84 364 SER A O 1
ATOM 2671 O O B SER A 1 366 ? -35.688 -18.669 -0.650 0.50 38.66 364 SER A O 1
ATOM 2676 N N . GLN A 1 367 ? -34.077 -18.887 0.882 1.00 40.67 365 GLN A N 1
ATOM 2677 C CA . GLN A 1 367 ? -33.616 -20.167 0.308 1.00 41.34 365 GLN A CA 1
ATOM 2678 C C . GLN A 1 367 ? -34.656 -21.286 0.425 1.00 37.73 365 GLN A C 1
ATOM 2679 O O . GLN A 1 367 ? -34.846 -22.066 -0.530 1.00 40.18 365 GLN A O 1
ATOM 2685 N N . TYR A 1 368 ? -35.282 -21.396 1.594 1.00 38.12 366 TYR A N 1
ATOM 2686 C CA . TYR A 1 368 ? -36.295 -22.419 1.805 1.00 36.97 366 TYR A CA 1
ATOM 2687 C C . TYR A 1 368 ? -37.515 -22.086 0.881 1.00 44.21 366 TYR A C 1
ATOM 2688 O O . TYR A 1 368 ? -38.117 -22.983 0.257 1.00 36.06 366 TYR A O 1
ATOM 2697 N N . GLU A 1 369 ? -37.842 -20.796 0.785 1.00 43.04 367 GLU A N 1
ATOM 2698 C CA . GLU A 1 369 ? -38.906 -20.347 -0.136 1.00 45.98 367 GLU A CA 1
ATOM 2699 C C . GLU A 1 369 ? -38.671 -20.739 -1.586 1.00 43.35 367 GLU A C 1
ATOM 2700 O O . GLU A 1 369 ? -39.576 -21.209 -2.249 1.00 48.79 367 GLU A O 1
ATOM 2706 N N . GLN A 1 370 ? -37.460 -20.590 -2.087 1.00 44.10 368 GLN A N 1
ATOM 2707 C CA . GLN A 1 370 ? -37.195 -21.004 -3.436 1.00 43.49 368 GLN A CA 1
ATOM 2708 C C . GLN A 1 370 ? -37.519 -22.490 -3.644 1.00 48.54 368 GLN A C 1
ATOM 2709 O O . GLN A 1 370 ? -37.974 -22.924 -4.735 1.00 41.86 368 GLN A O 1
ATOM 2715 N N . ILE A 1 371 ? -37.269 -23.296 -2.620 1.00 38.34 369 ILE A N 1
ATOM 2716 C CA . ILE A 1 371 ? -37.603 -24.697 -2.716 1.00 37.62 369 ILE A CA 1
ATOM 2717 C C . ILE A 1 371 ? -39.106 -24.857 -2.834 1.00 33.07 369 ILE A C 1
ATOM 2718 O O . ILE A 1 371 ? -39.591 -25.558 -3.699 1.00 41.06 369 ILE A O 1
ATOM 2723 N N . TYR A 1 372 ? -39.834 -24.207 -1.960 1.00 33.36 370 TYR A N 1
ATOM 2724 C CA . TYR A 1 372 ? -41.233 -24.347 -1.967 1.00 40.17 370 TYR A CA 1
ATOM 2725 C C . TYR A 1 372 ? -41.836 -23.875 -3.293 1.00 47.60 370 TYR A C 1
ATOM 2726 O O . TYR A 1 372 ? -42.818 -24.472 -3.733 1.00 48.62 370 TYR A O 1
ATOM 2735 N N . ALA A 1 373 ? -41.267 -22.806 -3.890 1.00 54.87 371 ALA A N 1
ATOM 2736 C CA . ALA A 1 373 ? -41.710 -22.254 -5.197 1.00 49.02 371 ALA A CA 1
ATOM 2737 C C . ALA A 1 373 ? -41.557 -23.268 -6.313 1.00 51.70 371 ALA A C 1
ATOM 2738 O O . ALA A 1 373 ? -42.525 -23.593 -7.022 1.00 46.82 371 ALA A O 1
ATOM 2740 N N . ASP A 1 374 ? -40.346 -23.795 -6.450 1.00 43.47 372 ASP A N 1
ATOM 2741 C CA . ASP A 1 374 ? -40.099 -24.898 -7.367 1.00 46.82 372 ASP A CA 1
ATOM 2742 C C . ASP A 1 374 ? -41.121 -26.020 -7.347 1.00 51.54 372 ASP A C 1
ATOM 2743 O O . ASP A 1 374 ? -41.459 -26.541 -8.391 1.00 51.69 372 ASP A O 1
ATOM 2748 N N . LEU A 1 375 ? -41.558 -26.440 -6.162 1.00 48.33 373 LEU A N 1
ATOM 2749 C CA . LEU A 1 375 ? -42.422 -27.600 -6.074 1.00 46.26 373 LEU A CA 1
ATOM 2750 C C . LEU A 1 375 ? -43.899 -27.261 -6.238 1.00 47.13 373 LEU A C 1
ATOM 2751 O O . LEU A 1 375 ? -44.643 -28.064 -6.769 1.00 47.43 373 LEU A O 1
A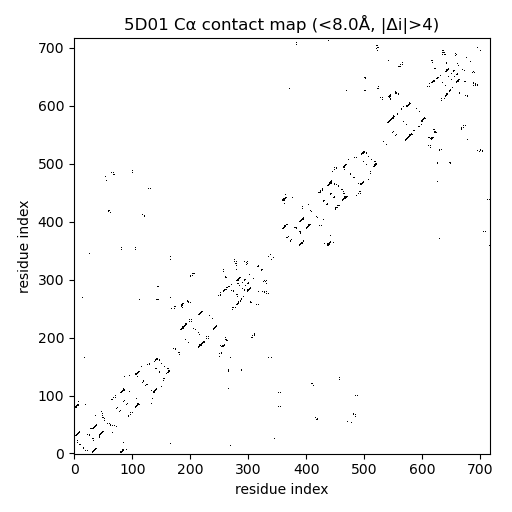TOM 2756 N N . ALA A 1 376 ? -44.323 -26.106 -5.743 1.00 48.46 374 ALA A N 1
ATOM 2757 C CA . ALA A 1 376 ? -45.745 -25.796 -5.661 1.00 58.40 374 ALA A CA 1
ATOM 2758 C C . ALA A 1 376 ? -46.440 -25.733 -7.043 1.00 68.34 374 ALA A C 1
ATOM 2759 O O . ALA A 1 376 ? -45.942 -25.110 -7.979 1.00 69.44 374 ALA A O 1
ATOM 2761 N N . ARG B 1 4 ? -46.699 -75.536 -5.493 1.00 77.18 2 ARG B N 1
ATOM 2762 C CA . ARG B 1 4 ? -45.291 -75.060 -5.339 1.00 79.54 2 ARG B CA 1
ATOM 2763 C C . ARG B 1 4 ? -45.113 -74.524 -3.933 1.00 76.18 2 ARG B C 1
ATOM 2764 O O . ARG B 1 4 ? -46.006 -73.861 -3.390 1.00 81.60 2 ARG B O 1
ATOM 2766 N N . LYS B 1 5 ? -43.977 -74.840 -3.326 1.00 66.85 3 LYS B N 1
ATOM 2767 C CA . LYS B 1 5 ? -43.690 -74.369 -1.991 1.00 64.14 3 LYS B CA 1
ATOM 2768 C C . LYS B 1 5 ? -43.398 -72.903 -2.115 1.00 53.47 3 LYS B C 1
ATOM 2769 O O . LYS B 1 5 ? -42.774 -72.480 -3.059 1.00 55.24 3 LYS B O 1
ATOM 2775 N N . LEU B 1 6 ? -43.894 -72.130 -1.173 1.00 50.16 4 LEU B N 1
ATOM 2776 C CA . LEU B 1 6 ? -43.734 -70.706 -1.180 1.00 42.73 4 LEU B CA 1
ATOM 2777 C C . LEU B 1 6 ? -43.062 -70.335 0.123 1.00 42.51 4 LEU B C 1
ATOM 2778 O O . LEU B 1 6 ? -43.020 -71.115 1.072 1.00 44.54 4 LEU B O 1
ATOM 2783 N N . LYS B 1 7 ? -42.592 -69.110 0.171 1.00 39.55 5 LYS B N 1
ATOM 2784 C CA . LYS B 1 7 ? -41.954 -68.574 1.338 1.00 41.84 5 LYS B CA 1
ATOM 2785 C C . LYS B 1 7 ? -42.837 -67.413 1.797 1.00 38.24 5 LYS B C 1
ATOM 2786 O O . LYS B 1 7 ? -42.937 -66.400 1.099 1.00 43.55 5 LYS B O 1
ATOM 2792 N N . ILE B 1 8 ? -43.527 -67.605 2.914 1.00 37.01 6 ILE B N 1
ATOM 2793 C CA . ILE B 1 8 ? -44.552 -66.675 3.408 1.00 33.61 6 ILE B CA 1
ATOM 2794 C C . ILE B 1 8 ? -44.147 -66.024 4.699 1.00 32.01 6 ILE B C 1
ATOM 2795 O O . ILE B 1 8 ? -43.841 -66.715 5.673 1.00 39.17 6 ILE B O 1
ATOM 2800 N N . GLY B 1 9 ? -44.116 -64.687 4.696 1.00 32.27 7 GLY B N 1
ATOM 2801 C CA . GLY B 1 9 ? -43.928 -63.898 5.859 1.00 31.31 7 GLY B CA 1
ATOM 2802 C C . GLY B 1 9 ? -45.291 -63.753 6.522 1.00 33.68 7 GLY B C 1
ATOM 2803 O O . GLY B 1 9 ? -46.312 -63.616 5.838 1.00 33.34 7 GLY B O 1
ATOM 2804 N N . ILE B 1 10 ? -45.305 -63.767 7.846 1.00 33.82 8 ILE B N 1
ATOM 2805 C CA . ILE B 1 10 ? -46.523 -63.567 8.594 1.00 34.28 8 ILE B CA 1
ATOM 2806 C C . ILE B 1 10 ? -46.211 -62.537 9.648 1.00 38.57 8 ILE B C 1
ATOM 2807 O O . ILE B 1 10 ? -45.247 -62.685 10.385 1.00 36.69 8 ILE B O 1
ATOM 2812 N N . THR B 1 11 ? -46.944 -61.437 9.655 1.00 31.96 9 THR B N 1
ATOM 2813 C CA . THR B 1 11 ? -46.629 -60.351 10.576 1.00 29.02 9 THR B CA 1
ATOM 2814 C C . THR B 1 11 ? -47.912 -60.033 11.316 1.00 32.15 9 THR B C 1
ATOM 2815 O O . THR B 1 11 ? -48.993 -59.935 10.727 1.00 28.85 9 THR B O 1
ATOM 2819 N N . CYS B 1 12 ? -47.777 -60.007 12.632 1.00 29.88 10 CYS B N 1
ATOM 2820 C CA . CYS B 1 12 ? -48.913 -59.977 13.546 1.00 31.06 10 CYS B CA 1
ATOM 2821 C C . CYS B 1 12 ? -48.362 -59.680 14.922 1.00 35.10 10 CYS B C 1
ATOM 2822 O O . CYS B 1 12 ? -47.169 -59.742 15.146 1.00 33.84 10 CYS B O 1
ATOM 2825 N N . TYR B 1 13 ? -49.243 -59.333 15.820 1.00 40.31 11 TYR B N 1
ATOM 2826 C CA . TYR B 1 13 ? -48.915 -59.341 17.215 1.00 47.73 11 TYR B CA 1
ATOM 2827 C C . TYR B 1 13 ? -48.961 -60.837 17.484 1.00 54.00 11 TYR B C 1
ATOM 2828 O O . TYR B 1 13 ? -49.883 -61.535 17.050 1.00 52.29 11 TYR B O 1
ATOM 2837 N N . PRO B 1 14 ? -47.881 -61.282 18.107 1.00 76.37 12 PRO B N 1
ATOM 2838 C CA . PRO B 1 14 ? -47.529 -62.668 18.433 1.00 79.28 12 PRO B CA 1
ATOM 2839 C C . PRO B 1 14 ? -48.668 -63.468 18.991 1.00 75.38 12 PRO B C 1
ATOM 2840 O O . PRO B 1 14 ? -48.984 -64.494 18.440 1.00 70.07 12 PRO B O 1
ATOM 2844 N N . SER B 1 15 ? -49.255 -63.029 20.085 1.00 72.49 13 SER B N 1
ATOM 2845 C CA . SER B 1 15 ? -50.516 -63.595 20.478 1.00 72.78 13 SER B CA 1
ATOM 2846 C C . SER B 1 15 ? -51.288 -62.783 21.467 1.00 74.43 13 SER B C 1
ATOM 2847 O O . SER B 1 15 ? -51.007 -62.760 22.654 1.00 72.64 13 SER B O 1
ATOM 2850 N N . VAL B 1 16 ? -52.308 -62.153 20.927 1.00 79.73 14 VAL B N 1
ATOM 2851 C CA . VAL B 1 16 ? -53.260 -61.429 21.690 1.00 86.67 14 VAL B CA 1
ATOM 2852 C C . VAL B 1 16 ? -54.597 -62.101 21.486 1.00 89.33 14 VAL B C 1
ATOM 2853 O O . VAL B 1 16 ? -55.471 -61.588 20.811 1.00 93.62 14 VAL B O 1
ATOM 2855 N N . GLY B 1 17 ? -54.729 -63.267 22.098 1.00 79.56 15 GLY B N 1
ATOM 2856 C CA . GLY B 1 17 ? -55.941 -64.080 22.046 1.00 69.47 15 GLY B CA 1
ATOM 2857 C C . GLY B 1 17 ? -56.161 -64.662 20.662 1.00 52.26 15 GLY B C 1
ATOM 2858 O O . GLY B 1 17 ? -55.238 -65.151 20.048 1.00 47.02 15 GLY B O 1
ATOM 2859 N N . GLY B 1 18 ? -57.397 -64.576 20.187 1.00 47.56 16 GLY B N 1
ATOM 2860 C CA . GLY B 1 18 ? -57.809 -65.053 18.876 1.00 36.93 16 GLY B CA 1
ATOM 2861 C C . GLY B 1 18 ? -56.816 -64.901 17.741 1.00 31.63 16 GLY B C 1
ATOM 2862 O O . GLY B 1 18 ? -56.268 -65.898 17.307 1.00 35.79 16 GLY B O 1
ATOM 2863 N N . SER B 1 19 ? -56.563 -63.672 17.295 1.00 32.80 17 SER B N 1
ATOM 2864 C CA . SER B 1 19 ? -55.856 -63.450 16.031 1.00 33.59 17 SER B CA 1
ATOM 2865 C C . SER B 1 19 ? -54.445 -64.024 16.105 1.00 33.25 17 SER B C 1
ATOM 2866 O O . SER B 1 19 ? -53.930 -64.559 15.172 1.00 33.59 17 SER B O 1
ATOM 2869 N N . GLY B 1 20 ? -53.825 -63.914 17.254 1.00 32.63 18 GLY B N 1
ATOM 2870 C CA . GLY B 1 20 ? -52.498 -64.520 17.448 1.00 32.09 18 GLY B CA 1
ATOM 2871 C C . GLY B 1 20 ? -52.515 -66.007 17.359 1.00 30.84 18 GLY B C 1
ATOM 2872 O O . GLY B 1 20 ? -51.741 -66.605 16.620 1.00 37.75 18 GLY B O 1
ATOM 2873 N N . ILE B 1 21 ? -53.450 -66.630 18.064 1.00 38.82 19 ILE B N 1
ATOM 2874 C CA . ILE B 1 21 ? -53.642 -68.078 17.906 1.00 38.94 19 ILE B CA 1
ATOM 2875 C C . ILE B 1 21 ? -53.879 -68.412 16.406 1.00 34.10 19 ILE B C 1
ATOM 2876 O O . ILE B 1 21 ? -53.422 -69.409 15.895 1.00 36.24 19 ILE B O 1
ATOM 2881 N N . ILE B 1 22 ? -54.661 -67.601 15.706 1.00 32.68 20 ILE B N 1
ATOM 2882 C CA . ILE B 1 22 ? -55.035 -67.969 14.356 1.00 35.64 20 ILE B CA 1
ATOM 2883 C C . ILE B 1 22 ? -53.806 -67.893 13.453 1.00 31.37 20 ILE B C 1
ATOM 2884 O O . ILE B 1 22 ? -53.479 -68.797 12.665 1.00 37.03 20 ILE B O 1
ATOM 2889 N N . ALA B 1 23 ? -53.119 -66.788 13.585 1.00 33.17 21 ALA B N 1
ATOM 2890 C CA . ALA B 1 23 ? -51.954 -66.542 12.741 1.00 31.70 21 ALA B CA 1
ATOM 2891 C C . ALA B 1 23 ? -50.867 -67.565 12.932 1.00 34.17 21 ALA B C 1
ATOM 2892 O O . ALA B 1 23 ? -50.232 -68.011 11.967 1.00 32.64 21 ALA B O 1
ATOM 2894 N N . THR B 1 24 ? -50.594 -67.900 14.178 1.00 39.47 22 THR B N 1
ATOM 2895 C CA . THR B 1 24 ? -49.568 -68.927 14.493 1.00 43.37 22 THR B CA 1
ATOM 2896 C C . THR B 1 24 ? -49.963 -70.348 14.008 1.00 38.08 22 THR B C 1
ATOM 2897 O O . THR B 1 24 ? -49.174 -71.027 13.365 1.00 36.47 22 THR B O 1
ATOM 2901 N N . GLU B 1 25 ? -51.199 -70.769 14.276 1.00 36.00 23 GLU B N 1
ATOM 2902 C CA . GLU B 1 25 ? -51.725 -72.056 13.770 1.00 38.39 23 GLU B CA 1
ATOM 2903 C C . GLU B 1 25 ? -51.738 -72.078 12.252 1.00 35.85 23 GLU B C 1
ATOM 2904 O O . GLU B 1 25 ? -51.485 -73.097 11.665 1.00 36.33 23 GLU B O 1
ATOM 2910 N N . LEU B 1 26 ? -52.04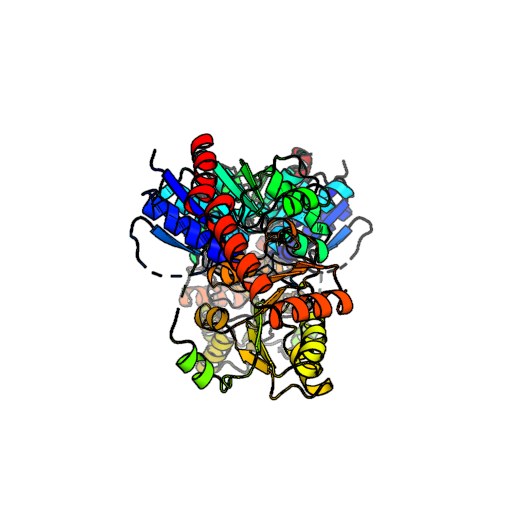2 -70.938 11.605 1.00 34.91 24 LEU B N 1
ATOM 2911 C CA . LEU B 1 26 ? -52.073 -70.914 10.153 1.00 32.66 24 LEU B CA 1
ATOM 2912 C C . LEU B 1 26 ? -50.667 -71.171 9.656 1.00 33.96 24 LEU B C 1
ATOM 2913 O O . LEU B 1 26 ? -50.448 -71.984 8.777 1.00 33.77 24 LEU B O 1
ATOM 2918 N N . GLY B 1 27 ? -49.686 -70.485 10.232 1.00 37.01 25 GLY B N 1
ATOM 2919 C CA . GLY B 1 27 ? -48.247 -70.757 9.919 1.00 36.35 25 GLY B CA 1
ATOM 2920 C C . GLY B 1 27 ? -47.766 -72.219 10.072 1.00 37.07 25 GLY B C 1
ATOM 2921 O O . GLY B 1 27 ? -47.077 -72.744 9.207 1.00 34.61 25 GLY B O 1
ATOM 2922 N N . LYS B 1 28 ? -48.160 -72.869 11.154 1.00 37.75 26 LYS B N 1
ATOM 2923 C CA . LYS B 1 28 ? -47.798 -74.244 11.408 1.00 40.49 26 LYS B CA 1
ATOM 2924 C C . LYS B 1 28 ? -48.397 -75.094 10.335 1.00 44.80 26 LYS B C 1
ATOM 2925 O O . LYS B 1 28 ? -47.691 -75.896 9.700 1.00 43.04 26 LYS B O 1
ATOM 2931 N N . GLN B 1 29 ? -49.701 -74.914 10.103 1.00 44.11 27 GLN B N 1
ATOM 2932 C CA . GLN B 1 29 ? -50.400 -75.759 9.139 1.00 40.89 27 GLN B CA 1
ATOM 2933 C C . GLN B 1 29 ? -49.775 -75.615 7.786 1.00 40.64 27 GLN B C 1
ATOM 2934 O O . GLN B 1 29 ? -49.506 -76.600 7.168 1.00 38.83 27 GLN B O 1
ATOM 2940 N N . LEU B 1 30 ? -49.474 -74.402 7.372 1.00 36.12 28 LEU B N 1
ATOM 2941 C CA . LEU B 1 30 ? -48.813 -74.174 6.077 1.00 38.92 28 LEU B CA 1
ATOM 2942 C C . LEU B 1 30 ? -47.454 -74.871 6.004 1.00 41.93 28 LEU B C 1
ATOM 2943 O O . LEU B 1 30 ? -47.122 -75.522 4.997 1.00 35.87 28 LEU B O 1
ATOM 2948 N N . ALA B 1 31 ? -46.696 -74.735 7.077 1.00 40.86 29 ALA B N 1
ATOM 2949 C CA . ALA B 1 31 ? -45.423 -75.475 7.246 1.00 48.53 29 ALA B CA 1
ATOM 2950 C C . ALA B 1 31 ? -45.516 -77.005 6.975 1.00 46.61 29 ALA B C 1
ATOM 2951 O O . ALA B 1 31 ? -44.663 -77.567 6.268 1.00 53.44 29 ALA B O 1
ATOM 2953 N N . GLU B 1 32 ? -46.555 -77.634 7.522 1.00 45.37 30 GLU B N 1
ATOM 2954 C CA . GLU B 1 32 ? -46.858 -79.072 7.333 1.00 49.07 30 GLU B CA 1
ATOM 2955 C C . GLU B 1 32 ? -47.186 -79.430 5.872 1.00 49.70 30 GLU B C 1
ATOM 2956 O O . GLU B 1 32 ? -47.087 -80.590 5.506 1.00 49.01 30 GLU B O 1
ATOM 2962 N N . LYS B 1 33 ? -47.563 -78.446 5.059 1.00 45.10 31 LYS B N 1
ATOM 2963 C CA . LYS B 1 33 ? -47.859 -78.665 3.636 1.00 50.74 31 LYS B CA 1
ATOM 2964 C C . LYS B 1 33 ? -46.645 -78.335 2.787 1.00 50.57 31 LYS B C 1
ATOM 2965 O O . LYS B 1 33 ? -46.698 -78.372 1.548 1.00 52.22 31 LYS B O 1
ATOM 2971 N N . GLY B 1 34 ? -45.544 -78.035 3.470 1.00 52.12 32 GLY B N 1
ATOM 2972 C CA . GLY B 1 34 ? -44.274 -77.819 2.821 1.00 48.48 32 GLY B CA 1
ATOM 2973 C C . GLY B 1 34 ? -43.909 -76.363 2.576 1.00 50.54 32 GLY B C 1
ATOM 2974 O O . GLY B 1 34 ? -42.966 -76.111 1.858 1.00 45.48 32 GLY B O 1
ATOM 2975 N N . HIS B 1 35 ? -44.633 -75.386 3.139 1.00 44.82 33 HIS B N 1
ATOM 2976 C CA . HIS B 1 35 ? -44.227 -74.003 2.884 1.00 43.96 33 HIS B CA 1
ATOM 2977 C C . HIS B 1 35 ? -43.275 -73.564 3.906 1.00 38.88 33 HIS B C 1
ATOM 2978 O O . HIS B 1 35 ? -43.202 -74.134 4.994 1.00 42.76 33 HIS B O 1
ATOM 2985 N N . GLU B 1 36 ? -42.535 -72.532 3.563 1.00 44.96 34 GLU B N 1
ATOM 2986 C CA . GLU B 1 36 ? -41.489 -72.005 4.424 1.00 39.36 34 GLU B CA 1
ATOM 2987 C C . GLU B 1 36 ? -42.007 -70.718 5.042 1.00 36.32 34 GLU B C 1
ATOM 2988 O O . GLU B 1 36 ? -42.167 -69.738 4.338 1.00 33.25 34 GLU B O 1
ATOM 2994 N N . ILE B 1 37 ? -42.200 -70.717 6.352 1.00 37.14 35 ILE B N 1
ATOM 2995 C CA . ILE B 1 37 ? -42.924 -69.680 7.055 1.00 37.43 35 ILE B CA 1
ATOM 2996 C C . ILE B 1 37 ? -41.978 -68.871 7.903 1.00 41.63 35 ILE B C 1
ATOM 2997 O O . ILE B 1 37 ? -41.214 -69.431 8.681 1.00 46.93 35 ILE B O 1
ATOM 3002 N N . HIS B 1 38 ? -42.023 -67.555 7.755 1.00 38.34 36 HIS B N 1
ATOM 3003 C CA . HIS B 1 38 ? -41.203 -66.657 8.521 1.00 36.20 36 HIS B CA 1
ATOM 3004 C C . HIS B 1 38 ? -42.099 -65.730 9.321 1.00 36.84 36 HIS B C 1
ATOM 3005 O O . HIS B 1 38 ? -42.741 -64.838 8.742 1.00 36.04 36 HIS B O 1
ATOM 3012 N N . PHE B 1 39 ? -42.212 -65.947 10.628 1.00 35.21 37 PHE B N 1
ATOM 3013 C CA . PHE B 1 39 ? -42.879 -64.977 11.509 1.00 34.90 37 PHE B CA 1
ATOM 3014 C C . PHE B 1 39 ? -42.027 -63.762 11.763 1.00 40.38 37 PHE B C 1
ATOM 3015 O O . PHE B 1 39 ? -40.869 -63.924 12.130 1.00 36.76 37 PHE B O 1
ATOM 3023 N N . ILE B 1 40 ? -42.593 -62.553 11.594 1.00 34.60 38 ILE B N 1
ATOM 3024 C CA . ILE B 1 40 ? -41.914 -61.276 11.806 1.00 39.70 38 ILE B CA 1
ATOM 3025 C C . ILE B 1 40 ? -42.711 -60.461 12.832 1.00 47.93 38 ILE B C 1
ATOM 3026 O O . ILE B 1 40 ? -43.676 -59.808 12.472 1.00 45.71 38 ILE B O 1
ATOM 3031 N N . THR B 1 41 ? -42.310 -60.591 14.093 1.00 45.71 39 THR B N 1
ATOM 3032 C CA . THR B 1 41 ? -43.042 -60.130 15.257 1.00 55.89 39 THR B CA 1
ATOM 3033 C C . THR B 1 41 ? -42.112 -59.741 16.399 1.00 63.70 39 THR B C 1
ATOM 3034 O O . THR B 1 41 ? -40.955 -59.467 16.179 1.00 71.55 39 THR B O 1
ATOM 3038 N N . SER B 1 42 ? -42.630 -59.746 17.620 1.00 65.10 40 SER B N 1
ATOM 3039 C CA . SER B 1 42 ? -41.873 -59.355 18.806 1.00 68.64 40 SER B CA 1
ATOM 3040 C C . SER B 1 42 ? -41.477 -60.476 19.759 1.00 75.38 40 SER B C 1
ATOM 3041 O O . SER B 1 42 ? -40.393 -60.472 20.321 1.00 75.57 40 SER B O 1
ATOM 3044 N N . SER B 1 43 ? -42.378 -61.424 19.951 1.00 78.00 41 SER B N 1
ATOM 3045 C CA . SER B 1 43 ? -42.085 -62.661 20.671 1.00 77.61 41 SER B CA 1
ATOM 3046 C C . SER B 1 43 ? -41.299 -62.444 21.932 1.00 68.14 41 SER B C 1
ATOM 3047 O O . SER B 1 43 ? -40.518 -63.291 22.307 1.00 66.58 41 SER B O 1
ATOM 3050 N N . TYR B 1 51 ? -40.935 -76.373 17.552 1.00 71.52 49 TYR B N 1
ATOM 3051 C CA . TYR B 1 51 ? -41.287 -75.923 16.215 1.00 79.80 49 TYR B CA 1
ATOM 3052 C C . TYR B 1 51 ? -40.535 -76.628 15.065 1.00 78.65 49 TYR B C 1
ATOM 3053 O O . TYR B 1 51 ? -39.481 -77.221 15.243 1.00 82.26 49 TYR B O 1
ATOM 3062 N N . HIS B 1 52 ? -41.096 -76.476 13.880 1.00 66.19 50 HIS B N 1
ATOM 3063 C CA . HIS B 1 52 ? -40.847 -77.213 12.670 1.00 59.18 50 HIS B CA 1
ATOM 3064 C C . HIS B 1 52 ? -39.617 -76.743 11.905 1.00 58.83 50 HIS B C 1
ATOM 3065 O O . HIS B 1 52 ? -39.243 -75.607 12.011 1.00 64.41 50 HIS B O 1
ATOM 3072 N N . PRO B 1 53 ? -38.988 -77.597 11.113 1.00 61.09 51 PRO B N 1
ATOM 3073 C CA . PRO B 1 53 ? -37.839 -77.143 10.295 1.00 60.66 51 PRO B CA 1
ATOM 3074 C C . PRO B 1 53 ? -38.098 -75.888 9.427 1.00 60.72 51 PRO B C 1
ATOM 3075 O O . PRO B 1 53 ? -37.277 -74.967 9.406 1.00 62.61 51 PRO B O 1
ATOM 3079 N N . ASN B 1 54 ? -39.205 -75.934 8.684 1.00 56.71 52 ASN B N 1
ATOM 3080 C CA . ASN B 1 54 ? -39.765 -74.853 7.875 1.00 59.93 52 ASN B CA 1
ATOM 3081 C C . ASN B 1 54 ? -40.321 -73.601 8.584 1.00 57.74 52 ASN B C 1
ATOM 3082 O O . ASN B 1 54 ? -40.758 -72.681 7.897 1.00 58.50 52 ASN B O 1
ATOM 3087 N N . ILE B 1 55 ? -40.391 -73.560 9.905 1.00 52.58 53 ILE B N 1
ATOM 3088 C CA . ILE B 1 55 ? -40.878 -72.344 10.581 1.00 49.79 53 ILE B CA 1
ATOM 3089 C C . ILE B 1 55 ? -39.745 -71.541 11.202 1.00 53.15 53 ILE B C 1
ATOM 3090 O O . ILE B 1 55 ? -39.004 -72.056 12.022 1.00 48.68 53 ILE B O 1
ATOM 3095 N N . HIS B 1 56 ? -39.612 -70.277 10.792 1.00 46.56 54 HIS B N 1
ATOM 3096 C CA . HIS B 1 56 ? -38.579 -69.406 11.278 1.00 44.50 54 HIS B CA 1
ATOM 3097 C C . HIS B 1 56 ? -39.185 -68.188 11.958 1.00 46.49 54 HIS B C 1
ATOM 3098 O O . HIS B 1 56 ? -40.311 -67.769 11.612 1.00 38.39 54 HIS B O 1
ATOM 3105 N N . PHE B 1 57 ? -38.430 -67.625 12.912 1.00 43.19 55 PHE B N 1
ATOM 3106 C CA . PHE B 1 57 ? -38.862 -66.468 13.667 1.00 44.30 55 PHE B CA 1
ATOM 3107 C C . PHE B 1 57 ? -37.873 -65.361 13.565 1.00 44.10 55 PHE B C 1
ATOM 3108 O O . PHE B 1 57 ? -36.695 -65.589 13.695 1.00 47.92 55 PHE B O 1
ATOM 3116 N N . HIS B 1 58 ? -38.380 -64.158 13.337 1.00 41.31 56 HIS B N 1
ATOM 3117 C CA . HIS B 1 58 ? -37.578 -62.958 13.228 1.00 43.05 56 HIS B CA 1
ATOM 3118 C C . HIS B 1 58 ? -38.180 -61.963 14.107 1.00 43.67 56 HIS B C 1
ATOM 3119 O O . HIS B 1 58 ? -39.414 -61.750 14.118 1.00 48.79 56 HIS B O 1
ATOM 3126 N N . GLU B 1 59 ? -37.310 -61.309 14.838 1.00 53.53 57 GLU B N 1
ATOM 3127 C CA . GLU B 1 59 ? -37.747 -60.484 15.894 1.00 51.45 57 GLU B CA 1
ATOM 3128 C C . GLU B 1 59 ? -37.632 -59.018 15.599 1.00 47.04 57 GLU B C 1
ATOM 3129 O O . GLU B 1 59 ? -36.566 -58.477 15.381 1.00 45.52 57 GLU B O 1
ATOM 3135 N N . VAL B 1 60 ? -38.756 -58.347 15.720 1.00 46.84 58 VAL B N 1
ATOM 3136 C CA . VAL B 1 60 ? -38.796 -56.911 15.738 1.00 44.74 58 VAL B CA 1
ATOM 3137 C C . VAL B 1 60 ? -38.326 -56.423 17.090 1.00 46.11 58 VAL B C 1
ATOM 3138 O O . VAL B 1 60 ? -39.030 -56.580 18.078 1.00 43.08 58 VAL B O 1
ATOM 3142 N N . GLU B 1 61 ? -37.159 -55.832 17.180 1.00 48.78 59 GLU B N 1
ATOM 3143 C CA . GLU B 1 61 ? -36.764 -55.255 18.467 1.00 51.81 59 GLU B CA 1
ATOM 3144 C C . GLU B 1 61 ? -36.634 -53.775 18.318 1.00 44.88 59 GLU B C 1
ATOM 3145 O O . GLU B 1 61 ? -35.984 -53.289 17.420 1.00 55.62 59 GLU B O 1
ATOM 3151 N N . VAL B 1 62 ? -37.306 -53.044 19.177 1.00 46.02 60 VAL B N 1
ATOM 3152 C CA . VAL B 1 62 ? -37.233 -51.598 19.182 1.00 55.95 60 VAL B CA 1
ATOM 3153 C C . VAL B 1 62 ? -36.007 -51.122 19.972 1.00 60.11 60 VAL B C 1
ATOM 3154 O O . VAL B 1 62 ? -35.807 -51.509 21.123 1.00 64.32 60 VAL B O 1
ATOM 3158 N N . ASN B 1 63 ? -35.220 -50.248 19.343 1.00 70.03 61 ASN B N 1
ATOM 3159 C CA . ASN B 1 63 ? -33.968 -49.750 19.893 1.00 69.09 61 ASN B CA 1
ATOM 3160 C C . ASN B 1 63 ? -34.043 -48.268 20.091 1.00 69.88 61 ASN B C 1
ATOM 3161 O O . ASN B 1 63 ? -33.353 -47.521 19.383 1.00 83.00 61 ASN B O 1
ATOM 3166 N N . GLN B 1 64 ? -34.864 -47.827 21.037 1.00 54.97 62 GLN B N 1
ATOM 3167 C CA . GLN B 1 64 ? -34.950 -46.397 21.319 1.00 54.00 62 GLN B CA 1
ATOM 3168 C C . GLN B 1 64 ? -33.920 -45.915 22.391 1.00 54.19 62 GLN B C 1
ATOM 3169 O O . GLN B 1 64 ? -34.121 -46.112 23.601 1.00 48.42 62 GLN B O 1
ATOM 3175 N N . TYR B 1 65 ? -32.845 -45.261 21.939 1.00 48.16 63 TYR B N 1
ATOM 3176 C CA . TYR B 1 65 ? -31.805 -44.717 22.837 1.00 50.23 63 TYR B CA 1
ATOM 3177 C C . TYR B 1 65 ? -31.787 -43.182 22.891 1.00 50.30 63 TYR B C 1
ATOM 3178 O O . TYR B 1 65 ? -31.088 -42.563 23.725 1.00 55.01 63 TYR B O 1
ATOM 3187 N N . ALA B 1 66 ? -32.548 -42.568 21.991 1.00 40.83 64 ALA B N 1
ATOM 3188 C CA . ALA B 1 66 ? -32.461 -41.165 21.775 1.00 37.48 64 ALA B CA 1
ATOM 3189 C C . ALA B 1 66 ? -33.340 -40.886 20.556 1.00 35.26 64 ALA B C 1
ATOM 3190 O O . ALA B 1 66 ? -33.761 -41.810 19.840 1.00 35.93 64 ALA B O 1
ATOM 3192 N N . VAL B 1 67 ? -33.552 -39.609 20.352 1.00 30.24 65 VAL B N 1
ATOM 3193 C CA . VAL B 1 67 ? -34.184 -39.039 19.231 1.00 30.62 65 VAL B CA 1
ATOM 3194 C C . VAL B 1 67 ? -35.662 -39.273 19.160 1.00 26.93 65 VAL B C 1
ATOM 3195 O O . VAL B 1 67 ? -36.393 -38.316 19.126 1.00 35.90 65 VAL B O 1
ATOM 3199 N N . PHE B 1 68 ? -36.080 -40.517 19.090 1.00 28.41 66 PHE B N 1
ATOM 3200 C CA . PHE B 1 68 ? -37.482 -40.815 18.979 1.00 30.76 66 PHE B CA 1
ATOM 3201 C C . PHE B 1 68 ? -38.291 -40.465 20.218 1.00 38.22 66 PHE B C 1
ATOM 3202 O O . PHE B 1 68 ? -37.970 -40.915 21.299 1.00 35.45 66 PHE B O 1
ATOM 3210 N N . LYS B 1 69 ? -39.376 -39.709 20.074 1.00 43.21 67 LYS B N 1
ATOM 3211 C CA . LYS B 1 69 ? -40.202 -39.409 21.240 1.00 41.84 67 LYS B CA 1
ATOM 3212 C C . LYS B 1 69 ? -40.978 -40.618 21.698 1.00 39.56 67 LYS B C 1
ATOM 3213 O O . LYS B 1 69 ? -41.162 -40.806 22.880 1.00 37.98 67 LYS B O 1
ATOM 3219 N N . TYR B 1 70 ? -41.442 -41.447 20.765 1.00 35.32 68 TYR B N 1
ATOM 3220 C CA . TYR B 1 70 ? -42.051 -42.725 21.082 1.00 37.22 68 TYR B CA 1
ATOM 3221 C C . TYR B 1 70 ? -41.256 -43.822 20.410 1.00 37.75 68 TYR B C 1
ATOM 3222 O O . TYR B 1 70 ? -40.638 -43.575 19.410 1.00 43.18 68 TYR B O 1
ATOM 3231 N N . PRO B 1 71 ? -41.266 -45.035 20.964 1.00 38.46 69 PRO B N 1
ATOM 3232 C CA . PRO B 1 71 ? -40.623 -46.184 20.395 1.00 37.57 69 PRO B CA 1
ATOM 3233 C C . PRO B 1 71 ? -41.113 -46.477 18.975 1.00 44.82 69 PRO B C 1
ATOM 3234 O O . PRO B 1 71 ? -42.308 -46.662 18.767 1.00 37.69 69 PRO B O 1
ATOM 3238 N N . PRO B 1 72 ? -40.203 -46.482 17.982 1.00 47.44 70 PRO B N 1
ATOM 3239 C CA . PRO B 1 72 ? -40.673 -46.525 16.568 1.00 41.60 70 PRO B CA 1
ATOM 3240 C C . PRO B 1 72 ? -40.946 -47.976 16.123 1.00 42.61 70 PRO B C 1
ATOM 3241 O O . PRO B 1 72 ? -40.234 -48.544 15.266 1.00 39.93 70 PRO B O 1
ATOM 3245 N N . TYR B 1 73 ? -41.959 -48.598 16.732 1.00 33.02 71 TYR B N 1
ATOM 3246 C CA . TYR B 1 73 ? -42.226 -49.983 16.452 1.00 36.36 71 TYR B CA 1
ATOM 3247 C C . TYR B 1 73 ? -42.769 -50.098 15.030 1.00 28.42 71 TYR B C 1
ATOM 3248 O O . TYR B 1 73 ? -42.389 -51.012 14.367 1.00 33.37 71 TYR B O 1
ATOM 3257 N N . ASP B 1 74 ? -43.599 -49.217 14.580 1.00 29.83 72 ASP B N 1
ATOM 3258 C CA . ASP B 1 74 ? -44.201 -49.373 13.189 1.00 35.87 72 ASP B CA 1
ATOM 3259 C C . ASP B 1 74 ? -43.086 -49.281 12.126 1.00 31.99 72 ASP B C 1
ATOM 3260 O O . ASP B 1 74 ? -43.009 -50.112 11.201 1.00 36.07 72 ASP B O 1
ATOM 3265 N N . LEU B 1 75 ? -42.272 -48.241 12.259 1.00 32.80 73 LEU B N 1
ATOM 3266 C CA . LEU B 1 75 ? -41.093 -48.039 11.372 1.00 33.83 73 LEU B CA 1
ATOM 3267 C C . LEU B 1 75 ? -40.091 -49.156 11.468 1.00 32.14 73 LEU B C 1
ATOM 3268 O O . LEU B 1 75 ? -39.563 -49.616 10.444 1.00 27.93 73 LEU B O 1
ATOM 3273 N N . THR B 1 76 ? -39.862 -49.644 12.670 1.00 28.14 74 THR B N 1
ATOM 3274 C CA . THR B 1 76 ? -38.992 -50.766 12.877 1.00 35.08 74 THR B CA 1
ATOM 3275 C C . THR B 1 76 ? -39.532 -52.047 12.280 1.00 31.93 74 THR B C 1
ATOM 3276 O O . THR B 1 76 ? -38.825 -52.777 11.669 1.00 32.00 74 THR B O 1
ATOM 3280 N N . LEU B 1 77 ? -40.814 -52.277 12.442 1.00 27.94 75 LEU B N 1
ATOM 3281 C CA . LEU B 1 77 ? -41.431 -53.443 11.886 1.00 26.27 75 LEU B CA 1
ATOM 3282 C C . LEU B 1 77 ? -41.319 -53.426 10.349 1.00 26.16 75 LEU B C 1
ATOM 3283 O O . LEU B 1 77 ? -41.024 -54.401 9.761 1.00 28.05 75 LEU B O 1
ATOM 3288 N N . ALA B 1 78 ? -41.528 -52.287 9.732 1.00 25.66 76 ALA B N 1
ATOM 3289 C CA . ALA B 1 78 ? -41.518 -52.179 8.301 1.00 25.86 76 ALA B CA 1
ATOM 3290 C C . ALA B 1 78 ? -40.130 -52.445 7.766 1.00 27.20 76 ALA B C 1
ATOM 3291 O O . ALA B 1 78 ? -39.934 -53.141 6.831 1.00 28.35 76 ALA B O 1
ATOM 3293 N N . SER B 1 79 ? -39.169 -51.872 8.424 1.00 28.48 77 SER B N 1
ATOM 3294 C CA . SER B 1 79 ? -37.759 -52.094 8.132 1.00 29.43 77 SER B CA 1
ATOM 3295 C C . SER B 1 79 ? -37.409 -53.581 8.228 1.00 28.02 77 SER B C 1
ATOM 3296 O O . SER B 1 79 ? -36.890 -54.183 7.289 1.00 29.26 77 SER B O 1
ATOM 3299 N N . LYS B 1 80 ? -37.847 -54.242 9.294 1.00 30.85 78 LYS B N 1
ATOM 3300 C CA . LYS B 1 80 ? -37.612 -55.677 9.461 1.00 32.23 78 LYS B CA 1
ATOM 3301 C C . LYS B 1 80 ? -38.309 -56.548 8.439 1.00 34.92 78 LYS B C 1
ATOM 3302 O O . LYS B 1 80 ? -37.712 -57.514 7.945 1.00 34.79 78 LYS B O 1
ATOM 3308 N N . ILE B 1 81 ? -39.584 -56.266 8.127 1.00 32.11 79 ILE B N 1
ATOM 3309 C CA . ILE B 1 81 ? -40.254 -56.980 7.035 1.00 27.77 79 ILE B CA 1
ATOM 3310 C C . ILE B 1 81 ? -39.418 -56.846 5.733 1.00 26.58 79 ILE B C 1
ATOM 3311 O O . ILE B 1 81 ? -39.135 -57.813 5.072 1.00 27.12 79 ILE B O 1
ATOM 3316 N N . ALA B 1 82 ? -38.973 -55.660 5.406 1.00 27.26 80 ALA B N 1
ATOM 3317 C CA . ALA B 1 82 ? -38.231 -55.486 4.161 1.00 33.41 80 ALA B CA 1
ATOM 3318 C C . ALA B 1 82 ? -36.902 -56.262 4.239 1.00 32.26 80 ALA B C 1
ATOM 3319 O O . ALA B 1 82 ? -36.502 -56.903 3.276 1.00 27.92 80 ALA B O 1
ATOM 3321 N N . GLU B 1 83 ? -36.233 -56.215 5.388 1.00 37.39 81 GLU B N 1
ATOM 3322 C CA . GLU B 1 83 ? -34.963 -56.962 5.561 1.00 36.59 81 GLU B CA 1
ATOM 3323 C C . GLU B 1 83 ? -35.159 -58.439 5.355 1.00 35.76 81 GLU B C 1
ATOM 3324 O O . GLU B 1 83 ? -34.438 -59.097 4.627 1.00 36.00 81 GLU B O 1
ATOM 3330 N N . VAL B 1 84 ? -36.174 -58.982 5.991 1.00 34.98 82 VAL B N 1
ATOM 3331 C CA . VAL B 1 84 ? -36.386 -60.416 5.945 1.00 33.14 82 VAL B CA 1
ATOM 3332 C C . VAL B 1 84 ? -36.921 -60.800 4.586 1.00 33.80 82 VAL B C 1
ATOM 3333 O O . VAL B 1 84 ? -36.618 -61.872 4.062 1.00 38.42 82 VAL B O 1
ATOM 3337 N N . ALA B 1 85 ? -37.725 -59.943 4.014 1.00 32.81 83 ALA B N 1
ATOM 3338 C CA . ALA B 1 85 ? -38.277 -60.201 2.692 1.00 33.30 83 ALA B CA 1
ATOM 3339 C C . ALA B 1 85 ? -37.186 -60.354 1.637 1.00 39.21 83 ALA B C 1
ATOM 3340 O O . ALA B 1 85 ? -37.298 -61.183 0.710 1.00 36.64 83 ALA B O 1
ATOM 3342 N N . GLU B 1 86 ? -36.145 -59.549 1.749 1.00 44.78 84 GLU B N 1
ATOM 3343 C CA . GLU B 1 86 ? -35.061 -59.538 0.762 1.00 40.99 84 GLU B CA 1
ATOM 3344 C C . GLU B 1 86 ? -34.124 -60.698 1.044 1.00 45.99 84 GLU B C 1
ATOM 3345 O O . GLU B 1 86 ? -33.779 -61.451 0.153 1.00 46.62 84 GLU B O 1
ATOM 3351 N N . ARG B 1 87 ? -33.710 -60.837 2.299 1.00 46.50 85 ARG B N 1
ATOM 3352 C CA . ARG B 1 87 ? -32.785 -61.894 2.646 1.00 46.09 85 ARG B CA 1
ATOM 3353 C C . ARG B 1 87 ? -33.355 -63.278 2.456 1.00 48.10 85 ARG B C 1
ATOM 3354 O O . ARG B 1 87 ? -32.592 -64.179 2.151 1.00 47.26 85 ARG B O 1
ATOM 3362 N N . GLU B 1 88 ? -34.662 -63.486 2.654 1.00 39.41 86 GLU B N 1
ATOM 3363 C CA . GLU B 1 88 ? -35.191 -64.828 2.587 1.00 37.72 86 GLU B CA 1
ATOM 3364 C C . GLU B 1 88 ? -35.961 -65.052 1.317 1.00 40.19 86 GLU B C 1
ATOM 3365 O O . GLU B 1 88 ? -36.524 -66.107 1.145 1.00 44.70 86 GLU B O 1
ATOM 3371 N N . ASN B 1 89 ? -36.023 -64.048 0.439 1.00 44.45 87 ASN B N 1
ATOM 3372 C CA . ASN B 1 89 ? -36.758 -64.152 -0.808 1.00 44.50 87 ASN B CA 1
ATOM 3373 C C . ASN B 1 89 ? -38.241 -64.456 -0.694 1.00 42.33 87 ASN B C 1
ATOM 3374 O O . ASN B 1 89 ? -38.777 -65.264 -1.434 1.00 37.83 87 ASN B O 1
ATOM 3379 N N . LEU B 1 90 ? -38.901 -63.799 0.242 1.00 39.10 88 LEU B N 1
ATOM 3380 C CA . LEU B 1 90 ? -40.308 -64.057 0.480 1.00 39.17 88 LEU B CA 1
ATOM 3381 C C . LEU B 1 90 ? -41.209 -63.768 -0.722 1.00 33.96 88 LEU B C 1
ATOM 3382 O O . LEU B 1 90 ? -41.090 -62.773 -1.421 1.00 41.69 88 LEU B O 1
ATOM 3387 N N . ASP B 1 91 ? -42.112 -64.691 -0.967 1.00 35.21 89 ASP B N 1
ATOM 3388 C CA . ASP B 1 91 ? -43.130 -64.506 -1.967 1.00 36.45 89 ASP B CA 1
ATOM 3389 C C . ASP B 1 91 ? -44.262 -63.642 -1.429 1.00 32.59 89 ASP B C 1
ATOM 3390 O O . ASP B 1 91 ? -44.824 -62.912 -2.160 1.00 32.15 89 ASP B O 1
ATOM 3395 N N . ILE B 1 92 ? -44.575 -63.755 -0.143 1.00 32.83 90 ILE B N 1
ATOM 3396 C CA . ILE B 1 92 ? -45.815 -63.198 0.417 1.00 33.38 90 ILE B CA 1
ATOM 3397 C C . ILE B 1 92 ? -45.482 -62.608 1.786 1.00 32.67 90 ILE B C 1
ATOM 3398 O O . ILE B 1 92 ? -44.736 -63.234 2.552 1.00 35.39 90 ILE B O 1
ATOM 3403 N N . ILE B 1 93 ? -46.060 -61.463 2.107 1.00 28.93 91 ILE B N 1
ATOM 3404 C CA . ILE B 1 93 ? -46.176 -61.038 3.489 1.00 28.82 91 ILE B CA 1
ATOM 3405 C C . ILE B 1 93 ? -47.689 -60.993 3.803 1.00 29.35 91 ILE B C 1
ATOM 3406 O O . ILE B 1 93 ? -48.464 -60.332 3.101 1.00 30.18 91 ILE B O 1
ATOM 3411 N N . HIS B 1 94 ? -48.092 -61.737 4.798 1.00 27.32 92 HIS B N 1
ATOM 3412 C CA . HIS B 1 94 ? -49.496 -61.788 5.271 1.00 26.46 92 HIS B CA 1
ATOM 3413 C C . HIS B 1 94 ? -49.565 -61.038 6.579 1.00 25.72 92 HIS B C 1
ATOM 3414 O O . HIS B 1 94 ? -49.049 -61.490 7.623 1.00 29.48 92 HIS B O 1
ATOM 3421 N N . ALA B 1 95 ? -50.163 -59.866 6.534 1.00 23.74 93 ALA B N 1
ATOM 3422 C CA . ALA B 1 95 ? -50.411 -59.095 7.708 1.00 23.01 93 ALA B CA 1
ATOM 3423 C C . ALA B 1 95 ? -51.751 -59.404 8.306 1.00 26.23 93 ALA B C 1
ATOM 3424 O O . ALA B 1 95 ? -52.776 -59.584 7.563 1.00 29.51 93 ALA B O 1
ATOM 3426 N N . HIS B 1 96 ? -51.752 -59.408 9.635 1.00 24.63 94 HIS B N 1
ATOM 3427 C CA . HIS B 1 96 ? -52.954 -59.529 10.449 1.00 26.28 94 HIS B CA 1
ATOM 3428 C C . HIS B 1 96 ? -53.194 -58.232 11.175 1.00 28.86 94 HIS B C 1
ATOM 3429 O O . HIS B 1 96 ? -52.370 -57.776 11.969 1.00 24.76 94 HIS B O 1
ATOM 3436 N N . TYR B 1 97 ? -54.382 -57.656 10.926 1.00 25.57 95 TYR B N 1
ATOM 3437 C CA . TYR B 1 97 ? -54.701 -56.260 11.149 1.00 26.17 95 TYR B CA 1
ATOM 3438 C C . TYR B 1 97 ? -54.250 -55.312 10.004 1.00 27.97 95 TYR B C 1
ATOM 3439 O O . TYR B 1 97 ? -53.092 -55.356 9.538 1.00 28.11 95 TYR B O 1
ATOM 3448 N N . ALA B 1 98 ? -55.130 -54.393 9.672 1.00 27.07 96 ALA B N 1
ATOM 3449 C CA . ALA B 1 98 ? -54.799 -53.213 8.811 1.00 26.92 96 ALA B CA 1
ATOM 3450 C C . ALA B 1 98 ? -53.807 -52.306 9.487 1.00 27.36 96 ALA B C 1
ATOM 3451 O O . ALA B 1 98 ? -52.743 -51.960 8.946 1.00 24.86 96 ALA B O 1
ATOM 3453 N N . LEU B 1 99 ? -54.089 -52.022 10.764 1.00 26.05 97 LEU B N 1
ATOM 3454 C CA . LEU B 1 99 ? -53.230 -51.178 11.537 1.00 25.43 97 LEU B CA 1
ATOM 3455 C C . LEU B 1 99 ? -52.682 -51.942 12.727 1.00 27.16 97 LEU B C 1
ATOM 3456 O O . LEU B 1 99 ? -53.461 -52.506 13.518 1.00 24.68 97 LEU B O 1
ATOM 3461 N N . PRO B 1 100 ? -51.341 -51.962 12.875 1.00 26.53 98 PRO B N 1
ATOM 3462 C CA . PRO B 1 100 ? -50.346 -51.320 11.940 1.00 26.72 98 PRO B CA 1
ATOM 3463 C C . PRO B 1 100 ? -49.846 -52.209 10.808 1.00 23.58 98 PRO B C 1
ATOM 3464 O O . PRO B 1 100 ? -49.160 -51.705 9.857 1.00 29.24 98 PRO B O 1
ATOM 3468 N N . HIS B 1 101 ? -50.141 -53.491 10.870 1.00 22.64 99 HIS B N 1
ATOM 3469 C CA . HIS B 1 101 ? -49.397 -54.485 10.125 1.00 24.47 99 HIS B CA 1
ATOM 3470 C C . HIS B 1 101 ? -49.475 -54.314 8.597 1.00 26.75 99 HIS B C 1
ATOM 3471 O O . HIS B 1 101 ? -48.481 -54.526 7.923 1.00 24.68 99 HIS B O 1
ATOM 3478 N N . ALA B 1 102 ? -50.627 -53.965 8.043 1.00 27.58 100 ALA B N 1
ATOM 3479 C CA . ALA B 1 102 ? -50.741 -53.877 6.558 1.00 25.56 100 ALA B CA 1
ATOM 3480 C C . ALA B 1 102 ? -49.989 -52.663 6.077 1.00 24.63 100 ALA B C 1
ATOM 3481 O O . ALA B 1 102 ? -49.351 -52.663 4.999 1.00 25.96 100 ALA B O 1
ATOM 3483 N N . VAL B 1 103 ? -50.003 -51.614 6.881 1.00 23.24 101 VAL B N 1
ATOM 3484 C CA . VAL B 1 103 ? -49.311 -50.392 6.554 1.00 24.35 101 VAL B CA 1
ATOM 3485 C C . VAL B 1 103 ? -47.808 -50.643 6.576 1.00 28.04 101 VAL B C 1
ATOM 3486 O O . VAL B 1 103 ? -47.094 -50.193 5.652 1.00 28.40 101 VAL B O 1
ATOM 3490 N N . CYS B 1 104 ? -47.344 -51.339 7.607 1.00 27.68 102 CYS B N 1
ATOM 3491 C CA . CYS B 1 104 ? -45.920 -51.730 7.686 1.00 29.25 102 CYS B CA 1
ATOM 3492 C C . CYS B 1 104 ? -45.499 -52.611 6.506 1.00 28.61 102 CYS B C 1
ATOM 3493 O O . CYS B 1 104 ? -44.399 -52.455 5.958 1.00 27.22 102 CYS B O 1
ATOM 3496 N N . ALA B 1 105 ? -46.350 -53.568 6.147 1.00 27.73 103 ALA B N 1
ATOM 3497 C CA . ALA B 1 105 ? -46.117 -54.414 4.946 1.00 27.50 103 ALA B CA 1
ATOM 3498 C C . ALA B 1 105 ? -46.007 -53.530 3.691 1.00 28.10 103 ALA B C 1
ATOM 3499 O O . ALA B 1 105 ? -45.114 -53.740 2.830 1.00 29.27 103 ALA B O 1
ATOM 3501 N N . TYR B 1 106 ? -46.912 -52.580 3.551 1.00 26.19 104 TYR B N 1
ATOM 3502 C CA . TYR B 1 106 ? -46.878 -51.668 2.436 1.00 28.75 104 TYR B CA 1
ATOM 3503 C C . TYR B 1 106 ? -45.543 -50.949 2.366 1.00 31.60 104 TYR B C 1
ATOM 3504 O O . TYR B 1 106 ? -44.940 -50.905 1.343 1.00 26.60 104 TYR B O 1
ATOM 3513 N N . LEU B 1 107 ? -45.117 -50.350 3.476 1.00 28.99 105 LEU B N 1
ATOM 3514 C CA . LEU B 1 107 ? -43.873 -49.602 3.486 1.00 28.80 105 LEU B CA 1
ATOM 3515 C C . LEU B 1 107 ? -42.719 -50.493 3.128 1.00 25.85 105 LEU B C 1
ATOM 3516 O O . LEU B 1 107 ? -41.832 -50.093 2.447 1.00 29.84 105 LEU B O 1
ATOM 3521 N N . ALA B 1 108 ? -42.757 -51.713 3.609 1.00 28.05 106 ALA B N 1
ATOM 3522 C CA . ALA B 1 108 ? -41.741 -52.668 3.297 1.00 28.73 106 ALA B CA 1
ATOM 3523 C C . ALA B 1 108 ? -41.669 -52.979 1.807 1.00 33.90 106 ALA B C 1
ATOM 3524 O O . ALA B 1 108 ? -40.616 -53.005 1.252 1.00 31.51 106 ALA B O 1
ATOM 3526 N N . LYS B 1 109 ? -42.806 -53.198 1.174 1.00 31.18 107 LYS B N 1
ATOM 3527 C CA . LYS B 1 109 ? -42.886 -53.411 -0.277 1.00 33.25 107 LYS B CA 1
ATOM 3528 C C . LYS B 1 109 ? -42.280 -52.255 -1.015 1.00 30.59 107 LYS B C 1
ATOM 3529 O O . LYS B 1 109 ? -41.491 -52.465 -1.917 1.00 29.35 107 LYS B O 1
ATOM 3535 N N . GLN B 1 110 ? -42.607 -51.033 -0.614 1.00 33.22 108 GLN B N 1
ATOM 3536 C CA . GLN B 1 110 ? -42.032 -49.872 -1.255 1.00 35.70 108 GLN B CA 1
ATOM 3537 C C . GLN B 1 110 ? -40.513 -49.824 -1.139 1.00 39.87 108 GLN B C 1
ATOM 3538 O O . GLN B 1 110 ? -39.841 -49.432 -2.107 1.00 34.26 108 GLN B O 1
ATOM 3544 N N . MET B 1 111 ? -39.972 -50.255 0.003 1.00 33.65 109 MET B N 1
ATOM 3545 C CA . MET B 1 111 ? -38.503 -50.252 0.206 1.00 36.45 109 MET B CA 1
ATOM 3546 C C . MET B 1 111 ? -37.816 -51.322 -0.581 1.00 37.50 109 MET B C 1
ATOM 3547 O O . MET B 1 111 ? -36.707 -51.112 -1.032 1.00 34.45 109 MET B O 1
ATOM 3552 N N . LEU B 1 112 ? -38.439 -52.490 -0.656 1.00 37.73 110 LEU B N 1
ATOM 3553 C CA . LEU B 1 112 ? -37.898 -53.592 -1.443 1.00 43.21 110 LEU B CA 1
ATOM 3554 C C . LEU B 1 112 ? -37.791 -53.302 -2.956 1.00 46.05 110 LEU B C 1
ATOM 3555 O O . LEU B 1 112 ? -36.908 -53.808 -3.616 1.00 44.98 110 LEU B O 1
ATOM 3560 N N . LYS B 1 113 ? -38.725 -52.540 -3.500 1.00 47.93 111 LYS B N 1
ATOM 3561 C CA . LYS B 1 113 ? -38.767 -52.243 -4.950 1.00 61.08 111 LYS B CA 1
ATOM 3562 C C . LYS B 1 113 ? -38.933 -53.516 -5.831 1.00 67.90 111 LYS B C 1
ATOM 3563 O O . LYS B 1 113 ? -38.475 -53.563 -6.977 1.00 61.08 111 LYS B O 1
ATOM 3569 N N . ARG B 1 114 ? -39.571 -54.546 -5.265 1.00 67.18 112 ARG B N 1
ATOM 3570 C CA . ARG B 1 114 ? -40.086 -55.671 -6.032 1.00 61.84 112 ARG B CA 1
ATOM 3571 C C . ARG B 1 114 ? -41.530 -55.930 -5.604 1.00 63.43 112 ARG B C 1
ATOM 3572 O O . ARG B 1 114 ? -42.034 -55.352 -4.609 1.00 64.94 112 ARG B O 1
ATOM 3580 N N . ASN B 1 115 ? -42.195 -56.807 -6.345 1.00 57.26 113 ASN B N 1
ATOM 3581 C CA . ASN B 1 115 ? -43.642 -56.908 -6.259 1.00 61.69 113 ASN B CA 1
ATOM 3582 C C . ASN B 1 115 ? -44.044 -58.059 -5.374 1.00 54.82 113 ASN B C 1
ATOM 3583 O O . ASN B 1 115 ? -44.756 -58.963 -5.820 1.00 62.18 113 ASN B O 1
ATOM 3588 N N . ILE B 1 116 ? -43.583 -58.043 -4.125 1.00 44.69 114 ILE B N 1
ATOM 3589 C CA . ILE B 1 116 ? -44.036 -59.031 -3.127 1.00 36.98 114 ILE B CA 1
ATOM 3590 C C . ILE B 1 116 ? -45.576 -58.897 -2.970 1.00 33.90 114 ILE B C 1
ATOM 3591 O O . ILE B 1 116 ? -46.079 -57.812 -3.036 1.00 33.62 114 ILE B O 1
ATOM 3596 N N . GLY B 1 117 ? -46.296 -60.009 -2.824 1.00 30.41 115 GLY B N 1
ATOM 3597 C CA . GLY B 1 117 ? -47.740 -60.010 -2.584 1.00 29.61 115 GLY B CA 1
ATOM 3598 C C . GLY B 1 117 ? -48.100 -59.727 -1.108 1.00 32.70 115 GLY B C 1
ATOM 3599 O O . GLY B 1 117 ? -47.515 -60.276 -0.161 1.00 27.55 115 GLY B O 1
ATOM 3600 N N . ILE B 1 118 ? -49.025 -58.832 -0.913 1.00 30.35 116 ILE B N 1
ATOM 3601 C CA . ILE B 1 118 ? -49.414 -58.475 0.419 1.00 31.14 116 ILE B CA 1
ATOM 3602 C C . ILE B 1 118 ? -50.796 -59.010 0.612 1.00 31.99 116 ILE B C 1
ATOM 3603 O O . ILE B 1 118 ? -51.688 -58.679 -0.176 1.00 28.24 116 ILE B O 1
ATOM 3608 N N . VAL B 1 119 ? -50.952 -59.864 1.616 1.00 30.24 117 VAL B N 1
ATOM 3609 C CA . VAL B 1 119 ? -52.255 -60.356 1.986 1.00 30.31 117 VAL B CA 1
ATOM 3610 C C . VAL B 1 119 ? -52.574 -59.752 3.353 1.00 30.13 117 VAL B C 1
ATOM 3611 O O . VAL B 1 119 ? -51.684 -59.743 4.240 1.00 25.84 117 VAL B O 1
ATOM 3615 N N . THR B 1 120 ? -53.798 -59.225 3.539 1.00 26.99 118 THR B N 1
ATOM 3616 C CA . THR B 1 120 ? -54.190 -58.576 4.818 1.00 27.28 118 THR B CA 1
ATOM 3617 C C . THR B 1 120 ? -55.442 -59.235 5.356 1.00 25.44 118 THR B C 1
ATOM 3618 O O . THR B 1 120 ? -56.446 -59.331 4.643 1.00 25.48 118 THR B O 1
ATOM 3622 N N . THR B 1 121 ? -55.401 -59.652 6.623 1.00 27.00 119 THR B N 1
ATOM 3623 C CA . THR B 1 121 ? -56.541 -60.235 7.300 1.00 23.25 119 THR B CA 1
ATOM 3624 C C . THR B 1 121 ? -57.013 -59.288 8.348 1.00 28.20 119 THR B C 1
ATOM 3625 O O . THR B 1 121 ? -56.265 -58.855 9.213 1.00 24.64 119 THR B O 1
ATOM 3629 N N . LEU B 1 122 ? -58.270 -58.908 8.199 1.00 24.63 120 LEU B N 1
ATOM 3630 C CA . LEU B 1 122 ? -58.992 -58.061 9.140 1.00 25.58 120 LEU B CA 1
ATOM 3631 C C . LEU B 1 122 ? -59.664 -58.935 10.205 1.00 24.23 120 LEU B C 1
ATOM 3632 O O . LEU B 1 122 ? -60.387 -59.887 9.885 1.00 25.13 120 LEU B O 1
ATOM 3637 N N . HIS B 1 123 ? -59.390 -58.624 11.489 1.00 25.98 121 HIS B N 1
ATOM 3638 C CA . HIS B 1 123 ? -59.958 -59.345 12.606 1.00 25.46 121 HIS B CA 1
ATOM 3639 C C . HIS B 1 123 ? -60.969 -58.579 13.426 1.00 26.54 121 HIS B C 1
ATOM 3640 O O . HIS B 1 123 ? -61.586 -59.164 14.320 1.00 26.83 121 HIS B O 1
ATOM 3647 N N . GLY B 1 124 ? -61.088 -57.301 13.162 1.00 24.21 122 GLY B N 1
ATOM 3648 C CA . GLY B 1 124 ? -62.051 -56.445 13.760 1.00 26.29 122 GLY B CA 1
ATOM 3649 C C . GLY B 1 124 ? -61.458 -55.331 14.539 1.00 24.88 122 GLY B C 1
ATOM 3650 O O . GLY B 1 124 ? -62.160 -54.442 14.936 1.00 24.62 122 GLY B O 1
ATOM 3651 N N . THR B 1 125 ? -60.135 -55.372 14.785 1.00 28.07 123 THR B N 1
ATOM 3652 C CA . THR B 1 125 ? -59.533 -54.408 15.620 1.00 24.82 123 THR B CA 1
ATOM 3653 C C . THR B 1 125 ? -59.466 -53.066 14.958 1.00 25.93 123 THR B C 1
ATOM 3654 O O . THR B 1 125 ? -59.327 -52.049 15.621 1.00 28.02 123 THR B O 1
ATOM 3658 N N . ASP B 1 126 ? -59.560 -53.013 13.631 1.00 25.56 124 ASP B N 1
ATOM 3659 C CA . ASP B 1 126 ? -59.480 -51.739 12.967 1.00 23.73 124 ASP B CA 1
ATOM 3660 C C . ASP B 1 126 ? -60.803 -50.984 13.222 1.00 24.80 124 ASP B C 1
ATOM 3661 O O . ASP B 1 126 ? -60.813 -49.772 13.345 1.00 25.86 124 ASP B O 1
ATOM 3666 N N . ILE B 1 127 ? -61.927 -51.709 13.322 1.00 25.26 125 ILE B N 1
ATOM 3667 C CA . ILE B 1 127 ? -63.203 -51.068 13.676 1.00 25.76 125 ILE B CA 1
ATOM 3668 C C . ILE B 1 127 ? -63.082 -50.513 15.112 1.00 23.54 125 ILE B C 1
ATOM 3669 O O . ILE B 1 127 ? -63.455 -49.393 15.379 1.00 25.79 125 ILE B O 1
ATOM 3674 N N . THR B 1 128 ? -62.542 -51.292 16.015 1.00 25.71 126 THR B N 1
ATOM 3675 C CA . THR B 1 128 ? -62.383 -50.842 17.408 1.00 30.85 126 THR B CA 1
ATOM 3676 C C . THR B 1 128 ? -61.596 -49.535 17.501 1.00 28.29 126 THR B C 1
ATOM 3677 O O . THR B 1 128 ? -62.061 -48.569 18.086 1.00 32.31 126 THR B O 1
ATOM 3681 N N . VAL B 1 129 ? -60.434 -49.511 16.851 1.00 31.76 127 VAL B N 1
ATOM 3682 C CA . VAL B 1 129 ? -59.510 -48.378 16.865 1.00 31.92 127 VAL B CA 1
ATOM 3683 C C . VAL B 1 129 ? -60.226 -47.205 16.294 1.00 32.77 127 VAL B C 1
ATOM 3684 O O . VAL B 1 129 ? -60.078 -46.069 16.733 1.00 31.46 127 VAL B O 1
ATOM 3688 N N . LEU B 1 130 ? -61.025 -47.455 15.265 1.00 33.95 128 LEU B N 1
ATOM 3689 C CA . LEU B 1 130 ? -61.722 -46.363 14.651 1.00 31.79 128 LEU B CA 1
ATOM 3690 C C . LEU B 1 130 ? -62.781 -45.746 15.552 1.00 30.62 128 LEU B C 1
ATOM 3691 O O . LEU B 1 130 ? -63.039 -44.584 15.452 1.00 35.34 128 LEU B O 1
ATOM 3696 N N . GLY B 1 131 ? -63.461 -46.543 16.343 1.00 29.58 129 GLY B N 1
ATOM 3697 C CA . GLY B 1 131 ? -64.435 -46.014 17.295 1.00 32.10 129 GLY B CA 1
ATOM 3698 C C . GLY B 1 131 ? -63.817 -45.089 18.335 1.00 30.50 129 GLY B C 1
ATOM 3699 O O . GLY B 1 131 ? -64.478 -44.190 18.811 1.00 28.72 129 GLY B O 1
ATOM 3700 N N . TYR B 1 132 ? -62.540 -45.291 18.668 1.00 29.42 130 TYR B N 1
ATOM 3701 C CA . TYR B 1 132 ? -61.829 -44.354 19.587 1.00 32.33 130 TYR B CA 1
ATOM 3702 C C . TYR B 1 132 ? -61.239 -43.167 18.855 1.00 34.22 130 TYR B C 1
ATOM 3703 O O . TYR B 1 132 ? -61.209 -42.048 19.372 1.00 34.12 130 TYR B O 1
ATOM 3712 N N . ASP B 1 133 ? -60.806 -43.391 17.618 1.00 34.25 131 ASP B N 1
ATOM 3713 C CA . ASP B 1 133 ? -60.292 -42.309 16.826 1.00 31.73 131 ASP B CA 1
ATOM 3714 C C . ASP B 1 133 ? -60.791 -42.388 15.390 1.00 34.94 131 ASP B C 1
ATOM 3715 O O . ASP B 1 133 ? -60.085 -42.906 14.530 1.00 33.14 131 ASP B O 1
ATOM 3720 N N . PRO B 1 134 ? -61.985 -41.809 15.136 1.00 35.63 132 PRO B N 1
ATOM 3721 C CA . PRO B 1 134 ? -62.567 -41.790 13.795 1.00 36.44 132 PRO B CA 1
ATOM 3722 C C . PRO B 1 134 ? -61.691 -41.148 12.756 1.00 40.71 132 PRO B C 1
ATOM 3723 O O . PRO B 1 134 ? -61.842 -41.445 11.579 1.00 43.07 132 PRO B O 1
ATOM 3727 N N . SER B 1 135 ? -60.719 -40.338 13.155 1.00 39.18 133 SER B N 1
ATOM 3728 C CA . SER B 1 135 ? -59.892 -39.706 12.147 1.00 41.68 133 SER B CA 1
ATOM 3729 C C . SER B 1 135 ? -58.911 -40.657 11.481 1.00 39.30 133 SER B C 1
ATOM 3730 O O . SER B 1 135 ? -58.343 -40.281 10.474 1.00 38.92 133 SER B O 1
ATOM 3733 N N . LEU B 1 136 ? -58.778 -41.904 11.950 1.00 36.00 134 LEU B N 1
ATOM 3734 C CA . LEU B 1 136 ? -57.927 -42.876 11.265 1.00 35.35 134 LEU B CA 1
ATOM 3735 C C . LEU B 1 136 ? -58.585 -43.517 10.028 1.00 34.38 134 LEU B C 1
ATOM 3736 O O . LEU B 1 136 ? -58.029 -44.464 9.423 1.00 26.56 134 LEU B O 1
ATOM 3741 N N . LYS B 1 137 ? -59.774 -43.045 9.649 1.00 32.57 135 LYS B N 1
ATOM 3742 C CA . LYS B 1 137 ? -60.555 -43.840 8.660 1.00 32.99 135 LYS B CA 1
ATOM 3743 C C . LYS B 1 137 ? -59.716 -43.978 7.353 1.00 28.38 135 LYS B C 1
ATOM 3744 O O . LYS B 1 137 ? -59.552 -45.069 6.760 1.00 28.88 135 LYS B O 1
ATOM 3750 N N . ASP B 1 138 ? -59.179 -42.874 6.924 1.00 29.78 136 ASP B N 1
ATOM 3751 C CA . ASP B 1 138 ? -58.545 -42.872 5.611 1.00 33.34 136 ASP B CA 1
ATOM 3752 C C . ASP B 1 138 ? -57.261 -43.658 5.588 1.00 30.99 136 ASP B C 1
ATOM 3753 O O . ASP B 1 138 ? -56.875 -44.256 4.587 1.00 28.21 136 ASP B O 1
ATOM 3758 N N . LEU B 1 139 ? -56.581 -43.674 6.720 1.00 28.94 137 LEU B N 1
ATOM 3759 C CA . LEU B 1 139 ? -55.371 -44.519 6.852 1.00 28.15 137 LEU B CA 1
ATOM 3760 C C . LEU B 1 139 ? -55.708 -45.987 6.785 1.00 26.09 137 LEU B C 1
ATOM 3761 O O . LEU B 1 139 ? -55.020 -46.782 6.149 1.00 28.78 137 LEU B O 1
ATOM 3766 N N . ILE B 1 140 ? -56.833 -46.362 7.374 1.00 26.73 138 ILE B N 1
ATOM 3767 C CA . ILE B 1 140 ? -57.242 -47.731 7.327 1.00 26.72 138 ILE B CA 1
ATOM 3768 C C . ILE B 1 140 ? -57.684 -48.094 5.917 1.00 26.83 138 ILE B C 1
ATOM 3769 O O . ILE B 1 140 ? -57.351 -49.161 5.399 1.00 25.21 138 ILE B O 1
ATOM 3774 N N . ARG B 1 141 ? -58.401 -47.193 5.288 1.00 27.88 139 ARG B N 1
ATOM 3775 C CA . ARG B 1 141 ? -58.743 -47.414 3.889 1.00 29.83 139 ARG B CA 1
ATOM 3776 C C . ARG B 1 141 ? -57.488 -47.581 3.000 1.00 25.40 139 ARG B C 1
ATOM 3777 O O . ARG B 1 141 ? -57.376 -48.518 2.180 1.00 29.22 139 ARG B O 1
ATOM 3785 N N . PHE B 1 142 ? -56.534 -46.698 3.219 1.00 27.04 140 PHE B N 1
ATOM 3786 C CA . PHE B 1 142 ? -55.251 -46.811 2.540 1.00 25.61 140 PHE B CA 1
ATOM 3787 C C . PHE B 1 142 ? -54.635 -48.147 2.727 1.00 24.57 140 PHE B C 1
ATOM 3788 O O . PHE B 1 142 ? -54.255 -48.757 1.721 1.00 27.05 140 PHE B O 1
ATOM 3796 N N . ALA B 1 143 ? -54.557 -48.629 3.986 1.00 29.37 141 ALA B N 1
ATOM 3797 C CA . ALA B 1 143 ? -53.972 -49.919 4.333 1.00 26.77 141 ALA B CA 1
ATOM 3798 C C . ALA B 1 143 ? -54.618 -51.051 3.549 1.00 27.64 141 ALA B C 1
ATOM 3799 O O . ALA B 1 143 ? -53.955 -51.952 3.033 1.00 25.77 141 ALA B O 1
ATOM 3801 N N . ILE B 1 144 ? -55.946 -50.986 3.437 1.00 27.83 142 ILE B N 1
ATOM 3802 C CA . ILE B 1 144 ? -56.690 -52.015 2.783 1.00 24.90 142 ILE B CA 1
ATOM 3803 C C . ILE B 1 144 ? -56.406 -51.892 1.318 1.00 23.78 142 ILE B C 1
ATOM 3804 O O . ILE B 1 144 ? -56.083 -52.877 0.692 1.00 25.55 142 ILE B O 1
ATOM 3809 N N . GLU B 1 145 ? -56.483 -50.678 0.784 1.00 25.76 143 GLU B N 1
ATOM 3810 C CA . GLU B 1 145 ? -56.409 -50.532 -0.676 1.00 28.90 143 GLU B CA 1
ATOM 3811 C C . GLU B 1 145 ? -55.001 -50.840 -1.167 1.00 30.43 143 GLU B C 1
ATOM 3812 O O . GLU B 1 145 ? -54.814 -51.298 -2.281 1.00 31.00 143 GLU B O 1
ATOM 3818 N N . SER B 1 146 ? -53.995 -50.643 -0.300 1.00 30.40 144 SER B N 1
ATOM 3819 C CA . SER B 1 146 ? -52.598 -50.988 -0.670 1.00 29.71 144 SER B CA 1
ATOM 3820 C C . SER B 1 146 ? -52.253 -52.438 -0.521 1.00 31.36 144 SER B C 1
ATOM 3821 O O . SER B 1 146 ? -51.091 -52.768 -0.644 1.00 37.52 144 SER B O 1
ATOM 3824 N N . SER B 1 147 ? -53.177 -53.286 -0.083 1.00 29.20 145 SER B N 1
ATOM 3825 C CA . SER B 1 147 ? -52.900 -54.721 0.049 1.00 27.32 145 SER B CA 1
ATOM 3826 C C . SER B 1 147 ? -53.348 -55.350 -1.293 1.00 31.09 145 SER B C 1
ATOM 3827 O O . SER B 1 147 ? -54.220 -54.794 -1.938 1.00 32.66 145 SER B O 1
ATOM 3830 N N . ASP B 1 148 ? -52.769 -56.469 -1.711 1.00 29.73 146 ASP B N 1
ATOM 3831 C CA . ASP B 1 148 ? -53.165 -57.097 -2.944 1.00 32.52 146 ASP B CA 1
ATOM 3832 C C . ASP B 1 148 ? -54.418 -57.888 -2.711 1.00 32.83 146 ASP B C 1
ATOM 3833 O O . ASP B 1 148 ? -55.265 -57.860 -3.530 1.00 28.46 146 ASP B O 1
ATOM 3838 N N . ARG B 1 149 ? -54.516 -58.639 -1.630 1.00 26.51 147 ARG B N 1
ATOM 3839 C CA . ARG B 1 149 ? -55.762 -59.323 -1.321 1.00 25.96 147 ARG B CA 1
ATOM 3840 C C . ARG B 1 149 ? -56.100 -59.091 0.149 1.00 27.67 147 ARG B C 1
ATOM 3841 O O . ARG B 1 149 ? -55.194 -59.060 1.013 1.00 30.67 147 ARG B O 1
ATOM 3849 N N . VAL B 1 150 ? -57.376 -58.951 0.452 1.00 28.16 148 VAL B N 1
ATOM 3850 C CA . VAL B 1 150 ? -57.825 -58.641 1.851 1.00 26.42 148 VAL B CA 1
ATOM 3851 C C . VAL B 1 150 ? -58.900 -59.641 2.193 1.00 29.51 148 VAL B C 1
ATOM 3852 O O . VAL B 1 150 ? -59.800 -59.915 1.353 1.00 27.58 148 VAL B O 1
ATOM 3856 N N . THR B 1 151 ? -58.780 -60.240 3.383 1.00 27.28 149 THR B N 1
ATOM 3857 C CA . THR B 1 151 ? -59.768 -61.166 3.911 1.00 27.74 149 THR B CA 1
ATOM 3858 C C . THR B 1 151 ? -60.330 -60.606 5.209 1.00 29.53 149 THR B C 1
ATOM 3859 O O . THR B 1 151 ? -59.723 -59.702 5.799 1.00 28.01 149 THR B O 1
ATOM 3863 N N . ALA B 1 152 ? -61.532 -61.066 5.563 1.00 26.84 150 ALA B N 1
ATOM 3864 C CA . ALA B 1 152 ? -62.133 -60.782 6.881 1.00 28.50 150 ALA B CA 1
ATOM 3865 C C . ALA B 1 152 ? -62.657 -62.062 7.485 1.00 30.68 150 ALA B C 1
ATOM 3866 O O . ALA B 1 152 ? -63.040 -63.020 6.798 1.00 27.97 150 ALA B O 1
ATOM 3868 N N . VAL B 1 153 ? -62.569 -62.113 8.810 1.00 27.86 151 VAL B N 1
ATOM 3869 C CA . VAL B 1 153 ? -62.908 -63.296 9.535 1.00 29.03 151 VAL B CA 1
ATOM 3870 C C . VAL B 1 153 ? -64.423 -63.549 9.564 1.00 28.13 151 VAL B C 1
ATOM 3871 O O . VAL B 1 153 ? -64.828 -64.617 9.961 1.00 30.03 151 VAL B O 1
ATOM 3875 N N . SER B 1 154 ? -65.235 -62.558 9.198 1.00 30.57 152 SER B N 1
ATOM 3876 C CA . SER B 1 154 ? -66.648 -62.827 8.946 1.00 30.69 152 SER B CA 1
ATOM 3877 C C . SER B 1 154 ? -67.229 -61.912 7.899 1.00 31.46 152 SER B C 1
ATOM 3878 O O . SER B 1 154 ? -66.733 -60.828 7.684 1.00 26.48 152 SER B O 1
ATOM 3881 N N . SER B 1 155 ? -68.325 -62.313 7.263 1.00 32.24 153 SER B N 1
ATOM 3882 C CA . SER B 1 155 ? -68.981 -61.385 6.336 1.00 31.20 153 SER B CA 1
ATOM 3883 C C . SER B 1 155 ? -69.519 -60.152 7.022 1.00 29.58 153 SER B C 1
ATOM 3884 O O . SER B 1 155 ? -69.542 -59.088 6.440 1.00 28.33 153 SER B O 1
ATOM 3887 N N . ALA B 1 156 ? -69.945 -60.247 8.303 1.00 28.16 154 ALA B N 1
ATOM 3888 C CA . ALA B 1 156 ? -70.443 -59.089 8.978 1.00 24.13 154 ALA B CA 1
ATOM 3889 C C . ALA B 1 156 ? -69.331 -58.068 9.137 1.00 26.34 154 ALA B C 1
ATOM 3890 O O . ALA B 1 156 ? -69.553 -56.873 9.020 1.00 29.56 154 ALA B O 1
ATOM 3892 N N . LEU B 1 157 ? -68.132 -58.527 9.456 1.00 27.82 155 LEU B N 1
ATOM 3893 C CA . LEU B 1 157 ? -67.014 -57.589 9.618 1.00 27.07 155 LEU B CA 1
ATOM 3894 C C . LEU B 1 157 ? -66.716 -56.932 8.285 1.00 22.31 155 LEU B C 1
ATOM 3895 O O . LEU B 1 157 ? -66.516 -55.713 8.197 1.00 24.59 155 LEU B O 1
ATOM 3900 N N . ALA B 1 158 ? -66.746 -57.726 7.219 1.00 26.69 156 ALA B N 1
ATOM 3901 C CA . ALA B 1 158 ? -66.460 -57.171 5.895 1.00 24.98 156 ALA B CA 1
ATOM 3902 C C . ALA B 1 158 ? -67.482 -56.099 5.639 1.00 25.46 156 ALA B C 1
ATOM 3903 O O . ALA B 1 158 ? -67.150 -55.054 5.177 1.00 24.72 156 ALA B O 1
ATOM 3905 N N . ALA B 1 159 ? -68.731 -56.316 6.050 1.00 31.26 157 ALA B N 1
ATOM 3906 C CA . ALA B 1 159 ? -69.808 -55.304 5.732 1.00 30.82 157 ALA B CA 1
ATOM 3907 C C . ALA B 1 159 ? -69.635 -54.055 6.549 1.00 29.69 157 ALA B C 1
ATOM 3908 O O . ALA B 1 159 ? -69.842 -52.948 6.065 1.00 25.11 157 ALA B O 1
ATOM 3910 N N . GLU B 1 160 ? -69.193 -54.220 7.808 1.00 26.84 158 GLU B N 1
ATOM 3911 C CA . GLU B 1 160 ? -68.951 -53.100 8.656 1.00 28.32 158 GLU B CA 1
ATOM 3912 C C . GLU B 1 160 ? -67.739 -52.257 8.182 1.00 26.16 158 GLU B C 1
ATOM 3913 O O . GLU B 1 160 ? -67.709 -51.013 8.296 1.00 25.98 158 GLU B O 1
ATOM 3919 N N . THR B 1 161 ? -66.772 -52.929 7.586 1.00 25.91 159 THR B N 1
ATOM 3920 C CA . THR B 1 161 ? -65.618 -52.223 7.036 1.00 27.45 159 THR B CA 1
ATOM 3921 C C . THR B 1 161 ? -66.070 -51.430 5.835 1.00 25.03 159 THR B C 1
ATOM 3922 O O . THR B 1 161 ? -65.768 -50.257 5.732 1.00 26.08 159 THR B O 1
ATOM 3926 N N . TYR B 1 162 ? -66.852 -52.055 4.963 1.00 28.14 160 TYR B N 1
ATOM 3927 C CA . TYR B 1 162 ? -67.427 -51.298 3.818 1.00 28.48 160 TYR B CA 1
ATOM 3928 C C . TYR B 1 162 ? -68.222 -50.080 4.218 1.00 30.24 160 TYR B C 1
ATOM 3929 O O . TYR B 1 162 ? -68.116 -49.036 3.584 1.00 30.96 160 TYR B O 1
ATOM 3938 N N . ASP B 1 163 ? -69.000 -50.201 5.309 1.00 31.65 161 ASP B N 1
ATOM 3939 C CA . ASP B 1 163 ? -69.800 -49.084 5.843 1.00 31.42 161 ASP B CA 1
ATOM 3940 C C . ASP B 1 163 ? -68.916 -47.958 6.415 1.00 33.85 161 ASP B C 1
ATOM 3941 O O . ASP B 1 163 ? -69.085 -46.797 6.054 1.00 34.73 161 ASP B O 1
ATOM 3946 N N . LEU B 1 164 ? -67.923 -48.313 7.214 1.00 25.91 162 LEU B N 1
ATOM 3947 C CA . LEU B 1 164 ? -67.210 -47.310 7.996 1.00 31.00 162 LEU B CA 1
ATOM 3948 C C . LEU B 1 164 ? -65.939 -46.857 7.317 1.00 29.74 162 LEU B C 1
ATOM 3949 O O . LEU B 1 164 ? -65.548 -45.710 7.494 1.00 33.28 162 LEU B O 1
ATOM 3954 N N . ILE B 1 165 ? -65.323 -47.734 6.554 1.00 28.75 163 ILE B N 1
ATOM 3955 C CA . ILE B 1 165 ? -64.067 -47.458 5.880 1.00 29.58 163 ILE B CA 1
ATOM 3956 C C . ILE B 1 165 ? -64.255 -47.196 4.379 1.00 28.57 163 ILE B C 1
ATOM 3957 O O . ILE B 1 165 ? -63.590 -46.389 3.827 1.00 31.66 163 ILE B O 1
ATOM 3962 N N . LYS B 1 166 ? -65.168 -47.898 3.742 1.00 28.92 164 LYS B N 1
ATOM 3963 C CA . LYS B 1 166 ? -65.485 -47.679 2.348 1.00 29.72 164 LYS B CA 1
ATOM 3964 C C . LYS B 1 166 ? -64.297 -47.803 1.368 1.00 27.38 164 LYS B C 1
ATOM 3965 O O . LYS B 1 166 ? -64.113 -46.975 0.538 1.00 25.05 164 LYS B O 1
ATOM 3971 N N . PRO B 1 167 ? -63.493 -48.838 1.479 1.00 25.41 165 PRO B N 1
ATOM 3972 C CA . PRO B 1 167 ? -62.344 -48.925 0.589 1.00 27.48 165 PRO B CA 1
ATOM 3973 C C . PRO B 1 167 ? -62.700 -49.457 -0.768 1.00 26.72 165 PRO B C 1
ATOM 3974 O O . PRO B 1 167 ? -63.589 -50.293 -0.899 1.00 26.34 165 PRO B O 1
ATOM 3978 N N . GLU B 1 168 ? -61.916 -49.049 -1.746 1.00 26.68 166 GLU B N 1
ATOM 3979 C CA . GLU B 1 168 ? -61.975 -49.671 -3.041 1.00 27.94 166 GLU B CA 1
ATOM 3980 C C . GLU B 1 168 ? -61.172 -50.993 -3.089 1.00 29.61 166 GLU B C 1
ATOM 3981 O O . GLU B 1 168 ? -60.060 -51.049 -3.578 1.00 31.57 166 GLU B O 1
ATOM 3987 N N . LYS B 1 169 ? -61.756 -52.076 -2.622 1.00 30.05 167 LYS B N 1
ATOM 3988 C CA . LYS B 1 169 ? -61.053 -53.322 -2.429 1.00 28.66 167 LYS B CA 1
ATOM 3989 C C . LYS B 1 169 ? -62.067 -54.383 -2.167 1.00 30.26 167 LYS B C 1
ATOM 3990 O O . LYS B 1 169 ? -62.962 -54.134 -1.364 1.00 29.82 167 LYS B O 1
ATOM 3996 N N . LYS B 1 170 ? -61.949 -55.562 -2.788 1.00 28.93 168 LYS B N 1
ATOM 3997 C CA . LYS B 1 170 ? -62.805 -56.683 -2.418 1.00 24.83 168 LYS B CA 1
ATOM 3998 C C . LYS B 1 170 ? -62.321 -57.272 -1.060 1.00 30.94 168 LYS B C 1
ATOM 3999 O O . LYS B 1 170 ? -61.149 -57.536 -0.902 1.00 28.76 168 LYS B O 1
ATOM 4005 N N . ILE B 1 171 ? -63.212 -57.438 -0.090 1.00 27.24 169 ILE B N 1
ATOM 4006 C CA . ILE B 1 171 ? -62.836 -58.071 1.182 1.00 28.92 169 ILE B CA 1
ATOM 4007 C C . ILE B 1 171 ? -63.458 -59.457 1.201 1.00 27.58 169 ILE B C 1
ATOM 4008 O O . ILE B 1 171 ? -64.689 -59.585 1.175 1.00 28.30 169 ILE B O 1
ATOM 4013 N N . GLU B 1 172 ? -62.622 -60.483 1.199 1.00 27.08 170 GLU B N 1
ATOM 4014 C CA . GLU B 1 172 ? -63.060 -61.849 1.082 1.00 28.21 170 GLU B CA 1
ATOM 4015 C C . GLU B 1 172 ? -63.253 -62.428 2.446 1.00 32.07 170 GLU B C 1
ATOM 4016 O O . GLU B 1 172 ? -62.375 -62.283 3.296 1.00 30.21 170 GLU B O 1
ATOM 4022 N N . THR B 1 173 ? -64.355 -63.142 2.648 1.00 29.01 171 THR B N 1
ATOM 4023 C CA . THR B 1 173 ? -64.602 -63.748 3.959 1.00 29.69 171 THR B CA 1
ATOM 4024 C C . THR B 1 173 ? -63.845 -65.035 4.053 1.00 28.72 171 THR B C 1
ATOM 4025 O O . THR B 1 173 ? -63.999 -65.884 3.175 1.00 27.44 171 THR B O 1
ATOM 4029 N N . ILE B 1 174 ? -62.958 -65.176 5.057 1.00 28.88 172 ILE B N 1
ATOM 4030 C CA . ILE B 1 174 ? -62.369 -66.466 5.398 1.00 29.10 172 ILE B CA 1
ATOM 4031 C C . ILE B 1 174 ? -62.455 -66.595 6.903 1.00 30.71 172 ILE B C 1
ATOM 4032 O O . ILE B 1 174 ? -61.932 -65.769 7.622 1.00 31.07 172 ILE B O 1
ATOM 4037 N N . TYR B 1 175 ? -63.183 -67.583 7.352 1.00 30.46 173 TYR B N 1
ATOM 4038 C CA . TYR B 1 175 ? -63.473 -67.742 8.760 1.00 33.80 173 TYR B CA 1
ATOM 4039 C C . TYR B 1 175 ? -62.243 -68.214 9.510 1.00 29.32 173 TYR B C 1
ATOM 4040 O O . TYR B 1 175 ? -61.288 -68.659 8.953 1.00 25.45 173 TYR B O 1
ATOM 4049 N N . ASN B 1 176 ? -62.321 -68.051 10.803 1.00 31.89 174 ASN B N 1
ATOM 4050 C CA . ASN B 1 176 ? -61.482 -68.721 11.734 1.00 33.64 174 ASN B CA 1
ATOM 4051 C C . ASN B 1 176 ? -61.726 -70.243 11.846 1.00 34.41 174 ASN B C 1
ATOM 4052 O O . ASN B 1 176 ? -62.734 -70.776 11.345 1.00 34.53 174 ASN B O 1
ATOM 4057 N N . PHE B 1 177 ? -60.772 -70.911 12.473 1.00 31.92 175 PHE B N 1
ATOM 4058 C CA . PHE B 1 177 ? -60.747 -72.345 12.649 1.00 34.90 175 PHE B CA 1
ATOM 4059 C C . PHE B 1 177 ? -60.037 -72.690 13.954 1.00 34.01 175 PHE B C 1
ATOM 4060 O O . PHE B 1 177 ? -59.453 -71.847 14.553 1.00 35.34 175 PHE B O 1
ATOM 4068 N N . ILE B 1 178 ? -60.095 -73.934 14.387 1.00 44.42 176 ILE B N 1
ATOM 4069 C CA . ILE B 1 178 ? -59.358 -74.343 15.584 1.00 49.53 176 ILE B CA 1
ATOM 4070 C C . ILE B 1 178 ? -58.474 -75.533 15.328 1.00 50.05 176 ILE B C 1
ATOM 4071 O O . ILE B 1 178 ? -58.750 -76.317 14.466 1.00 53.36 176 ILE B O 1
ATOM 4076 N N . ASP B 1 179 ? -57.414 -75.662 16.106 1.00 54.67 177 ASP B N 1
ATOM 4077 C CA . ASP B 1 179 ? -56.584 -76.858 16.078 1.00 57.90 177 ASP B CA 1
ATOM 4078 C C . ASP B 1 179 ? -57.369 -78.130 16.382 1.00 56.62 177 ASP B C 1
ATOM 4079 O O . ASP B 1 179 ? -58.211 -78.546 15.589 1.00 63.30 177 ASP B O 1
ATOM 4081 N N . LYS B 1 186 ? -61.810 -85.561 27.625 1.00 60.92 184 LYS B N 1
ATOM 4082 C CA . LYS B 1 186 ? -61.273 -86.840 28.097 1.00 66.74 184 LYS B CA 1
ATOM 4083 C C . LYS B 1 186 ? -61.686 -87.101 29.572 1.00 71.09 184 LYS B C 1
ATOM 4084 O O . LYS B 1 186 ? -62.861 -87.380 29.826 1.00 74.14 184 LYS B O 1
ATOM 4086 N N . ASN B 1 187 ? -60.779 -86.994 30.549 1.00 64.68 185 ASN B N 1
ATOM 4087 C CA . ASN B 1 187 ? -61.207 -87.187 31.950 1.00 60.01 185 ASN B CA 1
ATOM 4088 C C . ASN B 1 187 ? -61.850 -85.960 32.579 1.00 51.27 185 ASN B C 1
ATOM 4089 O O . ASN B 1 187 ? -61.219 -85.279 33.382 1.00 52.61 185 ASN B O 1
ATOM 4094 N N . THR B 1 188 ? -63.115 -85.703 32.257 1.00 49.31 186 THR B N 1
ATOM 4095 C CA . THR B 1 188 ? -63.855 -84.586 32.870 1.00 50.52 186 THR B CA 1
ATOM 4096 C C . THR B 1 188 ? -64.074 -84.794 34.384 1.00 50.58 186 THR B C 1
ATOM 4097 O O . THR B 1 188 ? -64.244 -83.831 35.154 1.00 45.25 186 THR B O 1
ATOM 4101 N N . ALA B 1 189 ? -64.094 -86.048 34.817 1.00 50.48 187 ALA B N 1
ATOM 4102 C CA . ALA B 1 189 ? -64.285 -86.344 36.255 1.00 46.14 187 ALA B CA 1
ATOM 4103 C C . ALA B 1 189 ? -63.149 -85.694 37.044 1.00 46.27 187 ALA B C 1
ATOM 4104 O O . ALA B 1 189 ? -63.391 -84.877 37.923 1.00 44.51 187 ALA B O 1
ATOM 4106 N N . ALA B 1 190 ? -61.914 -86.008 36.664 1.00 43.95 188 ALA B N 1
ATOM 4107 C CA . ALA B 1 190 ? -60.749 -85.425 37.266 1.00 42.33 188 ALA B CA 1
ATOM 4108 C C . ALA B 1 190 ? -60.747 -83.904 37.244 1.00 46.90 188 ALA B C 1
ATOM 4109 O O . ALA B 1 190 ? -60.352 -83.257 38.200 1.00 44.26 188 ALA B O 1
ATOM 4111 N N . ILE B 1 191 ? -61.240 -83.306 36.168 1.00 45.27 189 ILE B N 1
ATOM 4112 C CA . ILE B 1 191 ? -61.143 -81.888 36.056 1.00 42.60 189 ILE B CA 1
ATOM 4113 C C . ILE B 1 191 ? -62.147 -81.279 37.005 1.00 45.48 189 ILE B C 1
ATOM 4114 O O . ILE B 1 191 ? -61.858 -80.298 37.661 1.00 50.58 189 ILE B O 1
ATOM 4119 N N . LYS B 1 192 ? -63.341 -81.859 37.082 1.00 46.53 190 LYS B N 1
ATOM 4120 C CA . LYS B 1 192 ? -64.347 -81.348 37.994 1.00 45.46 190 LYS B CA 1
ATOM 4121 C C . LYS B 1 192 ? -63.875 -81.498 39.437 1.00 50.08 190 LYS B C 1
ATOM 4122 O O . LYS B 1 192 ? -64.110 -80.618 40.269 1.00 44.87 190 LYS B O 1
ATOM 4128 N N . GLU B 1 193 ? -63.178 -82.596 39.700 1.00 51.41 191 GLU B N 1
ATOM 4129 C CA . GLU B 1 193 ? -62.675 -82.877 41.025 1.00 60.44 191 GLU B CA 1
ATOM 4130 C C . GLU B 1 193 ? -61.677 -81.789 41.356 1.00 59.09 191 GLU B C 1
ATOM 4131 O O . GLU B 1 193 ? -61.754 -81.182 42.420 1.00 65.60 191 GLU B O 1
ATOM 4137 N N . LYS B 1 194 ? -60.775 -81.504 40.435 1.00 54.70 192 LYS B N 1
ATOM 4138 C CA . LYS B 1 194 ? -59.771 -80.483 40.692 1.00 58.02 192 LYS B CA 1
ATOM 4139 C C . LYS B 1 194 ? -60.441 -79.164 41.007 1.00 51.37 192 LYS B C 1
ATOM 4140 O O . LYS B 1 194 ? -60.207 -78.587 42.028 1.00 53.77 192 LYS B O 1
ATOM 4146 N N . HIS B 1 195 ? -61.332 -78.702 40.172 1.00 53.61 193 HIS B N 1
ATOM 4147 C CA . HIS B 1 195 ? -61.989 -77.447 40.459 1.00 50.32 193 HIS B CA 1
ATOM 4148 C C . HIS B 1 195 ? -63.097 -77.562 41.464 1.00 43.88 193 HIS B C 1
ATOM 4149 O O . HIS B 1 195 ? -63.894 -76.687 41.629 1.00 42.23 193 HIS B O 1
ATOM 4156 N N . GLY B 1 196 ? -63.109 -78.657 42.175 1.00 51.47 194 GLY B N 1
ATOM 4157 C CA . GLY B 1 196 ? -64.109 -78.872 43.189 1.00 47.98 194 GLY B CA 1
ATOM 4158 C C . GLY B 1 196 ? -65.510 -78.762 42.669 1.00 52.74 194 GLY B C 1
ATOM 4159 O O . GLY B 1 196 ? -66.373 -78.213 43.323 1.00 49.99 194 GLY B O 1
ATOM 4160 N N . ILE B 1 197 ? -65.745 -79.286 41.480 1.00 51.39 195 ILE B N 1
ATOM 4161 C CA . ILE B 1 197 ? -67.083 -79.295 40.936 1.00 54.96 195 ILE B CA 1
ATOM 4162 C C . ILE B 1 197 ? -67.725 -80.625 41.233 1.00 50.06 195 ILE B C 1
ATOM 4163 O O . ILE B 1 197 ? -67.110 -81.633 41.057 1.00 46.12 195 ILE B O 1
ATOM 4168 N N . LEU B 1 198 ? -68.972 -80.615 41.655 1.00 50.89 196 LEU B N 1
ATOM 4169 C CA . LEU B 1 198 ? -69.651 -81.842 41.990 1.00 53.47 196 LEU B CA 1
ATOM 4170 C C . LEU B 1 198 ? -70.445 -82.429 40.839 1.00 57.37 196 LEU B C 1
ATOM 4171 O O . LEU B 1 198 ? -71.084 -81.727 40.073 1.00 46.60 196 LEU B O 1
ATOM 4176 N N . PRO B 1 199 ? -70.427 -83.743 40.763 1.00 58.99 197 PRO B N 1
ATOM 4177 C CA . PRO B 1 199 ? -71.073 -84.401 39.639 1.00 62.43 197 PRO B CA 1
ATOM 4178 C C . PRO B 1 199 ? -72.502 -83.913 39.514 1.00 57.66 197 PRO B C 1
ATOM 4179 O O . PRO B 1 199 ? -73.092 -84.001 38.473 1.00 60.80 197 PRO B O 1
ATOM 4183 N N . ASP B 1 200 ? -73.020 -83.410 40.618 1.00 60.53 198 ASP B N 1
ATOM 4184 C CA . ASP B 1 200 ? -74.344 -82.788 40.755 1.00 62.79 198 ASP B CA 1
ATOM 4185 C C . ASP B 1 200 ? -74.590 -81.475 39.953 1.00 63.61 198 ASP B C 1
ATOM 4186 O O . ASP B 1 200 ? -75.737 -81.114 39.645 1.00 50.80 198 ASP B O 1
ATOM 4191 N N . GLU B 1 201 ? -73.518 -80.729 39.671 1.00 56.04 199 GLU B N 1
ATOM 4192 C CA . GLU B 1 201 ? -73.654 -79.318 39.287 1.00 59.04 199 GLU B CA 1
ATOM 4193 C C . GLU B 1 201 ? -73.581 -79.059 37.794 1.00 55.00 199 GLU B C 1
ATOM 4194 O O . GLU B 1 201 ? -72.732 -79.629 37.102 1.00 54.11 199 GLU B O 1
ATOM 4200 N N . LYS B 1 202 ? -74.455 -78.177 37.321 1.00 53.27 200 LYS B N 1
ATOM 4201 C CA . LYS B 1 202 ? -74.386 -77.666 35.960 1.00 57.59 200 LYS B CA 1
ATOM 4202 C C . LYS B 1 202 ? -73.180 -76.763 35.848 1.00 55.38 200 LYS B C 1
ATOM 4203 O O . LYS B 1 202 ? -72.765 -76.125 36.820 1.00 56.96 200 LYS B O 1
ATOM 4209 N N . VAL B 1 203 ? -72.608 -76.687 34.660 1.00 47.88 201 VAL B N 1
ATOM 4210 C CA . VAL B 1 203 ? -71.429 -75.863 34.483 1.00 47.18 201 VAL B CA 1
ATOM 4211 C C . VAL B 1 203 ? -71.657 -74.879 33.324 1.00 47.54 201 VAL B C 1
ATOM 4212 O O . VAL B 1 203 ? -71.915 -75.283 32.211 1.00 38.97 201 VAL B O 1
ATOM 4216 N N . VAL B 1 204 ? -71.606 -73.590 33.632 1.00 40.53 202 VAL B N 1
ATOM 4217 C CA . VAL B 1 204 ? -71.708 -72.534 32.637 1.00 43.14 202 VAL B CA 1
ATOM 4218 C C . VAL B 1 204 ? -70.309 -71.978 32.440 1.00 43.17 202 VAL B C 1
ATOM 4219 O O . VAL B 1 204 ? -69.580 -71.797 33.444 1.00 39.80 202 VAL B O 1
ATOM 4223 N N . ILE B 1 205 ? -69.881 -71.778 31.171 1.00 37.65 203 ILE B N 1
ATOM 4224 C CA . ILE B 1 205 ? -68.573 -71.132 30.901 1.00 35.75 203 ILE B CA 1
ATOM 4225 C C . ILE B 1 205 ? -68.645 -69.839 30.056 1.00 40.77 203 ILE B C 1
ATOM 4226 O O . ILE B 1 205 ? -69.590 -69.597 29.285 1.00 33.23 203 ILE B O 1
ATOM 4231 N N . HIS B 1 206 ? -67.684 -68.960 30.335 1.00 45.93 204 HIS B N 1
ATOM 4232 C CA . HIS B 1 206 ? -67.452 -67.725 29.617 1.00 41.54 204 HIS B CA 1
ATOM 4233 C C . HIS B 1 206 ? -65.945 -67.440 29.591 1.00 43.11 204 HIS B C 1
ATOM 4234 O O . HIS B 1 206 ? -65.283 -67.358 30.638 1.00 42.50 204 HIS B O 1
ATOM 4241 N N . VAL B 1 207 ? -65.412 -67.270 28.385 1.00 38.84 205 VAL B N 1
ATOM 4242 C CA . VAL B 1 207 ? -63.984 -67.059 28.141 1.00 34.19 205 VAL B CA 1
ATOM 4243 C C . VAL B 1 207 ? -63.883 -65.777 27.311 1.00 36.76 205 VAL B C 1
ATOM 4244 O O . VAL B 1 207 ? -64.502 -65.679 26.213 1.00 32.92 205 VAL B O 1
ATOM 4248 N N . SER B 1 208 ? -63.220 -64.770 27.880 1.00 34.30 206 SER B N 1
ATOM 4249 C CA . SER B 1 208 ? -62.976 -63.505 27.191 1.00 37.18 206 SER B CA 1
ATOM 4250 C C . SER B 1 208 ? -61.819 -62.709 27.794 1.00 37.67 206 SER B C 1
ATOM 4251 O O . SER B 1 208 ? -61.170 -63.154 28.771 1.00 37.55 206 SER B O 1
ATOM 4254 N N . ASN B 1 209 ? -61.580 -61.537 27.178 1.00 34.17 207 ASN B N 1
ATOM 4255 C CA . ASN B 1 209 ? -60.591 -60.567 27.593 1.00 35.63 207 ASN B CA 1
ATOM 4256 C C . ASN B 1 209 ? -61.249 -59.490 28.530 1.00 37.72 207 ASN B C 1
ATOM 4257 O O . ASN B 1 209 ? -60.707 -58.436 28.731 1.00 38.92 207 ASN B O 1
ATOM 4262 N N . PHE B 1 210 ? -62.464 -59.721 29.015 1.00 39.23 208 PHE B N 1
ATOM 4263 C CA . PHE B 1 210 ? -63.075 -58.845 30.011 1.00 42.11 208 PHE B CA 1
ATOM 4264 C C . PHE B 1 210 ? -63.013 -57.380 29.660 1.00 44.28 208 PHE B C 1
ATOM 4265 O O . PHE B 1 210 ? -62.690 -56.552 30.497 1.00 45.36 208 PHE B O 1
ATOM 4273 N N . ARG B 1 211 ? -63.332 -57.056 28.420 1.00 38.12 209 ARG B N 1
ATOM 4274 C CA . ARG B 1 211 ? -63.349 -55.706 28.036 1.00 35.16 209 ARG B CA 1
ATOM 4275 C C . ARG B 1 211 ? -64.783 -55.381 28.037 1.00 37.58 209 ARG B C 1
ATOM 4276 O O . ARG B 1 211 ? -65.612 -56.282 28.054 1.00 34.97 209 ARG B O 1
ATOM 4284 N N . LYS B 1 212 ? -65.085 -54.097 27.949 1.00 36.14 210 LYS B N 1
ATOM 4285 C CA . LYS B 1 212 ? -66.449 -53.648 28.156 1.00 41.71 210 LYS B CA 1
ATOM 4286 C C . LYS B 1 212 ? -67.400 -54.278 27.170 1.00 44.60 210 LYS B C 1
ATOM 4287 O O . LYS B 1 212 ? -68.536 -54.645 27.525 1.00 41.37 210 LYS B O 1
ATOM 4293 N N . VAL B 1 213 ? -66.948 -54.378 25.919 1.00 38.47 211 VAL B N 1
ATOM 4294 C CA . VAL B 1 213 ? -67.809 -54.876 24.816 1.00 40.92 211 VAL B CA 1
ATOM 4295 C C . VAL B 1 213 ? -68.237 -56.333 24.977 1.00 38.11 211 VAL B C 1
ATOM 4296 O O . VAL B 1 213 ? -69.170 -56.772 24.265 1.00 36.62 211 VAL B O 1
ATOM 4300 N N . LYS B 1 214 ? -67.495 -57.085 25.800 1.00 36.70 212 LYS B N 1
ATOM 4301 C CA . LYS B 1 214 ? -67.845 -58.480 26.141 1.00 38.63 212 LYS B CA 1
ATOM 4302 C C . LYS B 1 214 ? -69.118 -58.566 27.068 1.00 38.63 212 LYS B C 1
ATOM 4303 O O . LYS B 1 214 ? -69.733 -59.611 27.209 1.00 41.52 212 LYS B O 1
ATOM 4309 N N . ARG B 1 215 ? -69.487 -57.453 27.668 1.00 41.22 213 ARG B N 1
ATOM 4310 C CA . ARG B 1 215 ? -70.643 -57.363 28.578 1.00 44.08 213 ARG B CA 1
ATOM 4311 C C . ARG B 1 215 ? -70.698 -58.460 29.660 1.00 41.84 213 ARG B C 1
ATOM 4312 O O . ARG B 1 215 ? -71.715 -59.121 29.844 1.00 45.86 213 ARG B O 1
ATOM 4320 N N . VAL B 1 216 ? -69.595 -58.662 30.349 1.00 40.10 214 VAL B N 1
ATOM 4321 C CA . VAL B 1 216 ? -69.535 -59.685 31.386 1.00 46.58 214 VAL B CA 1
ATOM 4322 C C . VAL B 1 216 ? -70.663 -59.536 32.442 1.00 49.65 214 VAL B C 1
ATOM 4323 O O . VAL B 1 216 ? -71.155 -60.533 32.978 1.00 52.08 214 VAL B O 1
ATOM 4327 N N . GLN B 1 217 ? -71.107 -58.307 32.686 1.00 50.64 215 GLN B N 1
ATOM 4328 C CA . GLN B 1 217 ? -72.196 -58.050 33.631 1.00 51.26 215 GLN B CA 1
ATOM 4329 C C . GLN B 1 217 ? -73.476 -58.785 33.223 1.00 57.88 215 GLN B C 1
ATOM 4330 O O . GLN B 1 217 ? -74.209 -59.299 34.081 1.00 58.15 215 GLN B O 1
ATOM 4336 N N . ASP B 1 218 ? -73.728 -58.828 31.917 1.00 51.38 216 ASP B N 1
ATOM 4337 C CA . ASP B 1 218 ? -74.808 -59.611 31.354 1.00 51.91 216 ASP B CA 1
ATOM 4338 C C . ASP B 1 218 ? -74.592 -61.109 31.536 1.00 54.23 216 ASP B C 1
ATOM 4339 O O . ASP B 1 218 ? -75.551 -61.846 31.718 1.00 57.58 216 ASP B O 1
ATOM 4344 N N . VAL B 1 219 ? -73.350 -61.579 31.476 1.00 57.17 217 VAL B N 1
ATOM 4345 C CA . VAL B 1 219 ? -73.083 -62.998 31.768 1.00 51.14 217 VAL B CA 1
ATOM 4346 C C . VAL B 1 219 ? -73.403 -63.267 33.242 1.00 52.25 217 VAL B C 1
ATOM 4347 O O . VAL B 1 219 ? -73.980 -64.285 33.557 1.00 45.08 217 VAL B O 1
ATOM 4351 N N . ILE B 1 220 ? -73.067 -62.357 34.148 1.00 51.09 218 ILE B N 1
ATOM 4352 C CA . ILE B 1 220 ? -73.312 -62.651 35.559 1.00 57.58 218 ILE B CA 1
ATOM 4353 C C . ILE B 1 220 ? -74.809 -62.572 35.948 1.00 56.96 218 ILE B C 1
ATOM 4354 O O . ILE B 1 220 ? -75.307 -63.462 36.615 1.00 65.46 218 ILE B O 1
ATOM 4359 N N . ARG B 1 221 ? -75.532 -61.563 35.478 1.00 54.29 219 ARG B N 1
ATOM 4360 C CA . ARG B 1 221 ? -76.982 -61.507 35.661 1.00 65.25 219 ARG B CA 1
ATOM 4361 C C . ARG B 1 221 ? -77.693 -62.708 35.040 1.00 64.69 219 ARG B C 1
ATOM 4362 O O . ARG B 1 221 ? -78.662 -63.187 35.601 1.00 59.38 219 ARG B O 1
ATOM 4370 N N . VAL B 1 222 ? -77.201 -63.211 33.906 1.00 60.10 220 VAL B N 1
ATOM 4371 C CA . VAL B 1 222 ? -77.723 -64.457 33.357 1.00 54.09 220 VAL B CA 1
ATOM 4372 C C . VAL B 1 222 ? -77.420 -65.625 34.291 1.00 53.21 220 VAL B C 1
ATOM 4373 O O . VAL B 1 222 ? -78.299 -66.439 34.587 1.00 53.22 220 VAL B O 1
ATOM 4377 N N . PHE B 1 223 ? -76.195 -65.720 34.737 1.00 50.50 221 PHE B N 1
ATOM 4378 C CA . PHE B 1 223 ? -75.848 -66.822 35.578 1.00 53.31 221 PHE B CA 1
ATOM 4379 C C . PHE B 1 223 ? -76.598 -66.772 36.888 1.00 54.12 221 PHE B C 1
ATOM 4380 O O . PHE B 1 223 ? -76.959 -67.781 37.417 1.00 61.49 221 PHE B O 1
ATOM 4388 N N . ARG B 1 224 ? -76.787 -65.585 37.419 1.00 57.17 222 ARG B N 1
ATOM 4389 C CA . ARG B 1 224 ? -77.394 -65.446 38.710 1.00 61.03 222 ARG B CA 1
ATOM 4390 C C . ARG B 1 224 ? -78.784 -65.957 38.655 1.00 62.12 222 ARG B C 1
ATOM 4391 O O . ARG B 1 224 ? -79.241 -66.547 39.593 1.00 60.97 222 ARG B O 1
ATOM 4393 N N . ASN B 1 225 ? -79.456 -65.695 37.552 1.00 57.79 223 ASN B N 1
ATOM 4394 C CA . ASN B 1 225 ? -80.781 -66.173 37.327 1.00 62.43 223 ASN B CA 1
ATOM 4395 C C . ASN B 1 225 ? -80.811 -67.657 37.214 1.00 69.87 223 ASN B C 1
ATOM 4396 O O . ASN B 1 225 ? -81.823 -68.278 37.473 1.00 69.37 223 ASN B O 1
ATOM 4401 N N . ILE B 1 226 ? -79.685 -68.214 36.813 1.00 66.64 224 ILE B N 1
ATOM 4402 C CA . ILE B 1 226 ? -79.536 -69.625 36.558 1.00 63.63 224 ILE B CA 1
ATOM 4403 C C . ILE B 1 226 ? -79.364 -70.329 37.870 1.00 59.64 224 ILE B C 1
ATOM 4404 O O . ILE B 1 226 ? -79.953 -71.342 38.103 1.00 63.27 224 ILE B O 1
ATOM 4409 N N . ALA B 1 227 ? -78.480 -69.819 38.686 1.00 61.49 225 ALA B N 1
ATOM 4410 C CA . ALA B 1 227 ? -78.087 -70.526 39.874 1.00 65.77 225 ALA B CA 1
ATOM 4411 C C . ALA B 1 227 ? -79.069 -70.328 41.013 1.00 67.11 225 ALA B C 1
ATOM 4412 O O . ALA B 1 227 ? -78.919 -70.900 42.054 1.00 67.06 225 ALA B O 1
ATOM 4414 N N . GLY B 1 228 ? -80.068 -69.504 40.798 1.00 66.37 226 GLY B N 1
ATOM 4415 C CA . GLY B 1 228 ? -81.200 -69.423 41.699 1.00 68.47 226 GLY B CA 1
ATOM 4416 C C . GLY B 1 228 ? -82.251 -70.421 41.248 1.00 73.98 226 GLY B C 1
ATOM 4417 O O . GLY B 1 228 ? -83.359 -70.431 41.777 1.00 75.49 226 GLY B O 1
ATOM 4418 N N . LYS B 1 229 ? -81.902 -71.249 40.258 1.00 72.70 227 LYS B N 1
ATOM 4419 C CA . LYS B 1 229 ? -82.843 -72.166 39.634 1.00 70.00 227 LYS B CA 1
ATOM 4420 C C . LYS B 1 229 ? -82.363 -73.582 39.577 1.00 69.69 227 LYS B C 1
ATOM 4421 O O . LYS B 1 229 ? -83.174 -74.477 39.400 1.00 86.94 227 LYS B O 1
ATOM 4427 N N . THR B 1 230 ? -81.066 -73.806 39.685 1.00 65.22 228 THR B N 1
ATOM 4428 C CA . THR B 1 230 ? -80.532 -75.161 39.576 1.00 64.40 228 THR B CA 1
ATOM 4429 C C . THR B 1 230 ? -79.137 -75.134 40.124 1.00 68.03 228 THR B C 1
ATOM 4430 O O . THR B 1 230 ? -78.521 -74.064 40.202 1.00 71.51 228 THR B O 1
ATOM 4434 N N . LYS B 1 231 ? -78.621 -76.292 40.501 1.00 64.02 229 LYS B N 1
ATOM 4435 C CA . LYS B 1 231 ? -77.301 -76.329 41.095 1.00 63.39 229 LYS B CA 1
ATOM 4436 C C . LYS B 1 231 ? -76.252 -76.078 39.995 1.00 63.51 229 LYS B C 1
ATOM 4437 O O . LYS B 1 231 ? -76.066 -76.905 39.111 1.00 58.41 229 LYS B O 1
ATOM 4443 N N . ALA B 1 232 ? -75.585 -74.921 40.064 1.00 73.03 230 ALA B N 1
ATOM 4444 C CA . ALA B 1 232 ? -74.758 -74.412 38.952 1.00 67.79 230 ALA B CA 1
ATOM 4445 C C . ALA B 1 232 ? -73.473 -73.697 39.405 1.00 59.97 230 ALA B C 1
ATOM 4446 O O . ALA B 1 232 ? -73.452 -73.017 40.428 1.00 57.20 230 ALA B O 1
ATOM 4448 N N . LYS B 1 233 ? -72.420 -73.884 38.629 1.00 59.90 231 LYS B N 1
ATOM 4449 C CA . LYS B 1 233 ? -71.176 -73.157 38.743 1.00 54.41 231 LYS B CA 1
ATOM 4450 C C . LYS B 1 233 ? -70.859 -72.411 37.435 1.00 59.31 231 LYS B C 1
ATOM 4451 O O . LYS B 1 233 ? -71.131 -72.883 36.356 1.00 50.33 231 LYS B O 1
ATOM 4457 N N . LEU B 1 234 ? -70.267 -71.236 37.569 1.00 54.57 232 LEU B N 1
ATOM 4458 C CA . LEU B 1 234 ? -69.870 -70.411 36.454 1.00 52.95 232 LEU B CA 1
ATOM 4459 C C . LEU B 1 234 ? -68.379 -70.485 36.424 1.00 48.64 232 LEU B C 1
ATOM 4460 O O . LEU B 1 234 ? -67.745 -70.382 37.461 1.00 48.60 232 LEU B O 1
ATOM 4465 N N . LEU B 1 235 ? -67.814 -70.751 35.248 1.00 46.49 233 LEU B N 1
ATOM 4466 C CA . LEU B 1 235 ? -66.373 -70.671 35.050 1.00 41.15 233 LEU B CA 1
ATOM 4467 C C . LEU B 1 235 ? -66.173 -69.348 34.305 1.00 46.80 233 LEU B C 1
ATOM 4468 O O . LEU B 1 235 ? -66.637 -69.200 33.148 1.00 39.17 233 LEU B O 1
ATOM 4473 N N . LEU B 1 236 ? -65.512 -68.380 34.953 1.00 46.94 234 LEU B N 1
ATOM 4474 C CA . LEU B 1 236 ? -65.154 -67.108 34.289 1.00 44.89 234 LEU B CA 1
ATOM 4475 C C . LEU B 1 236 ? -63.704 -67.228 33.931 1.00 43.19 234 LEU B C 1
ATOM 4476 O O . LEU B 1 236 ? -62.903 -67.427 34.809 1.00 43.99 234 LEU B O 1
ATOM 4481 N N . VAL B 1 237 ? -63.380 -67.209 32.628 1.00 37.99 235 VAL B N 1
ATOM 4482 C CA . VAL B 1 237 ? -62.025 -67.503 32.185 1.00 39.54 235 VAL B CA 1
ATOM 4483 C C . VAL B 1 237 ? -61.496 -66.311 31.372 1.00 45.31 235 VAL B C 1
ATOM 4484 O O . VAL B 1 237 ? -62.161 -65.816 30.454 1.00 41.92 235 VAL B O 1
ATOM 4488 N N . GLY B 1 238 ? -60.290 -65.874 31.724 1.00 46.16 236 GLY B N 1
ATOM 4489 C CA . GLY B 1 238 ? -59.710 -64.656 31.198 1.00 44.50 236 GLY B CA 1
ATOM 4490 C C . GLY B 1 238 ? -59.440 -63.580 32.266 1.00 45.68 236 GLY B C 1
ATOM 4491 O O . GLY B 1 238 ? -59.696 -63.774 33.450 1.00 45.28 236 GLY B O 1
ATOM 4492 N N . ASP B 1 239 ? -58.918 -62.451 31.788 1.00 40.53 237 ASP B N 1
ATOM 4493 C CA . ASP B 1 239 ? -58.398 -61.356 32.575 1.00 45.24 237 ASP B CA 1
ATOM 4494 C C . ASP B 1 239 ? -58.585 -60.118 31.684 1.00 42.84 237 ASP B C 1
ATOM 4495 O O . ASP B 1 239 ? -58.620 -60.223 30.420 1.00 40.31 237 ASP B O 1
ATOM 4500 N N . GLY B 1 240 ? -58.770 -58.963 32.302 1.00 44.23 238 GLY B N 1
ATOM 4501 C CA . GLY B 1 240 ? -58.915 -57.729 31.569 1.00 37.95 238 GLY B CA 1
ATOM 4502 C C . GLY B 1 240 ? -59.569 -56.694 32.451 1.00 46.16 238 GLY B C 1
ATOM 4503 O O . GLY B 1 240 ? -59.870 -56.960 33.597 1.00 40.97 238 GLY B O 1
ATOM 4504 N N . PRO B 1 241 ? -59.859 -55.516 31.893 1.00 46.37 239 PRO B N 1
ATOM 4505 C CA . PRO B 1 241 ? -60.192 -54.354 32.705 1.00 45.79 239 PRO B CA 1
ATOM 4506 C C . PRO B 1 241 ? -61.489 -54.406 33.519 1.00 46.78 239 PRO B C 1
ATOM 4507 O O . PRO B 1 241 ? -61.529 -53.826 34.588 1.00 42.14 239 PRO B O 1
ATOM 4511 N N . GLU B 1 242 ? -62.516 -55.065 33.004 1.00 44.17 240 GLU B N 1
ATOM 4512 C CA . GLU B 1 242 ? -63.786 -55.207 33.695 1.00 46.12 240 GLU B CA 1
ATOM 4513 C C . GLU B 1 242 ? -63.836 -56.411 34.661 1.00 46.35 240 GLU B C 1
ATOM 4514 O O . GLU B 1 242 ? -64.918 -56.833 35.088 1.00 39.60 240 GLU B O 1
ATOM 4520 N N . LYS B 1 243 ? -62.690 -56.983 35.001 1.00 42.96 241 LYS B N 1
ATOM 4521 C CA . LYS B 1 243 ? -62.705 -58.070 35.963 1.00 45.33 241 LYS B CA 1
ATOM 4522 C C . LYS B 1 243 ? -63.170 -57.637 37.391 1.00 52.24 241 LYS B C 1
ATOM 4523 O O . LYS B 1 243 ? -63.970 -58.324 38.040 1.00 48.70 241 LYS B O 1
ATOM 4529 N N . SER B 1 244 ? -62.673 -56.509 37.883 1.00 52.12 242 SER B N 1
ATOM 4530 C CA . SER B 1 244 ? -63.110 -56.000 39.170 1.00 44.92 242 SER B CA 1
ATOM 4531 C C . SER B 1 244 ? -64.593 -55.641 39.094 1.00 46.52 242 SER B C 1
ATOM 4532 O O . SER B 1 244 ? -65.311 -55.782 40.070 1.00 49.77 242 SER B O 1
ATOM 4535 N N . THR B 1 245 ? -65.077 -55.224 37.930 1.00 50.05 243 THR B N 1
ATOM 4536 C CA . THR B 1 245 ? -66.514 -54.982 37.752 1.00 51.49 243 THR B CA 1
ATOM 4537 C C . THR B 1 245 ? -67.253 -56.290 37.986 1.00 54.18 243 THR B C 1
ATOM 4538 O O . THR B 1 245 ? -68.338 -56.309 38.578 1.00 53.79 243 THR B O 1
ATOM 4542 N N . ALA B 1 246 ? -66.626 -57.385 37.555 1.00 61.14 244 ALA B N 1
ATOM 4543 C CA . ALA B 1 246 ? -67.240 -58.716 37.594 1.00 60.09 244 ALA B CA 1
ATOM 4544 C C . ALA B 1 246 ? -67.440 -59.195 39.052 1.00 57.00 244 ALA B C 1
ATOM 4545 O O . ALA B 1 246 ? -68.593 -59.395 39.481 1.00 48.51 244 ALA B O 1
ATOM 4547 N N . CYS B 1 247 ? -66.327 -59.410 39.750 1.00 42.94 245 CYS B N 1
ATOM 4548 C CA . CYS B 1 247 ? -66.302 -59.668 41.187 1.00 55.47 245 CYS B CA 1
ATOM 4549 C C . CYS B 1 247 ? -67.366 -58.909 41.954 1.00 52.56 245 CYS B C 1
ATOM 4550 O O . CYS B 1 247 ? -68.204 -59.499 42.640 1.00 57.75 245 CYS B O 1
ATOM 4553 N N . GLU B 1 248 ? -67.380 -57.603 41.779 1.00 54.93 246 GLU B N 1
ATOM 4554 C CA . GLU B 1 248 ? -68.358 -56.785 42.461 1.00 62.53 246 GLU B CA 1
ATOM 4555 C C . GLU B 1 248 ? -69.801 -57.235 42.186 1.00 61.27 246 GLU B C 1
ATOM 4556 O O . GLU B 1 248 ? -70.594 -57.400 43.125 1.00 55.72 246 GLU B O 1
ATOM 4562 N N . LEU B 1 249 ? -70.132 -57.483 40.924 1.00 50.40 247 LEU B N 1
ATOM 4563 C CA . LEU B 1 249 ? -71.468 -57.923 40.593 1.00 55.83 247 LEU B CA 1
ATOM 4564 C C . LEU B 1 249 ? -71.701 -59.300 41.250 1.00 56.86 247 LEU B C 1
ATOM 4565 O O . LEU B 1 249 ? -72.784 -59.569 41.762 1.00 54.34 247 LEU B O 1
ATOM 4570 N N . ILE B 1 250 ? -70.669 -60.146 41.258 1.00 53.74 248 ILE B N 1
ATOM 4571 C CA . ILE B 1 250 ? -70.721 -61.473 41.902 1.00 52.15 248 ILE B CA 1
ATOM 4572 C C . ILE B 1 250 ? -70.996 -61.313 43.396 1.00 58.24 248 ILE B C 1
ATOM 4573 O O . ILE B 1 250 ? -71.830 -62.031 43.947 1.00 64.33 248 ILE B O 1
ATOM 4578 N N . ARG B 1 251 ? -70.316 -60.380 44.055 1.00 63.72 249 ARG B N 1
ATOM 4579 C CA . ARG B 1 251 ? -70.507 -60.233 45.504 1.00 70.00 249 ARG B CA 1
ATOM 4580 C C . ARG B 1 251 ? -71.851 -59.572 45.794 1.00 68.75 249 ARG B C 1
ATOM 4581 O O . ARG B 1 251 ? -72.602 -60.074 46.623 1.00 66.52 249 ARG B O 1
ATOM 4583 N N . LYS B 1 252 ? -72.198 -58.531 45.042 1.00 68.48 250 LYS B N 1
ATOM 4584 C CA . LYS B 1 252 ? -73.539 -57.913 45.123 1.00 74.59 250 LYS B CA 1
ATOM 4585 C C . LYS B 1 252 ? -74.696 -58.951 45.049 1.00 77.88 250 LYS B C 1
ATOM 4586 O O . LYS B 1 252 ? -75.707 -58.825 45.756 1.00 78.79 250 LYS B O 1
ATOM 4592 N N . TYR B 1 253 ? -74.528 -59.972 44.208 1.00 73.41 251 TYR B N 1
ATOM 4593 C CA . TYR B 1 253 ? -75.517 -61.024 44.030 1.00 73.51 251 TYR B CA 1
ATOM 4594 C C . TYR B 1 253 ? -75.253 -62.253 44.906 1.00 70.33 251 TYR B C 1
ATOM 4595 O O . TYR B 1 253 ? -76.070 -63.171 44.955 1.00 69.07 251 TYR B O 1
ATOM 4604 N N . GLY B 1 254 ? -74.108 -62.249 45.554 1.00 63.62 252 GLY B N 1
ATOM 4605 C CA . GLY B 1 254 ? -73.762 -63.259 46.509 1.00 65.10 252 GLY B CA 1
ATOM 4606 C C . GLY B 1 254 ? -73.571 -64.613 45.904 1.00 68.13 252 GLY B C 1
ATOM 4607 O O . GLY B 1 254 ? -74.095 -65.599 46.398 1.00 59.72 252 GLY B O 1
ATOM 4608 N N . LEU B 1 255 ? -72.791 -64.655 44.835 1.00 66.11 253 LEU B N 1
ATOM 4609 C CA . LEU B 1 255 ? -72.507 -65.891 44.148 1.00 61.50 253 LEU B CA 1
ATOM 4610 C C . LEU B 1 255 ? -71.066 -66.284 44.257 1.00 59.14 253 LEU B C 1
ATOM 4611 O O . LEU B 1 255 ? -70.544 -66.940 43.384 1.00 57.06 253 LEU B O 1
ATOM 4616 N N . GLU B 1 256 ? -70.425 -65.880 45.334 1.00 47.97 254 GLU B N 1
ATOM 4617 C CA . GLU B 1 256 ? -68.982 -66.082 45.503 1.00 58.72 254 GLU B CA 1
ATOM 4618 C C . GLU B 1 256 ? -68.555 -67.552 45.407 1.00 63.26 254 GLU B C 1
ATOM 4619 O O . GLU B 1 256 ? -67.573 -67.878 44.735 1.00 65.13 254 GLU B O 1
ATOM 4625 N N . ASP B 1 257 ? -69.284 -68.422 46.106 1.00 71.50 255 ASP B N 1
ATOM 4626 C CA . ASP B 1 257 ? -69.013 -69.872 46.115 1.00 80.47 255 ASP B CA 1
ATOM 4627 C C . ASP B 1 257 ? -69.327 -70.581 44.777 1.00 81.13 255 ASP B C 1
ATOM 4628 O O . ASP B 1 257 ? -68.631 -71.545 44.413 1.00 80.26 255 ASP B O 1
ATOM 4633 N N . GLN B 1 258 ? -70.351 -70.089 44.063 1.00 72.52 256 GLN B N 1
ATOM 4634 C CA . GLN B 1 258 ? -70.777 -70.641 42.773 1.00 64.05 256 GLN B CA 1
ATOM 4635 C C . GLN B 1 258 ? -70.059 -70.090 41.521 1.00 61.31 256 GLN B C 1
ATOM 4636 O O . GLN B 1 258 ? -70.506 -70.357 40.408 1.00 62.12 256 GLN B O 1
ATOM 4642 N N . VAL B 1 259 ? -68.966 -69.350 41.690 1.00 57.75 257 VAL B N 1
ATOM 4643 C CA . VAL B 1 259 ? -68.199 -68.795 40.560 1.00 56.22 257 VAL B CA 1
ATOM 4644 C C . VAL B 1 259 ? -66.704 -69.072 40.669 1.00 52.85 257 VAL B C 1
ATOM 4645 O O . VAL B 1 259 ? -66.112 -68.816 41.688 1.00 47.60 257 VAL B O 1
ATOM 4649 N N . LEU B 1 260 ? -66.089 -69.609 39.620 1.00 51.31 258 LEU B N 1
ATOM 4650 C CA . LEU B 1 260 ? -64.631 -69.763 39.609 1.00 49.14 258 LEU B CA 1
ATOM 4651 C C . LEU B 1 260 ? -63.973 -68.742 38.695 1.00 53.95 258 LEU B C 1
ATOM 4652 O O . LEU B 1 260 ? -63.791 -68.988 37.497 1.00 54.48 258 LEU B O 1
ATOM 4657 N N . MET B 1 261 ? -63.662 -67.587 39.272 1.00 57.33 259 MET B N 1
ATOM 4658 C CA . MET B 1 261 ? -62.779 -66.597 38.671 1.00 56.74 259 MET B CA 1
ATOM 4659 C C . MET B 1 261 ? -61.603 -67.462 38.482 1.00 52.15 259 MET B C 1
ATOM 4660 O O . MET B 1 261 ? -61.060 -67.921 39.436 1.00 55.16 259 MET B O 1
ATOM 4665 N N . LEU B 1 262 ? -61.207 -67.699 37.243 1.00 51.06 260 LEU B N 1
ATOM 4666 C CA . LEU B 1 262 ? -60.200 -68.698 36.992 1.00 49.69 260 LEU B CA 1
ATOM 4667 C C . LEU B 1 262 ? -59.053 -67.931 36.457 1.00 48.47 260 LEU B C 1
ATOM 4668 O O . LEU B 1 262 ? -58.021 -68.519 36.185 1.00 54.11 260 LEU B O 1
ATOM 4673 N N . GLY B 1 263 ? -59.226 -66.619 36.285 1.00 56.41 261 GLY B N 1
ATOM 4674 C CA . GLY B 1 263 ? -58.256 -65.806 35.570 1.00 55.82 261 GLY B CA 1
ATOM 4675 C C . GLY B 1 263 ? -57.908 -66.484 34.265 1.00 60.67 261 GLY B C 1
ATOM 4676 O O . GLY B 1 263 ? -58.588 -67.449 33.853 1.00 39.67 261 GLY B O 1
ATOM 4677 N N . ASN B 1 264 ? -56.845 -65.998 33.617 1.00 66.13 262 ASN B N 1
ATOM 4678 C CA . ASN B 1 264 ? -56.423 -66.585 32.353 1.00 72.73 262 ASN B CA 1
ATOM 4679 C C . ASN B 1 264 ? -55.974 -68.002 32.629 1.00 66.45 262 ASN B C 1
ATOM 4680 O O . ASN B 1 264 ? -55.614 -68.330 33.746 1.00 57.63 262 ASN B O 1
ATOM 4685 N N . GLN B 1 265 ? -56.068 -68.867 31.637 1.00 62.35 263 GLN B N 1
ATOM 4686 C CA . GLN B 1 265 ? -55.751 -70.241 31.892 1.00 63.38 263 GLN B CA 1
ATOM 4687 C C . GLN B 1 265 ? -54.925 -70.882 30.806 1.00 70.66 263 GLN B C 1
ATOM 4688 O O . GLN B 1 265 ? -54.943 -70.447 29.638 1.00 72.53 263 GLN B O 1
ATOM 4694 N N . ASP B 1 266 ? -54.178 -71.902 31.225 1.00 66.58 264 ASP B N 1
ATOM 4695 C CA . ASP B 1 266 ? -53.624 -72.906 30.310 1.00 74.53 264 ASP B CA 1
ATOM 4696 C C . ASP B 1 266 ? -54.643 -74.073 30.234 1.00 73.76 264 ASP B C 1
ATOM 4697 O O . ASP B 1 266 ? -55.591 -74.148 31.055 1.00 68.06 264 ASP B O 1
ATOM 4699 N N . ARG B 1 267 ? -54.461 -74.959 29.250 1.00 66.12 265 ARG B N 1
ATOM 4700 C CA . ARG B 1 267 ? -55.406 -76.046 29.013 1.00 53.61 265 ARG B CA 1
ATOM 4701 C C . AR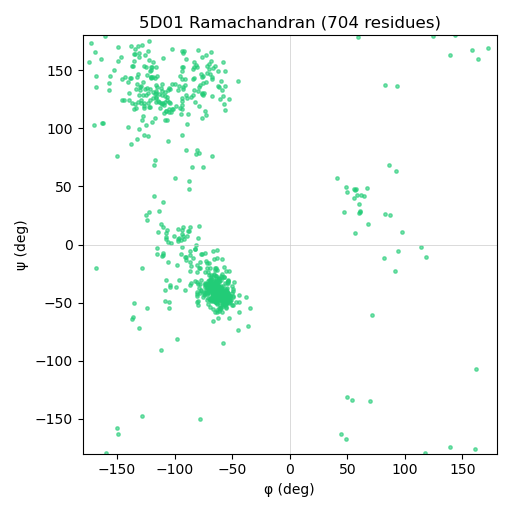G B 1 267 ? -56.886 -75.558 29.161 1.00 51.07 265 ARG B C 1
ATOM 4702 O O . ARG B 1 267 ? -57.682 -76.068 29.955 1.00 49.82 265 ARG B O 1
ATOM 4704 N N . VAL B 1 268 ? -57.250 -74.542 28.375 1.00 44.46 266 VAL B N 1
ATOM 4705 C CA . VAL B 1 268 ? -58.642 -74.103 28.254 1.00 42.41 266 VAL B CA 1
ATOM 4706 C C . VAL B 1 268 ? -59.591 -75.245 27.755 1.00 39.32 266 VAL B C 1
ATOM 4707 O O . VAL B 1 268 ? -60.801 -75.246 28.058 1.00 35.61 266 VAL B O 1
ATOM 4711 N N . GLU B 1 269 ? -59.053 -76.225 27.033 1.00 41.62 267 GLU B N 1
ATOM 4712 C CA . GLU B 1 269 ? -59.916 -77.339 26.556 1.00 45.18 267 GLU B CA 1
ATOM 4713 C C . GLU B 1 269 ? -60.489 -78.080 27.761 1.00 44.17 267 GLU B C 1
ATOM 4714 O O . GLU B 1 269 ? -61.676 -78.463 27.751 1.00 39.04 267 GLU B O 1
ATOM 4720 N N . ASP B 1 270 ? -59.679 -78.216 28.819 1.00 38.51 268 ASP B N 1
ATOM 4721 C CA . ASP B 1 270 ? -60.162 -78.862 30.064 1.00 40.07 268 ASP B CA 1
ATOM 4722 C C . ASP B 1 270 ? -61.422 -78.209 30.626 1.00 36.22 268 ASP B C 1
ATOM 4723 O O . ASP B 1 270 ? -62.321 -78.898 31.080 1.00 38.09 268 ASP B O 1
ATOM 4728 N N . LEU B 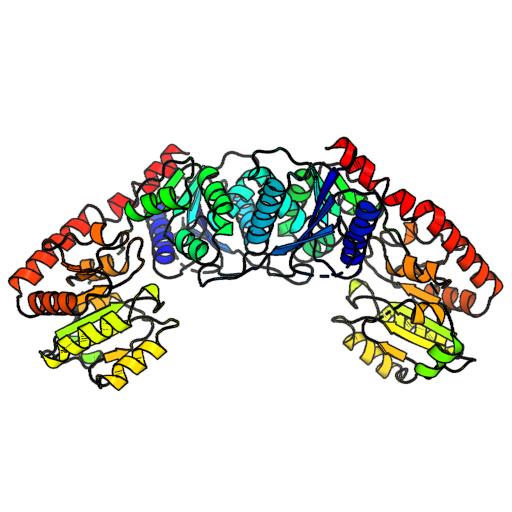1 271 ? -61.508 -76.880 30.550 1.00 33.91 269 LEU B N 1
ATOM 4729 C CA . LEU B 1 271 ? -62.625 -76.149 31.097 1.00 34.74 269 LEU B CA 1
ATOM 4730 C C . LEU B 1 271 ? -63.851 -76.234 30.212 1.00 37.31 269 LEU B C 1
ATOM 4731 O O . LEU B 1 271 ? -65.030 -76.358 30.699 1.00 37.85 269 LEU B O 1
ATOM 4736 N N . TYR B 1 272 ? -63.628 -76.171 28.897 1.00 36.58 270 TYR B N 1
ATOM 4737 C CA . TYR B 1 272 ? -64.766 -76.308 27.993 1.00 38.80 270 TYR B CA 1
ATOM 4738 C C . TYR B 1 272 ? -65.307 -77.762 28.125 1.00 36.84 270 TYR B C 1
ATOM 4739 O O . TYR B 1 272 ? -66.522 -77.979 28.187 1.00 35.05 270 TYR B O 1
ATOM 4748 N N . SER B 1 273 ? -64.408 -78.725 28.202 1.00 36.87 271 SER B N 1
ATOM 4749 C CA . SER B 1 273 ? -64.798 -80.124 28.352 1.00 40.89 271 SER B CA 1
ATOM 4750 C C . SER B 1 273 ? -65.720 -80.380 29.512 1.00 43.81 271 SER B C 1
ATOM 4751 O O . SER B 1 273 ? -66.519 -81.269 29.414 1.00 39.17 271 SER B O 1
ATOM 4754 N N . ILE B 1 274 ? -65.640 -79.624 30.612 1.00 42.80 272 ILE B N 1
ATOM 4755 C CA . ILE B 1 274 ? -66.507 -79.921 31.768 1.00 38.68 272 ILE B CA 1
ATOM 4756 C C . ILE B 1 274 ? -67.746 -79.136 31.747 1.00 41.60 272 ILE B C 1
ATOM 4757 O O . ILE B 1 274 ? -68.595 -79.295 32.626 1.00 43.56 272 ILE B O 1
ATOM 4762 N N . SER B 1 275 ? -67.876 -78.263 30.750 1.00 40.29 273 SER B N 1
ATOM 4763 C CA . SER B 1 275 ? -68.943 -77.299 30.783 1.00 41.36 273 SER B CA 1
ATOM 4764 C C . SER B 1 275 ? -70.204 -77.790 30.013 1.00 40.25 273 SER B C 1
ATOM 4765 O O . SER B 1 275 ? -70.088 -78.508 29.053 1.00 41.85 273 SER B O 1
ATOM 4768 N N . ASP B 1 276 ? -71.377 -77.301 30.404 1.00 42.79 274 ASP B N 1
ATOM 4769 C CA . ASP B 1 276 ? -72.655 -77.629 29.767 1.00 42.46 274 ASP B CA 1
ATOM 4770 C C . ASP B 1 276 ? -73.208 -76.513 28.916 1.00 42.84 274 ASP B C 1
ATOM 4771 O O . ASP B 1 276 ? -74.128 -76.743 28.151 1.00 47.26 274 ASP B O 1
ATOM 4776 N N . LEU B 1 277 ? -72.674 -75.301 29.081 1.00 44.60 275 LEU B N 1
ATOM 4777 C CA . LEU B 1 277 ? -73.176 -74.106 28.424 1.00 41.15 275 LEU B CA 1
ATOM 4778 C C . LEU B 1 277 ? -72.101 -73.021 28.333 1.00 44.09 275 LEU B C 1
ATOM 4779 O O . LEU B 1 277 ? -71.397 -72.721 29.304 1.00 39.17 275 LEU B O 1
ATOM 4784 N N . LYS B 1 278 ? -71.979 -72.447 27.149 1.00 38.42 276 LYS B N 1
ATOM 4785 C CA . LYS B 1 278 ? -71.075 -71.384 26.914 1.00 38.10 276 LYS B CA 1
ATOM 4786 C C . LYS B 1 278 ? -71.908 -70.188 26.546 1.00 41.11 276 LYS B C 1
ATOM 4787 O O . LYS B 1 278 ? -72.810 -70.292 25.731 1.00 47.80 276 LYS B O 1
ATOM 4793 N N . LEU B 1 279 ? -71.603 -69.058 27.183 1.00 39.64 277 LEU B N 1
ATOM 4794 C CA . LEU B 1 279 ? -72.230 -67.799 26.916 1.00 37.76 277 LEU B CA 1
ATOM 4795 C C . LEU B 1 279 ? -71.198 -66.789 26.371 1.00 38.45 277 LEU B C 1
ATOM 4796 O O . LEU B 1 279 ? -70.178 -66.544 26.994 1.00 35.48 277 LEU B O 1
ATOM 4801 N N . LEU B 1 280 ? -71.515 -66.210 25.219 1.00 43.03 278 LEU B N 1
ATOM 4802 C CA . LEU B 1 280 ? -70.856 -65.030 24.688 1.00 39.78 278 LEU B CA 1
ATOM 4803 C C . LEU B 1 280 ? -71.886 -63.925 24.391 1.00 37.32 278 LEU B C 1
ATOM 4804 O O . LEU B 1 280 ? -72.544 -63.928 23.357 1.00 40.88 278 LEU B O 1
ATOM 4809 N N . LEU B 1 281 ? -71.976 -62.922 25.257 1.00 36.61 279 LEU B N 1
ATOM 4810 C CA . LEU B 1 281 ? -73.047 -61.926 25.168 1.00 36.40 279 LEU B CA 1
ATOM 4811 C C . LEU B 1 281 ? -72.553 -60.529 24.734 1.00 40.05 279 LEU B C 1
ATOM 4812 O O . LEU B 1 281 ? -73.058 -59.476 25.190 1.00 39.94 279 LEU B O 1
ATOM 4817 N N . SER B 1 282 ? -71.570 -60.515 23.822 1.00 40.30 280 SER B N 1
ATOM 4818 C CA . SER B 1 282 ? -70.920 -59.270 23.441 1.00 37.45 280 SER B CA 1
ATOM 4819 C C . SER B 1 282 ? -71.777 -58.300 22.712 1.00 37.89 280 SER B C 1
ATOM 4820 O O . SER B 1 282 ? -72.692 -58.708 21.991 1.00 43.60 280 SER B O 1
ATOM 4823 N N . GLU B 1 283 ? -71.457 -57.018 22.854 1.00 35.13 281 GLU B N 1
ATOM 4824 C CA . GLU B 1 283 ? -71.984 -56.025 21.916 1.00 40.62 281 GLU B CA 1
ATOM 4825 C C . GLU B 1 283 ? -71.145 -55.864 20.626 1.00 37.13 281 GLU B C 1
ATOM 4826 O O . GLU B 1 283 ? -71.643 -55.361 19.677 1.00 34.94 281 GLU B O 1
ATOM 4832 N N . LYS B 1 284 ? -69.894 -56.298 20.613 1.00 39.74 282 LYS B N 1
ATOM 4833 C CA . LYS B 1 284 ? -69.062 -56.241 19.404 1.00 37.85 282 LYS B CA 1
ATOM 4834 C C . LYS B 1 284 ? -68.289 -57.531 19.367 1.00 35.69 282 LYS B C 1
ATOM 4835 O O . LYS B 1 284 ? -67.705 -57.934 20.354 1.00 34.69 282 LYS B O 1
ATOM 4841 N N . GLU B 1 285 ? -68.302 -58.202 18.228 1.00 34.58 283 GLU B N 1
ATOM 4842 C CA . GLU B 1 285 ? -67.611 -59.451 18.114 1.00 33.01 283 GLU B CA 1
ATOM 4843 C C . GLU B 1 285 ? -67.566 -59.879 16.665 1.00 32.29 283 GLU B C 1
ATOM 4844 O O . GLU B 1 285 ? -68.554 -60.356 16.118 1.00 32.95 283 GLU B O 1
ATOM 4850 N N . SER B 1 286 ? -66.414 -59.703 16.021 1.00 31.83 284 SER B N 1
ATOM 4851 C CA . SER B 1 286 ? -66.259 -60.018 14.594 1.00 26.46 284 SER B CA 1
ATOM 4852 C C . SER B 1 286 ? -66.376 -61.465 14.283 1.00 26.26 284 SER B C 1
ATOM 4853 O O . SER B 1 286 ? -66.747 -61.858 13.162 1.00 28.14 284 SER B O 1
ATOM 4856 N N . PHE B 1 287 ? -65.914 -62.321 15.179 1.00 26.45 285 PHE B N 1
ATOM 4857 C CA . PHE B 1 287 ? -66.064 -63.742 14.984 1.00 28.42 285 PHE B CA 1
ATOM 4858 C C . PHE B 1 287 ? -66.495 -64.447 16.262 1.00 36.22 285 PHE B C 1
ATOM 4859 O O . PHE B 1 287 ? -67.567 -65.043 16.315 1.00 37.79 285 PHE B O 1
ATOM 4867 N N . GLY B 1 288 ? -65.644 -64.382 17.286 1.00 36.81 286 GLY B N 1
ATOM 4868 C CA . GLY B 1 288 ? -65.827 -65.197 18.514 1.00 36.08 286 GLY B CA 1
ATOM 4869 C C . GLY B 1 288 ? -65.216 -66.571 18.409 1.00 30.86 286 GLY B C 1
ATOM 4870 O O . GLY B 1 288 ? -65.923 -67.575 18.372 1.00 29.78 286 GLY B O 1
ATOM 4871 N N . LEU B 1 289 ? -63.883 -66.628 18.364 1.00 26.25 287 LEU B N 1
ATOM 4872 C CA . LEU B 1 289 ? -63.173 -67.857 18.280 1.00 26.64 287 LEU B CA 1
ATOM 4873 C C . LEU B 1 289 ? -63.453 -68.770 19.463 1.00 28.85 287 LEU B C 1
ATOM 4874 O O . LEU B 1 289 ? -63.364 -70.011 19.352 1.00 29.08 287 LEU B O 1
ATOM 4879 N N . VAL B 1 290 ? -63.737 -68.174 20.610 1.00 29.94 288 VAL B N 1
ATOM 4880 C CA . VAL B 1 290 ? -64.073 -69.021 21.783 1.00 30.95 288 VAL B CA 1
ATOM 4881 C C . VAL B 1 290 ? -65.312 -69.833 21.506 1.00 31.62 288 VAL B C 1
ATOM 4882 O O . VAL B 1 290 ? -65.411 -70.925 21.999 1.00 31.19 288 VAL B O 1
ATOM 4886 N N . LEU B 1 291 ? -66.242 -69.347 20.678 1.00 34.26 289 LEU B N 1
ATOM 4887 C CA . LEU B 1 291 ? -67.375 -70.242 20.310 1.00 34.24 289 LEU B CA 1
ATOM 4888 C C . LEU B 1 291 ? -66.900 -71.560 19.659 1.00 33.86 289 LEU B C 1
ATOM 4889 O O . LEU B 1 291 ? -67.451 -72.641 19.930 1.00 35.08 289 LEU B O 1
ATOM 4894 N N . LEU B 1 292 ? -65.889 -71.509 18.789 1.00 31.94 290 LEU B N 1
ATOM 4895 C CA . LEU B 1 292 ? -65.497 -72.721 18.098 1.00 32.44 290 LEU B CA 1
ATOM 4896 C C . LEU B 1 292 ? -64.900 -73.672 19.070 1.00 34.92 290 LEU B C 1
ATOM 4897 O O . LEU B 1 292 ? -65.011 -74.873 18.900 1.00 34.51 290 LEU B O 1
ATOM 4902 N N . GLU B 1 293 ? -64.207 -73.136 20.060 1.00 35.63 291 GLU B N 1
ATOM 4903 C CA . GLU B 1 293 ? -63.502 -73.976 20.982 1.00 37.22 291 GLU B CA 1
ATOM 4904 C C . GLU B 1 293 ? -64.535 -74.664 21.858 1.00 32.65 291 GLU B C 1
ATOM 4905 O O . GLU B 1 293 ? -64.403 -75.823 22.131 1.00 34.52 291 GLU B O 1
ATOM 4911 N N . ALA B 1 294 ? -65.559 -73.959 22.283 1.00 31.10 292 ALA B N 1
ATOM 4912 C CA . ALA B 1 294 ? -66.617 -74.575 23.056 1.00 33.27 292 ALA B CA 1
ATOM 4913 C C . ALA B 1 294 ? -67.367 -75.618 22.204 1.00 36.36 292 ALA B C 1
ATOM 4914 O O . ALA B 1 294 ? -67.720 -76.727 22.654 1.00 32.05 292 ALA B O 1
ATOM 4916 N N . MET B 1 295 ? -67.556 -75.285 20.946 1.00 35.92 293 MET B N 1
ATOM 4917 C CA . MET B 1 295 ? -68.157 -76.254 20.000 1.00 36.32 293 MET B CA 1
ATOM 4918 C C . MET B 1 295 ? -67.353 -77.507 19.855 1.00 35.83 293 MET B C 1
ATOM 4919 O O . MET B 1 295 ? -67.907 -78.599 19.846 1.00 34.94 293 MET B O 1
ATOM 4924 N N . ALA B 1 296 ? -66.037 -77.397 19.775 1.00 35.36 294 ALA B N 1
ATOM 4925 C CA . ALA B 1 296 ? -65.262 -78.548 19.498 1.00 35.10 294 ALA B CA 1
ATOM 4926 C C . ALA B 1 296 ? -65.245 -79.457 20.676 1.00 40.79 294 ALA B C 1
ATOM 4927 O O . ALA B 1 296 ? -64.813 -80.564 20.545 1.00 35.62 294 ALA B O 1
ATOM 4929 N N . CYS B 1 297 ? -65.627 -78.941 21.840 1.00 43.30 295 CYS B N 1
ATOM 4930 C CA . CYS B 1 297 ? -65.591 -79.670 23.079 1.00 43.42 295 CYS B CA 1
ATOM 4931 C C . CYS B 1 297 ? -67.007 -80.036 23.500 1.00 45.18 295 CYS B C 1
ATOM 4932 O O . CYS B 1 297 ? -67.199 -80.538 24.584 1.00 40.24 295 CYS B O 1
ATOM 4935 N N . GLY B 1 298 ? -67.999 -79.767 22.663 1.00 40.57 296 GLY B N 1
ATOM 4936 C CA . GLY B 1 298 ? -69.327 -80.279 22.895 1.00 39.85 296 GLY B CA 1
ATOM 4937 C C . GLY B 1 298 ? -70.213 -79.430 23.770 1.00 41.28 296 GLY B C 1
ATOM 4938 O O . GLY B 1 298 ? -71.181 -79.920 24.331 1.00 39.48 296 GLY B O 1
ATOM 4939 N N . VAL B 1 299 ? -69.938 -78.131 23.807 1.00 37.50 297 VAL B N 1
ATOM 4940 C CA . VAL B 1 299 ? -70.633 -77.247 24.657 1.00 37.20 297 VAL B CA 1
ATOM 4941 C C . VAL B 1 299 ? -71.512 -76.414 23.775 1.00 39.82 297 VAL B C 1
ATOM 4942 O O . VAL B 1 299 ? -71.009 -75.702 22.925 1.00 35.89 297 VAL B O 1
ATOM 4946 N N . PRO B 1 300 ? -72.816 -76.429 24.035 1.00 44.46 298 PRO B N 1
ATOM 4947 C CA . PRO B 1 300 ? -73.742 -75.600 23.293 1.00 47.26 298 PRO B CA 1
ATOM 4948 C C . PRO B 1 300 ? -73.586 -74.124 23.668 1.00 45.57 298 PRO B C 1
ATOM 4949 O O . PRO B 1 300 ? -73.285 -73.825 24.835 1.00 43.37 298 PRO B O 1
ATOM 4953 N N . CYS B 1 301 ? -73.821 -73.219 22.703 1.00 38.59 299 CYS B N 1
ATOM 4954 C CA . CYS B 1 301 ? -73.581 -71.815 22.922 1.00 37.00 299 CYS B CA 1
ATOM 4955 C C . CYS B 1 301 ? -74.817 -70.950 22.830 1.00 35.99 299 CYS B C 1
ATOM 4956 O O . CYS B 1 301 ? -75.708 -71.200 22.045 1.00 36.24 299 CYS B O 1
ATOM 4959 N N . ILE B 1 302 ? -74.856 -69.937 23.677 1.00 36.94 300 ILE B N 1
ATOM 4960 C CA . ILE B 1 302 ? -75.723 -68.827 23.511 1.00 39.29 300 ILE B CA 1
ATOM 4961 C C . ILE B 1 302 ? -74.820 -67.627 23.255 1.00 41.09 300 ILE B C 1
ATOM 4962 O O . ILE B 1 302 ? -73.894 -67.361 24.037 1.00 37.88 300 ILE B O 1
ATOM 4967 N N . GLY B 1 303 ? -75.060 -66.956 22.126 1.00 41.10 301 GLY B N 1
ATOM 4968 C CA . GLY B 1 303 ? -74.345 -65.743 21.758 1.00 40.21 301 GLY B CA 1
ATOM 4969 C C . GLY B 1 303 ? -75.331 -64.618 21.475 1.00 39.88 301 GLY B C 1
ATOM 4970 O O . GLY B 1 303 ? -76.549 -64.885 21.293 1.00 43.45 301 GLY B O 1
ATOM 4971 N N . THR B 1 304 ? -74.841 -63.369 21.470 1.00 40.17 302 THR B N 1
ATOM 4972 C CA . THR B 1 304 ? -75.612 -62.242 20.942 1.00 40.45 302 THR B CA 1
ATOM 4973 C C . THR B 1 304 ? -75.723 -62.278 19.394 1.00 41.52 302 THR B C 1
ATOM 4974 O O . THR B 1 304 ? -74.881 -62.817 18.689 1.00 42.45 302 THR B O 1
ATOM 4978 N N . ASN B 1 305 ? -76.789 -61.674 18.898 1.00 44.39 303 ASN B N 1
ATOM 4979 C CA . ASN B 1 305 ? -77.072 -61.622 17.487 1.00 51.99 303 ASN B CA 1
ATOM 4980 C C . ASN B 1 305 ? -76.344 -60.380 16.883 1.00 45.97 303 ASN B C 1
ATOM 4981 O O . ASN B 1 305 ? -76.932 -59.546 16.241 1.00 51.49 303 ASN B O 1
ATOM 4986 N N . ILE B 1 306 ? -75.041 -60.292 17.090 1.00 42.77 304 ILE B N 1
ATOM 4987 C CA . ILE B 1 306 ? -74.294 -59.161 16.580 1.00 42.90 304 ILE B CA 1
ATOM 4988 C C . ILE B 1 306 ? -73.026 -59.636 15.920 1.00 37.27 304 ILE B C 1
ATOM 4989 O O . ILE B 1 306 ? -72.635 -60.761 16.108 1.00 36.65 304 ILE B O 1
ATOM 4994 N N . GLY B 1 307 ? -72.425 -58.750 15.130 1.00 35.66 305 GLY B N 1
ATOM 4995 C CA . GLY B 1 307 ? -71.218 -59.026 14.423 1.00 35.26 305 GLY B CA 1
ATOM 4996 C C . GLY B 1 307 ? -71.286 -60.317 13.672 1.00 35.73 305 GLY B C 1
ATOM 4997 O O . GLY B 1 307 ? -72.264 -60.599 12.921 1.00 31.56 305 GLY B O 1
ATOM 4998 N N . GLY B 1 308 ? -70.242 -61.116 13.854 1.00 33.11 306 GLY B N 1
ATOM 4999 C CA . GLY B 1 308 ? -70.122 -62.395 13.162 1.00 32.39 306 GLY B CA 1
ATOM 5000 C C . GLY B 1 308 ? -70.626 -63.613 13.917 1.00 31.22 306 GLY B C 1
ATOM 5001 O O . GLY B 1 308 ? -70.510 -64.755 13.449 1.00 30.90 306 GLY B O 1
ATOM 5002 N N . ILE B 1 309 ? -71.185 -63.369 15.092 1.00 35.86 307 ILE B N 1
ATOM 5003 C CA . ILE B 1 309 ? -71.677 -64.460 15.920 1.00 34.58 307 ILE B CA 1
ATOM 5004 C C . ILE B 1 309 ? -72.808 -65.212 15.173 1.00 33.23 307 ILE B C 1
ATOM 5005 O O . ILE B 1 309 ? -72.780 -66.422 15.086 1.00 28.00 307 ILE B O 1
ATOM 5010 N N . PRO B 1 310 ? -73.755 -64.498 14.521 1.00 37.58 308 PRO B N 1
ATOM 5011 C CA . PRO B 1 310 ? -74.754 -65.305 13.773 1.00 37.15 308 PRO B CA 1
ATOM 5012 C C . PRO B 1 310 ? -74.208 -66.142 12.620 1.00 40.60 308 PRO B C 1
ATOM 5013 O O . PRO B 1 310 ? -74.971 -66.910 12.012 1.00 34.97 308 PRO B O 1
ATOM 5017 N N . GLU B 1 311 ? -72.911 -66.012 12.304 1.00 34.61 309 GLU B N 1
ATOM 5018 C CA . GLU B 1 311 ? -72.332 -66.805 11.218 1.00 33.50 309 GLU B CA 1
ATOM 5019 C C . GLU B 1 311 ? -71.764 -68.113 11.764 1.00 34.20 309 GLU B C 1
ATOM 5020 O O . GLU B 1 311 ? -71.445 -69.047 11.013 1.00 33.06 309 GLU B O 1
ATOM 5026 N N . VAL B 1 312 ? -71.692 -68.187 13.089 1.00 34.79 310 VAL B N 1
ATOM 5027 C CA . VAL B 1 312 ? -71.099 -69.298 13.789 1.00 36.88 310 VAL B CA 1
ATOM 5028 C C . VAL B 1 312 ? -72.200 -70.179 14.394 1.00 39.00 310 VAL B C 1
ATOM 5029 O O . VAL B 1 312 ? -72.260 -71.361 14.099 1.00 40.10 310 VAL B O 1
ATOM 5033 N N . ILE B 1 313 ? -73.070 -69.541 15.178 1.00 43.22 311 ILE B N 1
ATOM 5034 C CA . ILE B 1 313 ? -74.294 -70.118 15.733 1.00 44.57 311 ILE B CA 1
ATOM 5035 C C . ILE B 1 313 ? -75.505 -69.846 14.847 1.00 47.76 311 ILE B C 1
ATOM 5036 O O . ILE B 1 313 ? -75.846 -68.694 14.623 1.00 46.90 311 ILE B O 1
ATOM 5041 N N . LYS B 1 314 ? -76.173 -70.886 14.357 1.00 47.28 312 LYS B N 1
ATOM 5042 C CA . LYS B 1 314 ? -77.483 -70.694 13.705 1.00 49.33 312 LYS B CA 1
ATOM 5043 C C . LYS B 1 314 ? -7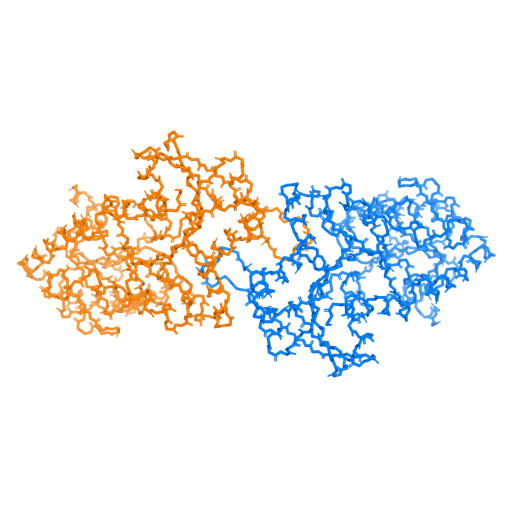8.597 -70.882 14.728 1.00 42.39 312 LYS B C 1
ATOM 5044 O O . LYS B 1 314 ? -78.678 -71.936 15.339 1.00 39.81 312 LYS B O 1
ATOM 5050 N N . ASN B 1 315 ? -79.454 -69.880 14.888 1.00 43.21 313 ASN B N 1
ATOM 5051 C CA . ASN B 1 315 ? -80.436 -69.875 15.968 1.00 50.04 313 ASN B CA 1
ATOM 5052 C C . ASN B 1 315 ? -81.308 -71.119 15.930 1.00 59.29 313 ASN B C 1
ATOM 5053 O O . ASN B 1 315 ? -81.722 -71.579 14.855 1.00 60.47 313 ASN B O 1
ATOM 5058 N N . ASN B 1 316 ? -81.521 -71.686 17.113 1.00 57.77 314 ASN B N 1
ATOM 5059 C CA . ASN B 1 316 ? -82.278 -72.914 17.275 1.00 58.74 314 ASN B CA 1
ATOM 5060 C C . ASN B 1 316 ? -81.913 -74.044 16.312 1.00 54.26 314 ASN B C 1
ATOM 5061 O O . ASN B 1 316 ? -82.741 -74.885 16.024 1.00 59.30 314 ASN B O 1
ATOM 5066 N N . VAL B 1 317 ? -80.676 -74.075 15.835 1.00 47.50 315 VAL B N 1
ATOM 5067 C CA . VAL B 1 317 ? -80.172 -75.216 15.103 1.00 45.02 315 VAL B CA 1
ATOM 5068 C C . VAL B 1 317 ? -78.915 -75.724 15.784 1.00 47.16 315 VAL B C 1
ATOM 5069 O O . VAL B 1 317 ? -78.797 -76.899 16.126 1.00 56.31 315 VAL B O 1
ATOM 5073 N N . SER B 1 318 ? -77.946 -74.832 15.975 1.00 49.72 316 SER B N 1
ATOM 5074 C CA . SER B 1 318 ? -76.659 -75.217 16.551 1.00 47.17 316 SER B CA 1
ATOM 5075 C C . SER B 1 318 ? -76.342 -74.382 17.767 1.00 43.09 316 SER B C 1
ATOM 5076 O O . SER B 1 318 ? -75.183 -74.206 18.075 1.00 52.59 316 SER B O 1
ATOM 5079 N N . GLY B 1 319 ? -77.369 -73.856 18.430 1.00 39.33 317 GLY B N 1
ATOM 5080 C CA . GLY B 1 319 ? -77.220 -72.859 19.456 1.00 42.95 317 GLY B CA 1
ATOM 5081 C C . GLY B 1 319 ? -78.337 -71.854 19.415 1.00 42.70 317 GLY B C 1
ATOM 5082 O O . GLY B 1 319 ? -79.242 -71.971 18.599 1.00 48.64 317 GLY B O 1
ATOM 5083 N N . PHE B 1 320 ? -78.286 -70.893 20.330 1.00 39.65 318 PHE B N 1
ATOM 5084 C CA . PHE B 1 320 ? -79.234 -69.791 20.365 1.00 45.62 318 PHE B CA 1
ATOM 5085 C C . PHE B 1 320 ? -78.552 -68.424 20.232 1.00 45.31 318 PHE B C 1
ATOM 5086 O O . PHE B 1 320 ? -77.480 -68.221 20.780 1.00 48.99 318 PHE B O 1
ATOM 5094 N N . LEU B 1 321 ? -79.205 -67.488 19.551 1.00 42.77 319 LEU B N 1
ATOM 5095 C CA . LEU B 1 321 ? -78.795 -66.098 19.492 1.00 47.22 319 LEU B CA 1
ATOM 5096 C C . LEU B 1 321 ? -79.822 -65.282 20.246 1.00 50.82 319 LEU B C 1
ATOM 5097 O O . LEU B 1 321 ? -80.991 -65.546 20.115 1.00 46.95 319 LEU B O 1
ATOM 5102 N N . VAL B 1 322 ? -79.371 -64.305 21.033 1.00 51.83 320 VAL B N 1
ATOM 5103 C CA . VAL B 1 322 ? -80.238 -63.320 21.701 1.00 51.97 320 VAL B CA 1
ATOM 5104 C C . VAL B 1 322 ? -79.865 -61.871 21.317 1.00 57.45 320 VAL B C 1
ATOM 5105 O O . VAL B 1 322 ? -78.892 -61.635 20.606 1.00 55.43 320 VAL B O 1
ATOM 5109 N N . ASP B 1 323 ? -80.649 -60.907 21.784 1.00 57.16 321 ASP B N 1
ATOM 5110 C CA . ASP B 1 323 ? -80.342 -59.490 21.602 1.00 56.96 321 ASP B CA 1
ATOM 5111 C C . ASP B 1 323 ? -79.384 -59.015 22.691 1.00 57.91 321 ASP B C 1
ATOM 5112 O O . ASP B 1 323 ? -79.403 -59.517 23.823 1.00 54.04 321 ASP B O 1
ATOM 5117 N N . VAL B 1 324 ? -78.580 -58.012 22.355 1.00 53.00 322 VAL B N 1
ATOM 5118 C CA . VAL B 1 324 ? -77.619 -57.440 23.294 1.00 52.90 322 VAL B CA 1
ATOM 5119 C C . VAL B 1 324 ? -78.372 -56.910 24.526 1.00 54.38 322 VAL B C 1
ATOM 5120 O O . VAL B 1 324 ? -79.393 -56.214 24.402 1.00 57.32 322 VAL B O 1
ATOM 5124 N N . GLY B 1 325 ? -77.883 -57.235 25.718 1.00 52.58 323 GLY B N 1
ATOM 5125 C CA . GLY B 1 325 ? -78.533 -56.754 26.922 1.00 54.78 323 GLY B CA 1
ATOM 5126 C C . GLY B 1 325 ? -79.729 -57.600 27.331 1.00 52.35 323 GLY B C 1
ATOM 5127 O O . GLY B 1 325 ? -80.165 -57.481 28.463 1.00 56.52 323 GLY B O 1
ATOM 5128 N N . ASP B 1 326 ? -80.203 -58.507 26.467 1.00 49.76 324 ASP B N 1
ATOM 5129 C CA . ASP B 1 326 ? -81.375 -59.358 26.786 1.00 51.21 324 ASP B CA 1
ATOM 5130 C C . ASP B 1 326 ? -81.130 -60.518 27.754 1.00 49.31 324 ASP B C 1
ATOM 5131 O O . ASP B 1 326 ? -81.252 -61.686 27.394 1.00 47.14 324 ASP B O 1
ATOM 5136 N N . VAL B 1 327 ? -80.822 -60.168 28.997 1.00 54.08 325 VAL B N 1
ATOM 5137 C CA . VAL B 1 327 ? -80.564 -61.152 30.053 1.00 58.41 325 VAL B CA 1
ATOM 5138 C C . VAL B 1 327 ? -81.758 -62.086 30.274 1.00 56.88 325 VAL B C 1
ATOM 5139 O O . VAL B 1 327 ? -81.587 -63.286 30.509 1.00 61.61 325 VAL B O 1
ATOM 5143 N N . THR B 1 328 ? -82.955 -61.510 30.226 1.00 63.70 326 THR B N 1
ATOM 5144 C CA . THR B 1 328 ? -84.195 -62.264 30.387 1.00 65.36 326 THR B CA 1
ATOM 5145 C C . THR B 1 328 ? -84.198 -63.417 29.405 1.00 65.56 326 THR B C 1
ATOM 5146 O O . THR B 1 328 ? -84.169 -64.574 29.826 1.00 69.35 326 THR B O 1
ATOM 5150 N N . ALA B 1 329 ? -84.183 -63.093 28.105 1.00 61.05 327 ALA B N 1
ATOM 5151 C CA . ALA B 1 329 ? -84.188 -64.117 27.053 1.00 59.57 327 ALA B CA 1
ATOM 5152 C C . ALA B 1 329 ? -82.969 -65.046 27.095 1.00 63.85 327 ALA B C 1
ATOM 5153 O O . ALA B 1 329 ? -83.050 -66.215 26.719 1.00 66.17 327 ALA B O 1
ATOM 5155 N N . ALA B 1 330 ? -81.831 -64.541 27.540 1.00 63.48 328 ALA B N 1
ATOM 5156 C CA . ALA B 1 330 ? -80.647 -65.391 27.586 1.00 62.20 328 ALA B CA 1
ATOM 5157 C C . ALA B 1 330 ? -80.846 -66.433 28.654 1.00 59.49 328 ALA B C 1
ATOM 5158 O O . ALA B 1 330 ? -80.423 -67.579 28.494 1.00 60.49 328 ALA B O 1
ATOM 5160 N N . THR B 1 331 ? -81.479 -66.019 29.749 1.00 58.85 329 THR B N 1
ATOM 5161 C CA . THR B 1 331 ? -81.774 -66.922 30.847 1.00 59.27 329 THR B CA 1
ATOM 5162 C C . THR B 1 331 ? -82.759 -67.983 30.360 1.00 52.05 329 THR B C 1
ATOM 5163 O O . THR B 1 331 ? -82.534 -69.167 30.543 1.00 57.58 329 THR B O 1
ATOM 5167 N N . ALA B 1 332 ? -83.830 -67.568 29.699 1.00 55.52 330 ALA B N 1
ATOM 5168 C CA . ALA B 1 332 ? -84.766 -68.538 29.123 1.00 54.00 330 ALA B CA 1
ATOM 5169 C C . ALA B 1 332 ? -84.025 -69.584 28.317 1.00 57.94 330 ALA B C 1
ATOM 5170 O O . ALA B 1 332 ? -84.186 -70.778 28.540 1.00 54.37 330 ALA B O 1
ATOM 5172 N N . ARG B 1 333 ? -83.173 -69.143 27.395 1.00 59.05 331 ARG B N 1
ATOM 5173 C CA . ARG B 1 333 ? -82.481 -70.089 26.528 1.00 50.15 331 ARG B CA 1
ATOM 5174 C C . ARG B 1 333 ? -81.574 -70.973 27.308 1.00 49.11 331 ARG B C 1
ATOM 5175 O O . ARG B 1 333 ? -81.472 -72.166 27.013 1.00 55.01 331 ARG B O 1
ATOM 5183 N N . ALA B 1 334 ? -80.869 -70.396 28.277 1.00 46.63 332 ALA B N 1
ATOM 5184 C CA . ALA B 1 334 ? -79.915 -71.178 29.082 1.00 48.40 332 ALA B CA 1
ATOM 5185 C C . ALA B 1 334 ? -80.652 -72.382 29.704 1.00 55.19 332 ALA B C 1
ATOM 5186 O O . ALA B 1 334 ? -80.258 -73.540 29.522 1.00 52.45 332 ALA B O 1
ATOM 5188 N N . MET B 1 335 ? -81.735 -72.099 30.403 1.00 53.82 333 MET B N 1
ATOM 5189 C CA . MET B 1 335 ? -82.528 -73.142 31.002 1.00 57.86 333 MET B CA 1
ATOM 5190 C C . MET B 1 335 ? -82.970 -74.175 29.975 1.00 53.95 333 MET B C 1
ATOM 5191 O O . MET B 1 335 ? -82.716 -75.339 30.135 1.00 54.49 333 MET B O 1
ATOM 5196 N N . SER B 1 336 ? -83.623 -73.734 28.915 1.00 58.51 334 SER B N 1
ATOM 5197 C CA . SER B 1 336 ? -84.008 -74.640 27.836 1.00 57.37 334 SER B CA 1
ATOM 5198 C C . SER B 1 336 ? -82.926 -75.672 27.571 1.00 54.34 334 SER B C 1
ATOM 5199 O O . SER B 1 336 ? -83.209 -76.855 27.414 1.00 53.27 334 SER B O 1
ATOM 5202 N N . ILE B 1 337 ? -81.679 -75.229 27.520 1.00 51.42 335 ILE B N 1
ATOM 5203 C CA . ILE B 1 337 ? -80.580 -76.114 27.095 1.00 51.03 335 ILE B CA 1
ATOM 5204 C C . ILE B 1 337 ? -80.123 -76.998 28.222 1.00 48.20 335 ILE B C 1
ATOM 5205 O O . ILE B 1 337 ? -79.833 -78.181 28.021 1.00 54.05 335 ILE B O 1
ATOM 5210 N N . LEU B 1 338 ? -80.007 -76.394 29.396 1.00 52.96 336 LEU B N 1
ATOM 5211 C CA . LEU B 1 338 ? -79.564 -77.106 30.590 1.00 54.40 336 LEU B CA 1
ATOM 5212 C C . LEU B 1 338 ? -80.541 -78.225 31.055 1.00 58.03 336 LEU B C 1
ATOM 5213 O O . LEU B 1 338 ? -80.114 -79.277 31.496 1.00 55.06 336 LEU B O 1
ATOM 5218 N N . GLU B 1 339 ? -81.839 -77.998 30.921 1.00 63.13 337 GLU B N 1
ATOM 5219 C CA . GLU B 1 339 ? -82.830 -78.973 31.364 1.00 67.87 337 GLU B CA 1
ATOM 5220 C C . GLU B 1 339 ? -83.146 -80.079 30.378 1.00 67.90 337 GLU B C 1
ATOM 5221 O O . GLU B 1 339 ? -83.773 -81.062 30.762 1.00 72.54 337 GLU B O 1
ATOM 5227 N N . ASP B 1 340 ? -82.694 -79.930 29.131 1.00 67.14 338 ASP B N 1
ATOM 5228 C CA . ASP B 1 340 ? -83.174 -80.750 28.027 1.00 62.58 338 ASP B CA 1
ATOM 5229 C C . ASP B 1 340 ? -82.031 -81.334 27.215 1.00 65.09 338 ASP B C 1
ATOM 5230 O O . ASP B 1 340 ? -81.494 -80.675 26.330 1.00 76.54 338 ASP B O 1
ATOM 5235 N N . GLU B 1 341 ? -81.700 -82.592 27.464 1.00 61.48 339 GLU B N 1
ATOM 5236 C CA . GLU B 1 341 ? -80.526 -83.210 26.839 1.00 63.08 339 GLU B CA 1
ATOM 5237 C C . GLU B 1 341 ? -80.721 -83.432 25.333 1.00 62.55 339 GLU B C 1
ATOM 5238 O O . GLU B 1 341 ? -79.757 -83.604 24.579 1.00 58.79 339 GLU B O 1
ATOM 5244 N N . GLN B 1 342 ? -81.985 -83.446 24.927 1.00 63.14 340 GLN B N 1
ATOM 5245 C CA . GLN B 1 342 ? -82.404 -83.634 23.539 1.00 64.87 340 GLN B CA 1
ATOM 5246 C C . GLN B 1 342 ? -81.918 -82.456 22.700 1.00 57.55 340 GLN B C 1
ATOM 5247 O O . GLN B 1 342 ? -81.172 -82.640 21.743 1.00 60.10 340 GLN B O 1
ATOM 5253 N N . LEU B 1 343 ? -82.352 -81.265 23.114 1.00 55.51 341 LEU B N 1
ATOM 5254 C CA . LEU B 1 343 ? -82.040 -79.988 22.484 1.00 59.45 341 LEU B CA 1
ATOM 5255 C C . LEU B 1 343 ? -80.537 -79.777 22.508 1.00 61.83 341 LEU B C 1
ATOM 5256 O O . LEU B 1 343 ? -79.911 -79.536 21.475 1.00 65.15 341 LEU B O 1
ATOM 5261 N N . SER B 1 344 ? -79.968 -79.907 23.698 1.00 58.94 342 SER B N 1
ATOM 5262 C CA . SER B 1 344 ? -78.540 -79.755 23.903 1.00 60.00 342 SER B CA 1
ATOM 5263 C C . SER B 1 344 ? -77.735 -80.657 22.971 1.00 59.57 342 SER B C 1
ATOM 5264 O O . SER B 1 344 ? -76.741 -80.228 22.393 1.00 56.75 342 SER B O 1
ATOM 5267 N N . ASN B 1 345 ? -78.187 -81.891 22.793 1.00 58.92 343 ASN B N 1
ATOM 5268 C CA . ASN B 1 345 ? -77.444 -82.855 22.011 1.00 52.86 343 ASN B CA 1
ATOM 5269 C C . ASN B 1 345 ? -77.616 -82.582 20.522 1.00 53.17 343 ASN B C 1
ATOM 5270 O O . ASN B 1 345 ? -76.713 -82.878 19.722 1.00 47.16 343 ASN B O 1
ATOM 5275 N N . ARG B 1 346 ? -78.757 -82.033 20.111 1.00 51.33 344 ARG B N 1
ATOM 5276 C CA . ARG B 1 346 ? -78.867 -81.721 18.677 1.00 53.67 344 ARG B CA 1
ATOM 5277 C C . ARG B 1 346 ? -78.173 -80.420 18.307 1.00 46.93 344 ARG B C 1
ATOM 5278 O O . ARG B 1 346 ? -77.657 -80.298 17.207 1.00 53.76 344 ARG B O 1
ATOM 5286 N N . PHE B 1 347 ? -78.174 -79.476 19.226 1.00 49.30 345 PHE B N 1
ATOM 5287 C CA . PHE B 1 347 ? -77.399 -78.272 19.072 1.00 50.71 345 PHE B CA 1
ATOM 5288 C C . PHE B 1 347 ? -75.958 -78.690 18.933 1.00 50.77 345 PHE B C 1
ATOM 5289 O O . PHE B 1 347 ? -75.267 -78.266 18.058 1.00 49.72 345 PHE B O 1
ATOM 5297 N N . THR B 1 348 ? -75.540 -79.577 19.808 1.00 51.87 346 THR B N 1
ATOM 5298 C CA . THR B 1 348 ? -74.178 -80.020 19.884 1.00 53.62 346 THR B CA 1
ATOM 5299 C C . THR B 1 348 ? -73.775 -80.714 18.618 1.00 52.38 346 THR B C 1
ATOM 5300 O O . THR B 1 348 ? -72.657 -80.604 18.176 1.00 50.47 346 THR B O 1
ATOM 5304 N N . LYS B 1 349 ? -74.702 -81.439 18.035 1.00 52.85 347 LYS B N 1
ATOM 5305 C CA . LYS B 1 349 ? -74.400 -82.225 16.868 1.00 47.42 347 LYS B CA 1
ATOM 5306 C C . LYS B 1 349 ? -74.264 -81.348 15.670 1.00 41.52 347 LYS B C 1
ATOM 5307 O O . LYS B 1 349 ? -73.426 -81.556 14.858 1.00 35.39 347 LYS B O 1
ATOM 5313 N N . ALA B 1 350 ? -75.149 -80.384 15.565 1.00 42.42 348 ALA B N 1
ATOM 5314 C CA . ALA B 1 350 ? -75.153 -79.485 14.453 1.00 45.33 348 ALA B CA 1
ATOM 5315 C C . ALA B 1 350 ? -73.876 -78.683 14.447 1.00 47.88 348 ALA B C 1
ATOM 5316 O O . ALA B 1 350 ? -73.329 -78.409 13.422 1.00 44.90 348 ALA B O 1
ATOM 5318 N N . ALA B 1 351 ? -73.416 -78.322 15.628 1.00 45.61 349 ALA B N 1
ATOM 5319 C CA . ALA B 1 351 ? -72.233 -77.504 15.772 1.00 44.18 349 ALA B CA 1
ATOM 5320 C C . ALA B 1 351 ? -70.933 -78.223 15.294 1.00 45.69 349 ALA B C 1
ATOM 5321 O O . ALA B 1 351 ? -70.118 -77.653 14.567 1.00 47.62 349 ALA B O 1
ATOM 5323 N N . ILE B 1 352 ? -70.798 -79.491 15.641 1.00 45.05 350 ILE B N 1
ATOM 5324 C CA . ILE B 1 352 ? -69.668 -80.311 15.248 1.00 45.18 350 ILE B CA 1
ATOM 5325 C C . ILE B 1 352 ? -69.623 -80.456 13.721 1.00 46.18 350 ILE B C 1
ATOM 5326 O O . ILE B 1 352 ? -68.523 -80.526 13.114 1.00 47.14 350 ILE B O 1
ATOM 5331 N N . GLU B 1 353 ? -70.789 -80.492 13.087 1.00 48.29 351 GLU B N 1
ATOM 5332 C CA . GLU B 1 353 ? -70.786 -80.604 11.609 1.00 54.84 351 GLU B CA 1
ATOM 5333 C C . GLU B 1 353 ? -70.257 -79.325 10.951 1.00 46.29 351 GLU B C 1
ATOM 5334 O O . GLU B 1 353 ? -69.603 -79.377 9.919 1.00 42.70 351 GLU B O 1
ATOM 5340 N N . MET B 1 354 ? -70.588 -78.177 11.541 1.00 49.25 352 MET B N 1
ATOM 5341 C CA . MET B 1 354 ? -70.049 -76.901 11.081 1.00 45.28 352 MET B CA 1
ATOM 5342 C C . MET B 1 354 ? -68.533 -76.960 11.216 1.00 44.56 352 MET B C 1
ATOM 5343 O O . MET B 1 354 ? -67.817 -76.528 10.317 1.00 41.78 352 MET B O 1
ATOM 5348 N N . LEU B 1 355 ? -68.055 -77.557 12.312 1.00 45.86 353 LEU B N 1
ATOM 5349 C CA . LEU B 1 355 ? -66.638 -77.580 12.612 1.00 42.45 353 LEU B CA 1
ATOM 5350 C C . LEU B 1 355 ? -65.877 -78.421 11.652 1.00 48.66 353 LEU B C 1
ATOM 5351 O O . LEU B 1 355 ? -64.724 -78.126 11.354 1.00 50.98 353 LEU B O 1
ATOM 5356 N N . GLU B 1 356 ? -66.522 -79.496 11.216 1.00 47.30 354 GLU B N 1
ATOM 5357 C CA . GLU B 1 356 ? -65.939 -80.423 10.281 1.00 51.84 354 GLU B CA 1
ATOM 5358 C C . GLU B 1 356 ? -65.990 -79.926 8.838 1.00 45.34 354 GLU B C 1
ATOM 5359 O O . GLU B 1 356 ? -65.255 -80.416 8.025 1.00 54.31 354 GLU B O 1
ATOM 5365 N N . ASN B 1 357 ? -66.877 -78.988 8.549 1.00 43.10 355 ASN B N 1
ATOM 5366 C CA . ASN B 1 357 ? -67.005 -78.410 7.238 1.00 52.44 355 ASN B CA 1
ATOM 5367 C C . ASN B 1 357 ? -66.578 -76.933 7.156 1.00 46.51 355 ASN B C 1
ATOM 5368 O O . ASN B 1 357 ? -65.393 -76.657 6.921 1.00 49.99 355 ASN B O 1
ATOM 5373 N N . GLU B 1 358 ? -67.518 -76.006 7.357 1.00 44.28 356 GLU B N 1
ATOM 5374 C CA . GLU B 1 358 ? -67.241 -74.572 7.186 1.00 46.63 356 GLU B CA 1
ATOM 5375 C C . GLU B 1 358 ? -66.045 -74.111 8.008 1.00 39.05 356 GLU B C 1
ATOM 5376 O O . GLU B 1 358 ? -65.339 -73.208 7.589 1.00 42.50 356 GLU B O 1
ATOM 5382 N N . PHE B 1 359 ? -65.833 -74.701 9.180 1.00 35.99 357 PHE B N 1
ATOM 5383 C CA . PHE B 1 359 ? -64.773 -74.188 10.101 1.00 39.32 357 PHE B CA 1
ATOM 5384 C C . PHE B 1 359 ? -63.587 -75.118 10.287 1.00 37.26 357 PHE B C 1
ATOM 5385 O O . PHE B 1 359 ? -62.831 -74.922 11.212 1.00 38.38 357 PHE B O 1
ATOM 5393 N N . SER B 1 360 ? -63.393 -76.094 9.405 1.00 38.62 358 SER B N 1
ATOM 5394 C CA . SER B 1 360 ? -62.280 -77.015 9.541 1.00 36.89 358 SER B CA 1
ATOM 5395 C C . SER B 1 360 ? -61.017 -76.330 9.101 1.00 40.65 358 SER B C 1
ATOM 5396 O O . SER B 1 360 ? -61.031 -75.527 8.177 1.00 33.39 358 SER B O 1
ATOM 5399 N N . SER B 1 361 ? -59.916 -76.636 9.766 1.00 37.75 359 SER B N 1
ATOM 5400 C CA . SER B 1 361 ? -58.655 -76.046 9.393 1.00 42.70 359 SER B CA 1
ATOM 5401 C C . SER B 1 361 ? -58.133 -76.493 8.030 1.00 39.36 359 SER B C 1
ATOM 5402 O O . SER B 1 361 ? -57.448 -75.734 7.379 1.00 39.09 359 SER B O 1
ATOM 5405 N N . LYS B 1 362 ? -58.448 -77.705 7.586 1.00 42.41 360 LYS B N 1
ATOM 5406 C CA . LYS B 1 362 ? -58.042 -78.125 6.223 1.00 40.52 360 LYS B CA 1
ATOM 5407 C C . LYS B 1 362 ? -58.680 -77.190 5.232 1.00 39.52 360 LYS B C 1
ATOM 5408 O O . LYS B 1 362 ? -58.021 -76.709 4.348 1.00 41.32 360 LYS B O 1
ATOM 5410 N N . LYS B 1 363 ? -59.982 -76.941 5.378 1.00 39.38 361 LYS B N 1
ATOM 5411 C CA . LYS B 1 363 ? -60.662 -76.042 4.454 1.00 42.25 361 LYS B CA 1
ATOM 5412 C C . LYS B 1 363 ? -60.116 -74.584 4.496 1.00 40.54 361 LYS B C 1
ATOM 5413 O O . LYS B 1 363 ? -59.800 -74.052 3.448 1.00 38.04 361 LYS B O 1
ATOM 5419 N N . ILE B 1 364 ? -60.005 -73.971 5.681 1.00 37.21 362 ILE B N 1
ATOM 5420 C CA . ILE B 1 364 ? -59.601 -72.564 5.806 1.00 37.73 362 ILE B CA 1
ATOM 5421 C C . ILE B 1 364 ? -58.149 -72.385 5.380 1.00 36.58 362 ILE B C 1
ATOM 5422 O O . ILE B 1 364 ? -57.821 -71.513 4.594 1.00 37.41 362 ILE B O 1
ATOM 5427 N N . VAL B 1 365 ? -57.269 -73.233 5.879 1.00 34.05 363 VAL B N 1
ATOM 5428 C CA . VAL B 1 365 ? -55.874 -73.144 5.488 1.00 33.31 363 VAL B CA 1
ATOM 5429 C C . VAL B 1 365 ? -55.683 -73.208 3.963 1.00 35.88 363 VAL B C 1
ATOM 5430 O O . VAL B 1 365 ? -54.829 -72.484 3.421 1.00 29.77 363 VAL B O 1
ATOM 5434 N N A SER B 1 366 ? -56.451 -74.070 3.289 0.50 33.95 364 SER B N 1
ATOM 5435 N N B SER B 1 366 ? -56.445 -74.067 3.281 0.50 33.22 364 SER B N 1
ATOM 5436 C CA A SER B 1 366 ? -56.385 -74.153 1.816 0.50 33.86 364 SER B CA 1
ATOM 5437 C CA B SER B 1 366 ? -56.385 -74.129 1.806 0.50 32.62 364 SER B CA 1
ATOM 5438 C C A SER B 1 366 ? -56.987 -72.884 1.113 0.50 33.62 364 SER B C 1
ATOM 5439 C C B SER B 1 366 ? -56.944 -72.838 1.139 0.50 32.91 364 SER B C 1
ATOM 5440 O O A SER B 1 366 ? -56.544 -72.514 0.033 0.50 35.99 364 SER B O 1
ATOM 5441 O O B SER B 1 366 ? -56.443 -72.409 0.104 0.50 36.07 364 SER B O 1
ATOM 5446 N N . GLN B 1 367 ? -57.976 -72.226 1.729 1.00 37.54 365 GLN B N 1
ATOM 5447 C CA . GLN B 1 367 ? -58.470 -70.927 1.246 1.00 33.51 365 GLN B CA 1
ATOM 5448 C C . GLN B 1 367 ? -57.401 -69.846 1.341 1.00 35.51 365 GLN B C 1
ATOM 5449 O O . GLN B 1 367 ? -57.213 -69.044 0.410 1.00 34.62 365 GLN B O 1
ATOM 5455 N N . TYR B 1 368 ? -56.640 -69.833 2.428 1.00 34.23 366 TYR B N 1
ATOM 5456 C CA . TYR B 1 368 ? -55.528 -68.860 2.513 1.00 33.55 366 TYR B CA 1
ATOM 5457 C C . TYR B 1 368 ? -54.410 -69.259 1.545 1.00 32.15 366 TYR B C 1
ATOM 5458 O O . TYR B 1 368 ? -53.766 -68.427 0.911 1.00 30.96 366 TYR B O 1
ATOM 5467 N N . GLU B 1 369 ? -54.162 -70.553 1.445 1.00 33.38 367 GLU B N 1
ATOM 5468 C CA . GLU B 1 369 ? -53.116 -71.036 0.582 1.00 35.44 367 GLU B CA 1
ATOM 5469 C C . GLU B 1 369 ? -53.366 -70.667 -0.903 1.00 35.30 367 GLU B C 1
ATOM 5470 O O . GLU B 1 369 ? -52.427 -70.398 -1.679 1.00 34.78 367 GLU B O 1
ATOM 5476 N N . GLN B 1 370 ? -54.627 -70.747 -1.288 1.00 34.06 368 GLN B N 1
ATOM 5477 C CA . GLN B 1 370 ? -55.067 -70.437 -2.667 1.00 35.54 368 GLN B CA 1
ATOM 5478 C C . GLN B 1 370 ? -54.767 -68.951 -2.933 1.00 35.61 368 GLN B C 1
ATOM 5479 O O . GLN B 1 370 ? -54.233 -68.575 -3.988 1.00 31.05 368 GLN B O 1
ATOM 5485 N N . ILE B 1 371 ? -55.040 -68.104 -1.947 1.00 26.19 369 ILE B N 1
ATOM 5486 C CA . ILE B 1 371 ? -54.703 -66.692 -2.079 1.00 27.05 369 ILE B CA 1
ATOM 5487 C C . ILE B 1 371 ? -53.233 -66.486 -2.400 1.00 31.73 369 ILE B C 1
ATOM 5488 O O . ILE B 1 371 ? -52.863 -65.746 -3.325 1.00 28.53 369 ILE B O 1
ATOM 5493 N N . TYR B 1 372 ? -52.394 -67.127 -1.606 1.00 32.43 370 TYR B N 1
ATOM 5494 C CA . TYR B 1 372 ? -50.962 -67.063 -1.804 1.00 31.00 370 TYR B CA 1
ATOM 5495 C C . TYR B 1 372 ? -50.570 -67.625 -3.176 1.00 31.75 370 TYR B C 1
ATOM 5496 O O . TYR B 1 372 ? -49.756 -67.026 -3.836 1.00 30.49 370 TYR B O 1
ATOM 5505 N N . ALA B 1 373 ? -51.081 -68.805 -3.529 1.00 34.00 371 ALA B N 1
ATOM 5506 C CA . ALA B 1 373 ? -50.856 -69.374 -4.896 1.00 37.38 371 ALA B CA 1
ATOM 5507 C C . ALA B 1 373 ? -51.225 -68.371 -5.977 1.00 37.91 371 ALA B C 1
ATOM 5508 O O . ALA B 1 373 ? -50.456 -68.167 -6.891 1.00 33.69 371 ALA B O 1
ATOM 5510 N N . ASP B 1 374 ? -52.401 -67.743 -5.853 1.00 35.65 372 ASP B N 1
ATOM 5511 C CA . ASP B 1 374 ? -52.879 -66.712 -6.829 1.00 36.18 372 ASP B CA 1
ATOM 5512 C C . ASP B 1 374 ? -51.898 -65.593 -7.036 1.00 38.17 372 ASP B C 1
ATOM 5513 O O . ASP B 1 374 ? -51.742 -65.100 -8.155 1.00 34.96 372 ASP B O 1
ATOM 5518 N N . LEU B 1 375 ? -51.263 -65.141 -5.958 1.00 35.74 373 LEU B N 1
ATOM 5519 C CA . LEU B 1 375 ? -50.394 -63.973 -6.033 1.00 35.07 373 LEU B CA 1
ATOM 5520 C C . LEU B 1 375 ? -48.957 -64.317 -6.430 1.00 37.42 373 LEU B C 1
ATOM 5521 O O . LEU B 1 375 ? -48.216 -63.478 -6.916 1.00 37.31 373 LEU B O 1
ATOM 5526 N N . ALA B 1 376 ? -48.562 -65.551 -6.195 1.00 41.66 374 ALA B N 1
ATOM 5527 C CA . ALA B 1 376 ? -47.185 -65.980 -6.392 1.00 43.20 374 ALA B CA 1
ATOM 5528 C C . ALA B 1 376 ? -46.849 -66.166 -7.885 1.00 50.02 374 ALA B C 1
ATOM 5529 O O . ALA B 1 376 ? -47.505 -66.941 -8.580 1.00 46.72 374 ALA B O 1
#

Nearest PDB structures (foldseek):
  5d01-assembly1_A  TM=1.003E+00  e=6.481E-72  Bacillus subtilis subsp. subtilis str. 168
  5d00-assembly1_A  TM=1.001E+00  e=1.628E-64  Bacillus subtilis subsp. subtilis str. 168
  5d00-assembly1_B  TM=9.901E-01  e=4.012E-65  Bacillus subtilis subsp. subtilis str. 168
  5d01-assembly1_B  TM=9.940E-01  e=7.422E-64  Bacillus subtilis subsp. subtilis str. 168
  2jjm-assembly1_C  TM=9.518E-01  e=1.809E-44  Bacillus anthracis str. Ames

CATH classification: 3.40.50.2000 (+1 more: 3.40.50.2000)

Organism: Bacillus subtilis (strain 168) (NCBI:txid224308)